Protein 3Q80 (pdb70)

Radius of gyration: 23.14 Å; Cα contacts (8 Å, |Δi|>4): 1016; chains: 2; bounding box: 57×68×44 Å

Structure (mmCIF, N/CA/C/O backbone):
data_3Q80
#
_entry.id   3Q80
#
_cell.length_a   41.581
_cell.length_b   92.668
_cell.length_c   146.421
_cell.angle_alpha   90.000
_cell.angle_beta   90.000
_cell.angle_gamma   90.000
#
_symmetry.space_group_name_H-M   'P 21 21 21'
#
loop_
_entity.id
_entity.type
_entity.pdbx_description
1 polymer '2-C-methyl-D-erythritol 4-phosphate cytidyltransferase'
2 non-polymer 4-DIPHOSPHOCYTIDYL-2-C-METHYL-D-ERYTHRITOL
3 non-polymer 'MAGNESIUM ION'
4 non-polymer 'CHLORIDE ION'
5 water water
#
loop_
_atom_site.group_PDB
_atom_site.id
_atom_site.type_symbol
_atom_site.label_atom_id
_atom_site.label_alt_id
_atom_site.label_comp_id
_atom_site.label_asym_id
_atom_site.label_entity_id
_atom_site.label_seq_id
_atom_site.pdbx_PDB_ins_code
_atom_site.Cartn_x
_atom_site.Cartn_y
_atom_site.Cartn_z
_atom_site.occupancy
_atom_site.B_iso_or_equiv
_atom_site.auth_seq_id
_atom_site.auth_comp_id
_atom_site.auth_asym_id
_atom_site.auth_atom_id
_atom_site.pdbx_PDB_model_num
ATOM 1 N N . GLY A 1 6 ? 1.955 -51.719 17.851 1.00 57.97 6 GLY A N 1
ATOM 2 C CA . GLY A 1 6 ? 2.974 -50.886 17.238 1.00 54.69 6 GLY A CA 1
ATOM 3 C C . GLY A 1 6 ? 3.594 -49.902 18.219 1.00 54.18 6 GLY A C 1
ATOM 4 O O . GLY A 1 6 ? 2.885 -49.274 19.005 1.00 53.78 6 GLY A O 1
ATOM 5 N N . GLU A 1 7 ? 4.919 -49.773 18.171 1.00 48.23 7 GLU A N 1
ATOM 6 C CA . GLU A 1 7 ? 5.656 -48.889 19.072 1.00 45.34 7 GLU A CA 1
ATOM 7 C C . GLU A 1 7 ? 5.461 -47.422 18.692 1.00 42.11 7 GLU A C 1
ATOM 8 O O . GLU A 1 7 ? 5.262 -47.097 17.518 1.00 37.22 7 GLU A O 1
ATOM 14 N N . VAL A 1 8 ? 5.512 -46.544 19.691 1.00 37.85 8 VAL A N 1
ATOM 15 C CA . VAL A 1 8 ? 5.461 -45.104 19.460 1.00 32.59 8 VAL A CA 1
ATOM 16 C C . VAL A 1 8 ? 6.707 -44.481 20.057 1.00 34.06 8 VAL A C 1
ATOM 17 O O . VAL A 1 8 ? 6.971 -44.637 21.248 1.00 29.66 8 VAL A O 1
ATOM 21 N N . VAL A 1 9 ? 7.483 -43.795 19.225 1.00 27.55 9 VAL A N 1
ATOM 22 C CA . VAL A 1 9 ? 8.655 -43.072 19.697 1.00 30.68 9 VAL A CA 1
ATOM 23 C C . VAL A 1 9 ? 8.348 -41.580 19.628 1.00 32.10 9 VAL A C 1
ATOM 24 O O . VAL A 1 9 ? 7.733 -41.122 18.671 1.00 31.96 9 VAL A O 1
ATOM 28 N N . ALA A 1 10 ? 8.740 -40.832 20.657 1.00 29.62 10 ALA A N 1
ATOM 29 C CA . ALA A 1 10 ? 8.548 -39.389 20.654 1.00 26.12 10 ALA A CA 1
ATOM 30 C C . ALA A 1 10 ? 9.878 -38.680 20.578 1.00 32.43 10 ALA A C 1
ATOM 31 O O . ALA A 1 10 ? 10.775 -38.920 21.377 1.00 28.30 10 ALA A O 1
ATOM 33 N N . ILE A 1 11 ? 9.994 -37.789 19.606 1.00 30.66 11 ILE A N 1
ATOM 34 C CA . ILE A 1 11 ? 11.184 -36.973 19.455 1.00 30.44 11 ILE A CA 1
ATOM 35 C C . ILE A 1 11 ? 10.932 -35.593 20.068 1.00 31.18 11 ILE A C 1
ATOM 36 O O . ILE A 1 11 ? 9.931 -34.944 19.765 1.00 29.24 11 ILE A O 1
ATOM 41 N N . VAL A 1 12 ? 11.829 -35.158 20.948 1.00 29.45 12 VAL A N 1
ATOM 42 C CA . VAL A 1 12 ? 11.662 -33.879 21.630 1.00 26.95 12 VAL A CA 1
ATOM 43 C C . VAL A 1 12 ? 12.759 -32.883 21.227 1.00 27.81 12 VAL A C 1
ATOM 44 O O . VAL A 1 12 ? 13.887 -32.959 21.718 1.00 28.41 12 VAL A O 1
ATOM 48 N N . PRO A 1 13 ? 12.433 -31.952 20.316 1.00 27.60 13 PRO A N 1
ATOM 49 C CA . PRO A 1 13 ? 13.382 -30.885 19.980 1.00 28.68 13 PRO A CA 1
ATOM 50 C C . PRO A 1 13 ? 13.578 -29.990 21.191 1.00 29.52 13 PRO A C 1
ATOM 51 O O . PRO A 1 13 ? 12.617 -29.358 21.669 1.00 26.01 13 PRO A O 1
ATOM 55 N N . ALA A 1 14 ? 14.810 -29.947 21.690 1.00 28.53 14 ALA A N 1
ATOM 56 C CA . ALA A 1 14 ? 15.124 -29.176 22.886 1.00 26.55 14 ALA A CA 1
ATOM 57 C C . ALA A 1 14 ? 16.454 -28.466 22.716 1.00 24.19 14 ALA A C 1
ATOM 58 O O . ALA A 1 14 ? 17.100 -28.114 23.701 1.00 25.84 14 ALA A O 1
ATOM 60 N N . ALA A 1 15 ? 16.850 -28.255 21.461 1.00 21.46 15 ALA A N 1
ATOM 61 C CA . ALA A 1 15 ? 18.188 -27.771 21.143 1.00 24.24 15 ALA A CA 1
ATOM 62 C C . ALA A 1 15 ? 18.256 -26.270 20.843 1.00 25.46 15 ALA A C 1
ATOM 63 O O . ALA A 1 15 ? 19.294 -25.780 20.404 1.00 27.66 15 ALA A O 1
ATOM 65 N N . GLY A 1 16 ? 17.168 -25.547 21.115 1.00 26.43 16 GLY A N 1
ATOM 66 C CA . GLY A 1 16 ? 17.105 -24.107 20.882 1.00 27.38 16 GLY A CA 1
ATOM 67 C C . GLY A 1 16 ? 18.054 -23.316 21.773 1.00 31.06 16 GLY A C 1
ATOM 68 O O . GLY A 1 16 ? 18.469 -23.798 22.831 1.00 28.70 16 GLY A O 1
ATOM 69 N N . SER A 1 17 ? 18.381 -22.095 21.352 1.00 29.40 17 SER A N 1
ATOM 70 C CA . SER A 1 17 ? 19.390 -21.269 22.023 1.00 33.11 17 SER A CA 1
ATOM 71 C C . SER A 1 17 ? 18.862 -20.538 23.261 1.00 32.24 17 SER A C 1
ATOM 72 O O . SER A 1 17 ? 19.640 -20.187 24.159 1.00 30.83 17 SER A O 1
ATOM 75 N N . GLY A 1 18 ? 17.558 -20.280 23.300 1.00 26.45 18 GLY A N 1
ATOM 76 C CA . GLY A 1 18 ? 16.975 -19.516 24.396 1.00 28.49 18 GLY A CA 1
ATOM 77 C C . GLY A 1 18 ? 17.075 -18.008 24.190 1.00 28.16 18 GLY A C 1
ATOM 78 O O . GLY A 1 18 ? 16.792 -17.209 25.087 1.00 26.27 18 GLY A O 1
ATOM 79 N N . GLU A 1 19 ? 17.494 -17.600 23.005 1.00 22.12 19 GLU A N 1
ATOM 80 C CA . GLU A 1 19 ? 17.665 -16.174 22.734 1.00 25.34 19 GLU A CA 1
ATOM 81 C C . GLU A 1 19 ? 16.342 -15.404 22.837 1.00 31.31 19 GLU A C 1
ATOM 82 O O . GLU A 1 19 ? 16.285 -14.317 23.423 1.00 27.29 19 GLU A O 1
ATOM 88 N N . ARG A 1 20 ? 15.273 -15.967 22.272 1.00 29.53 20 ARG A N 1
ATOM 89 C CA . ARG A 1 20 ? 13.975 -15.283 22.281 1.00 29.79 20 ARG A CA 1
ATOM 90 C C . ARG A 1 20 ? 13.388 -15.171 23.686 1.00 31.04 20 ARG A C 1
ATOM 91 O O . ARG A 1 20 ? 12.841 -14.136 24.051 1.00 30.79 20 ARG A O 1
ATOM 99 N N . LEU A 1 21 ? 13.498 -16.235 24.475 1.00 30.19 21 LEU A N 1
ATOM 100 C CA . LEU A 1 21 ? 12.928 -16.225 25.820 1.00 30.08 21 LEU A CA 1
ATOM 101 C C . LEU A 1 21 ? 13.622 -15.160 26.662 1.00 37.14 21 LEU A C 1
ATOM 102 O O . LEU A 1 21 ? 12.998 -14.525 27.514 1.00 36.23 21 LEU A O 1
ATOM 107 N N . ALA A 1 22 ? 14.919 -14.988 26.425 1.00 36.16 22 ALA A N 1
ATOM 108 C CA . ALA A 1 22 ? 15.677 -13.864 26.974 1.00 38.36 22 ALA A CA 1
ATOM 109 C C . ALA A 1 22 ? 15.856 -13.868 28.495 1.00 38.30 22 ALA A C 1
ATOM 110 O O . ALA A 1 22 ? 15.849 -12.807 29.106 1.00 36.06 22 ALA A O 1
ATOM 112 N N . VAL A 1 23 ? 16.000 -15.047 29.100 1.00 35.75 23 VAL A N 1
ATOM 113 C CA . VAL A 1 23 ? 16.276 -15.139 30.537 1.00 35.52 23 VAL A CA 1
ATOM 114 C C . VAL A 1 23 ? 17.647 -15.755 30.857 1.00 33.54 23 VAL A C 1
ATOM 115 O O . VAL A 1 23 ? 17.862 -16.272 31.952 1.00 38.31 23 VAL A O 1
ATOM 119 N N . GLY A 1 24 ? 18.580 -15.675 29.910 1.00 30.05 24 GLY A N 1
ATOM 120 C CA . GLY A 1 24 ? 19.955 -16.085 30.161 1.00 28.72 24 GLY A CA 1
ATOM 121 C C . GLY A 1 24 ? 20.187 -17.581 30.329 1.00 28.48 24 GLY A C 1
ATOM 122 O O . GLY A 1 24 ? 21.072 -17.996 31.075 1.00 31.92 24 GLY A O 1
ATOM 123 N N . VAL A 1 25 ? 19.398 -18.391 29.632 1.00 28.74 25 VAL A N 1
ATOM 124 C CA . VAL A 1 25 ? 19.594 -19.846 29.606 1.00 31.81 25 VAL A CA 1
ATOM 125 C C . VAL A 1 25 ? 18.893 -20.431 28.373 1.00 34.87 25 VAL A C 1
ATOM 126 O O . VAL A 1 25 ? 17.860 -19.919 27.952 1.00 34.09 25 VAL A O 1
ATOM 130 N N . PRO A 1 26 ? 19.465 -21.485 27.768 1.00 31.48 26 PRO A N 1
ATOM 131 C CA . PRO A 1 26 ? 18.736 -22.174 26.692 1.00 31.61 26 PRO A CA 1
ATOM 132 C C . PRO A 1 26 ? 17.418 -22.677 27.254 1.00 32.27 26 PRO A C 1
ATOM 133 O O . PRO A 1 26 ? 17.418 -23.326 28.306 1.00 29.67 26 PRO A O 1
ATOM 137 N N . LYS A 1 27 ? 16.321 -22.390 26.558 1.00 29.33 27 LYS A N 1
ATOM 138 C CA . LYS A 1 27 ? 14.986 -22.479 27.142 1.00 28.73 27 LYS A CA 1
ATOM 139 C C . LYS A 1 27 ? 14.650 -23.847 27.745 1.00 28.94 27 LYS A C 1
ATOM 140 O O . LYS A 1 27 ? 14.053 -23.936 28.823 1.00 27.28 27 LYS A O 1
ATOM 146 N N . ALA A 1 28 ? 15.032 -24.914 27.054 1.00 28.31 28 ALA A N 1
ATOM 147 C CA . ALA A 1 28 ? 14.702 -26.271 27.516 1.00 25.09 28 ALA A CA 1
ATOM 148 C C . ALA A 1 28 ? 15.301 -26.556 28.889 1.00 26.83 28 ALA A C 1
ATOM 149 O O . ALA A 1 28 ? 14.832 -27.434 29.610 1.00 26.31 28 ALA A O 1
ATOM 151 N N . PHE A 1 29 ? 16.337 -25.807 29.261 1.00 22.42 29 PHE A N 1
ATOM 152 C CA . PHE A 1 29 ? 16.987 -26.045 30.542 1.00 25.56 29 PHE A CA 1
ATOM 153 C C . PHE A 1 29 ? 16.580 -25.048 31.614 1.00 25.92 29 PHE A C 1
ATOM 154 O O . PHE A 1 29 ? 17.107 -25.068 32.721 1.00 27.65 29 PHE A O 1
ATOM 162 N N . TYR A 1 30 ? 15.637 -24.174 31.283 1.00 31.43 30 TYR A N 1
ATOM 163 C CA . TYR A 1 30 ? 15.067 -23.299 32.289 1.00 29.55 30 TYR A CA 1
ATOM 164 C C . TYR A 1 30 ? 14.370 -24.157 33.345 1.00 28.46 30 TYR A C 1
ATOM 165 O O . TYR A 1 30 ? 13.600 -25.057 33.017 1.00 29.32 30 TYR A O 1
ATOM 174 N N . GLN A 1 31 ? 14.639 -23.865 34.610 1.00 27.31 31 GLN A N 1
ATOM 175 C CA . GLN A 1 31 ? 14.051 -24.604 35.711 1.00 33.22 31 GLN A CA 1
ATOM 176 C C . GLN A 1 31 ? 12.741 -23.955 36.145 1.00 36.16 31 GLN A C 1
ATOM 177 O O . GLN A 1 31 ? 12.731 -22.877 36.743 1.00 35.35 31 GLN A O 1
ATOM 183 N N . LEU A 1 32 ? 11.636 -24.612 35.819 1.00 31.45 32 LEU A N 1
ATOM 184 C CA . LEU A 1 32 ? 10.315 -24.153 36.210 1.00 29.61 32 LEU A CA 1
ATOM 185 C C . LEU A 1 32 ? 9.936 -24.830 37.516 1.00 28.71 32 LEU A C 1
ATOM 186 O O . LEU A 1 32 ? 9.689 -26.036 37.540 1.00 31.18 32 LEU A O 1
ATOM 191 N N . ASP A 1 33 ? 9.921 -24.060 38.601 1.00 33.05 33 ASP A N 1
ATOM 192 C CA . ASP A 1 33 ? 9.557 -24.578 39.918 1.00 35.73 33 ASP A CA 1
ATOM 193 C C . ASP A 1 33 ? 10.256 -25.914 40.198 1.00 39.97 33 ASP A C 1
ATOM 194 O O . ASP A 1 33 ? 9.614 -26.916 40.522 1.00 37.20 33 ASP A O 1
ATOM 199 N N . GLY A 1 34 ? 11.575 -25.935 40.050 1.00 39.33 34 GLY A N 1
ATOM 200 C CA . GLY A 1 34 ? 12.346 -27.094 40.460 1.00 38.68 34 GLY A CA 1
ATOM 201 C C . GLY A 1 34 ? 12.594 -28.168 39.416 1.00 34.58 34 GLY A C 1
ATOM 202 O O . GLY A 1 34 ? 13.350 -29.108 39.667 1.00 39.14 34 GLY A O 1
ATOM 203 N N . GLN A 1 35 ? 11.973 -28.051 38.248 1.00 27.86 35 GLN A N 1
ATOM 204 C CA . GLN A 1 35 ? 12.216 -29.013 37.175 1.00 30.88 35 GLN A CA 1
ATOM 205 C C . GLN A 1 35 ? 12.387 -28.319 35.830 1.00 32.86 35 GLN A C 1
ATOM 206 O O . GLN A 1 35 ? 11.598 -27.448 35.484 1.00 30.75 35 GLN A O 1
ATOM 212 N N . THR A 1 36 ? 13.407 -28.714 35.070 1.00 29.29 36 THR A N 1
ATOM 213 C CA . THR A 1 36 ? 13.626 -28.133 33.751 1.00 27.06 36 THR A CA 1
ATOM 214 C C . THR A 1 36 ? 12.437 -28.411 32.848 1.00 31.12 36 THR A C 1
ATOM 215 O O . THR A 1 36 ? 11.726 -29.411 33.006 1.00 31.32 36 THR A O 1
ATOM 219 N N . LEU A 1 37 ? 12.224 -27.521 31.890 1.00 29.59 37 LEU A N 1
ATOM 220 C CA . LEU A 1 37 ? 11.185 -27.725 30.899 1.00 24.85 37 LEU A CA 1
ATOM 221 C C . LEU A 1 37 ? 11.374 -29.073 30.221 1.00 28.46 37 LEU A C 1
ATOM 222 O O . LEU A 1 37 ? 10.413 -29.787 29.935 1.00 25.85 37 LEU A O 1
ATOM 227 N N . ILE A 1 38 ? 12.620 -29.422 29.943 1.00 26.51 38 ILE A N 1
ATOM 228 C CA . ILE A 1 38 ? 12.864 -30.689 29.292 1.00 25.05 38 ILE A CA 1
ATOM 229 C C . ILE A 1 38 ? 12.430 -31.884 30.141 1.00 25.46 38 ILE A C 1
ATOM 230 O O . ILE A 1 38 ? 11.811 -32.817 29.621 1.00 26.68 38 ILE A O 1
ATOM 235 N N . GLU A 1 39 ? 12.728 -31.862 31.441 1.00 25.79 39 GLU A N 1
ATOM 236 C CA . GLU A 1 39 ? 12.274 -32.934 32.308 1.00 27.91 39 GLU A CA 1
ATOM 237 C C . GLU A 1 39 ? 10.747 -32.976 32.355 1.00 29.67 39 GLU A C 1
ATOM 238 O O . GLU A 1 39 ? 10.142 -34.047 32.276 1.00 23.79 39 GLU A O 1
ATOM 244 N N . ARG A 1 40 ? 10.125 -31.808 32.482 1.00 27.31 40 ARG A N 1
ATOM 245 C CA . ARG A 1 40 ? 8.671 -31.751 32.523 1.00 30.35 40 ARG A CA 1
ATOM 246 C C . ARG A 1 40 ? 8.071 -32.283 31.232 1.00 28.63 40 ARG A C 1
ATOM 247 O O . ARG A 1 40 ? 7.082 -33.004 31.266 1.00 27.71 40 ARG A O 1
ATOM 255 N N . ALA A 1 41 ? 8.658 -31.925 30.090 1.00 23.46 41 ALA A N 1
ATOM 256 C CA . ALA A 1 41 ? 8.083 -32.343 28.810 1.00 24.96 41 ALA A CA 1
ATOM 257 C C . ALA A 1 41 ? 8.176 -33.854 28.633 1.00 30.51 41 ALA A C 1
ATOM 258 O O . ALA A 1 41 ? 7.233 -34.502 28.161 1.00 29.05 41 ALA A O 1
ATOM 260 N N . VAL A 1 42 ? 9.320 -34.416 29.010 1.00 29.58 42 VAL A N 1
ATOM 261 C CA . VAL A 1 42 ? 9.532 -35.856 28.889 1.00 24.74 42 VAL A CA 1
ATOM 262 C C . VAL A 1 42 ? 8.602 -36.621 29.809 1.00 26.95 42 VAL A C 1
ATOM 263 O O . VAL A 1 42 ? 8.027 -37.635 29.404 1.00 27.73 42 VAL A O 1
ATOM 267 N N . ASP A 1 43 ? 8.446 -36.139 31.044 1.00 26.20 43 ASP A N 1
ATOM 268 C CA . ASP A 1 43 ? 7.557 -36.796 31.997 1.00 24.51 43 ASP A CA 1
ATOM 269 C C . ASP A 1 43 ? 6.119 -36.764 31.483 1.00 28.89 43 ASP A C 1
ATOM 270 O O . ASP A 1 43 ? 5.382 -37.728 31.640 1.00 27.85 43 ASP A O 1
ATOM 275 N N . GLY A 1 44 ? 5.717 -35.652 30.881 1.00 26.58 44 GLY A N 1
ATOM 276 C CA . GLY A 1 44 ? 4.381 -35.565 30.315 1.00 31.84 44 GLY A CA 1
ATOM 277 C C . GLY A 1 44 ? 4.136 -36.614 29.233 1.00 34.22 44 GLY A C 1
ATOM 278 O O . GLY A 1 44 ? 3.092 -37.262 29.199 1.00 36.44 44 GLY A O 1
ATOM 279 N N . LEU A 1 45 ? 5.106 -36.798 28.348 1.00 25.58 45 LEU A N 1
ATOM 280 C CA . LEU A 1 45 ? 4.980 -37.815 27.291 1.00 25.86 45 LEU A CA 1
ATOM 281 C C . LEU A 1 45 ? 4.857 -39.229 27.859 1.00 28.48 45 LEU A C 1
ATOM 282 O O . LEU A 1 45 ? 4.037 -40.024 27.404 1.00 29.65 45 LEU A O 1
ATOM 287 N N . LEU A 1 46 ? 5.685 -39.539 28.852 1.00 30.28 46 LEU A N 1
ATOM 288 C CA . LEU A 1 46 ? 5.698 -40.871 29.448 1.00 33.50 46 LEU A CA 1
ATOM 289 C C . LEU A 1 46 ? 4.437 -41.120 30.264 1.00 34.42 46 LEU A C 1
ATOM 290 O O . LEU A 1 46 ? 3.926 -42.237 30.309 1.00 33.38 46 LEU A O 1
ATOM 295 N N . ASP A 1 47 ? 3.942 -40.075 30.914 1.00 30.33 47 ASP A N 1
ATOM 296 C CA . ASP A 1 47 ? 2.711 -40.170 31.692 1.00 32.77 47 ASP A CA 1
ATOM 297 C C . ASP A 1 47 ? 1.515 -40.504 30.820 1.00 31.10 47 ASP A C 1
ATOM 298 O O . ASP A 1 47 ? 0.501 -40.955 31.328 1.00 36.51 47 ASP A O 1
ATOM 303 N N . SER A 1 48 ? 1.614 -40.255 29.515 1.00 27.26 48 SER A N 1
ATOM 304 C CA . SER A 1 48 ? 0.461 -40.474 28.629 1.00 31.65 48 SER A CA 1
ATOM 305 C C . SER A 1 48 ? 0.094 -41.941 28.554 1.00 35.95 48 SER A C 1
ATOM 306 O O . SER A 1 48 ? -1.056 -42.285 28.283 1.00 41.18 48 SER A O 1
ATOM 309 N N . GLY A 1 49 ? 1.078 -42.808 28.773 1.00 36.15 49 GLY A N 1
ATOM 310 C CA . GLY A 1 49 ? 0.860 -44.242 28.695 1.00 37.84 49 GLY A CA 1
ATOM 311 C C . GLY A 1 49 ? 0.889 -44.777 27.272 1.00 45.07 49 GLY A C 1
ATOM 312 O O . GLY A 1 49 ? 0.740 -45.988 27.072 1.00 40.89 49 GLY A O 1
ATOM 313 N N . VAL A 1 50 ? 1.082 -43.892 26.288 1.00 36.00 50 VAL A N 1
ATOM 314 C CA . VAL A 1 50 ? 1.096 -44.312 24.878 1.00 39.57 50 VAL A CA 1
ATOM 315 C C . VAL A 1 50 ? 2.428 -44.049 24.165 1.00 36.76 50 VAL A C 1
ATOM 316 O O . VAL A 1 50 ? 2.541 -44.250 22.955 1.00 34.87 50 VAL A O 1
ATOM 320 N N . VAL A 1 51 ? 3.434 -43.590 24.903 1.00 32.53 51 VAL A N 1
ATOM 321 C CA . VAL A 1 51 ? 4.754 -43.376 24.321 1.00 26.34 51 VAL A CA 1
ATOM 322 C C . VAL A 1 51 ? 5.711 -44.425 24.865 1.00 32.28 51 VAL A C 1
ATOM 323 O O . VAL A 1 51 ? 5.857 -44.558 26.077 1.00 34.45 51 VAL A O 1
ATOM 327 N N . ASP A 1 52 ? 6.356 -45.177 23.979 1.00 35.39 52 ASP A N 1
ATOM 328 C CA . ASP A 1 52 ? 7.225 -46.265 24.423 1.00 37.52 52 ASP A CA 1
ATOM 329 C C . ASP A 1 52 ? 8.669 -45.817 24.609 1.00 34.33 52 ASP A C 1
ATOM 330 O O . ASP A 1 52 ? 9.387 -46.328 25.473 1.00 34.18 52 ASP A O 1
ATOM 335 N N . THR A 1 53 ? 9.100 -44.881 23.778 1.00 29.49 53 THR A N 1
ATOM 336 C CA . THR A 1 53 ? 10.482 -44.432 23.790 1.00 36.51 53 THR A CA 1
ATOM 337 C C . THR A 1 53 ? 10.547 -42.929 23.549 1.00 30.42 53 THR A C 1
ATOM 338 O O . THR A 1 53 ? 9.816 -42.411 22.717 1.00 30.52 53 THR A O 1
ATOM 342 N N . VAL A 1 54 ? 11.416 -42.229 24.272 1.00 29.96 54 VAL A N 1
ATOM 343 C CA . VAL A 1 54 ? 11.611 -40.797 24.029 1.00 29.33 54 VAL A CA 1
ATOM 344 C C . VAL A 1 54 ? 13.041 -40.524 23.598 1.00 29.03 54 VAL A C 1
ATOM 345 O O . VAL A 1 54 ? 13.990 -41.035 24.195 1.00 31.40 54 VAL A O 1
ATOM 349 N N . VAL A 1 55 ? 13.190 -39.728 22.545 1.00 30.25 55 VAL A N 1
ATOM 350 C CA . VAL A 1 55 ? 14.504 -39.273 22.091 1.00 25.85 55 VAL A CA 1
ATOM 351 C C . VAL A 1 55 ? 14.517 -37.756 22.241 1.00 27.01 55 VAL A C 1
ATOM 352 O O . VAL A 1 55 ? 13.684 -37.070 21.663 1.00 28.31 55 VAL A O 1
ATOM 356 N N . VAL A 1 56 ? 15.427 -37.239 23.056 1.00 25.47 56 VAL A N 1
ATOM 357 C CA A VAL A 1 56 ? 15.552 -35.804 23.263 0.24 27.93 56 VAL A CA 1
ATOM 358 C CA B VAL A 1 56 ? 15.533 -35.790 23.234 0.76 25.30 56 VAL A CA 1
ATOM 359 C C . VAL A 1 56 ? 16.779 -35.274 22.522 1.00 33.27 56 VAL A C 1
ATOM 360 O O . VAL A 1 56 ? 17.841 -35.899 22.554 1.00 31.24 56 VAL A O 1
ATOM 367 N N . ALA A 1 57 ? 16.641 -34.125 21.870 1.00 27.43 57 ALA A N 1
ATOM 368 C CA . ALA A 1 57 ? 17.755 -33.530 21.158 1.00 28.93 57 ALA A CA 1
ATOM 369 C C . ALA A 1 57 ? 18.078 -32.200 21.806 1.00 33.07 57 ALA A C 1
ATOM 370 O O . ALA A 1 57 ? 17.197 -31.340 21.922 1.00 29.11 57 ALA A O 1
ATOM 372 N N . VAL A 1 58 ? 19.326 -32.032 22.246 1.00 24.66 58 VAL A N 1
ATOM 373 C CA . VAL A 1 58 ? 19.706 -30.857 23.028 1.00 28.63 58 VAL A CA 1
ATOM 374 C C . VAL A 1 58 ? 20.918 -30.163 22.408 1.00 33.03 58 VAL A C 1
ATOM 375 O O . VAL A 1 58 ? 21.531 -30.707 21.484 1.00 30.82 58 VAL A O 1
ATOM 379 N N . PRO A 1 59 ? 21.266 -28.958 22.900 1.00 31.06 59 PRO A N 1
ATOM 380 C CA . PRO A 1 59 ? 22.479 -28.351 22.343 1.00 30.44 59 PRO A CA 1
ATOM 381 C C . PRO A 1 59 ? 23.659 -29.298 22.553 1.00 32.44 59 PRO A C 1
ATOM 382 O O . PRO A 1 59 ? 23.692 -30.037 23.544 1.00 28.60 59 PRO A O 1
ATOM 386 N N . ALA A 1 60 ? 24.612 -29.284 21.625 1.00 31.09 60 ALA A N 1
ATOM 387 C CA . ALA A 1 60 ? 25.676 -30.277 21.623 1.00 35.29 60 ALA A CA 1
ATOM 388 C C . ALA A 1 60 ? 26.509 -30.260 22.908 1.00 37.42 60 ALA A C 1
ATOM 389 O O . ALA A 1 60 ? 26.978 -31.302 23.357 1.00 38.63 60 ALA A O 1
ATOM 391 N N . ASP A 1 61 ? 26.683 -29.086 23.511 1.00 29.52 61 ASP A N 1
ATOM 392 C CA . ASP A 1 61 ? 27.483 -29.004 24.731 1.00 32.11 61 ASP A CA 1
ATOM 393 C C . ASP A 1 61 ? 26.679 -29.328 25.990 1.00 32.29 61 ASP A C 1
ATOM 394 O O . ASP A 1 61 ? 27.174 -29.158 27.097 1.00 29.19 61 ASP A O 1
ATOM 399 N N . ARG A 1 62 ? 25.445 -29.800 25.830 1.00 35.11 62 ARG A N 1
ATOM 400 C CA . ARG A 1 62 ? 24.641 -30.163 27.002 1.00 28.64 62 ARG A CA 1
ATOM 401 C C . ARG A 1 62 ? 24.119 -31.594 26.951 1.00 29.96 62 ARG A C 1
ATOM 402 O O . ARG A 1 62 ? 23.185 -31.944 27.662 1.00 29.81 62 ARG A O 1
ATOM 410 N N . THR A 1 63 ? 24.722 -32.428 26.114 1.00 29.06 63 THR A N 1
ATOM 411 C CA . THR A 1 63 ? 24.307 -33.824 26.072 1.00 32.41 63 THR A CA 1
ATOM 412 C C . THR A 1 63 ? 24.551 -34.533 27.413 1.00 33.59 63 THR A C 1
ATOM 413 O O . THR A 1 63 ? 23.682 -35.254 27.888 1.00 34.38 63 THR A O 1
ATOM 417 N N . ASP A 1 64 ? 25.715 -34.329 28.029 1.00 29.31 64 ASP A N 1
ATOM 418 C CA . ASP A 1 64 ? 25.979 -34.963 29.329 1.00 37.62 64 ASP A CA 1
ATOM 419 C C . ASP A 1 64 ? 24.980 -34.471 30.354 1.00 33.97 64 ASP A C 1
ATOM 420 O O . ASP A 1 64 ? 24.465 -35.248 31.149 1.00 34.20 64 ASP A O 1
ATOM 425 N N . GLU A 1 65 ? 24.714 -33.167 30.344 1.00 32.77 65 GLU A N 1
ATOM 426 C CA . GLU A 1 65 ? 23.808 -32.583 31.325 1.00 31.89 65 GLU A CA 1
ATOM 427 C C . GLU A 1 65 ? 22.402 -33.150 31.176 1.00 29.80 65 GLU A C 1
ATOM 428 O O . GLU A 1 65 ? 21.732 -33.467 32.167 1.00 30.52 65 GLU A O 1
ATOM 434 N N . ALA A 1 66 ? 21.951 -33.269 29.933 1.00 27.04 66 ALA A N 1
ATOM 435 C CA . ALA A 1 66 ? 20.632 -33.813 29.661 1.00 30.15 66 ALA A CA 1
ATOM 436 C C . ALA A 1 66 ? 20.507 -35.247 30.180 1.00 30.21 66 ALA A C 1
ATOM 437 O O . ALA A 1 66 ? 19.462 -35.633 30.700 1.00 29.34 66 ALA A O 1
ATOM 439 N N . ARG A 1 67 ? 21.562 -36.046 30.035 1.00 28.87 67 ARG A N 1
ATOM 440 C CA . ARG A 1 67 ? 21.499 -37.429 30.508 1.00 28.24 67 ARG A CA 1
ATOM 441 C C . ARG A 1 67 ? 21.451 -37.463 32.027 1.00 30.31 67 ARG A C 1
ATOM 442 O O . ARG A 1 67 ? 20.731 -38.270 32.629 1.00 26.43 67 ARG A O 1
ATOM 450 N N . GLN A 1 68 ? 22.226 -36.583 32.646 1.00 32.16 68 GLN A N 1
ATOM 451 C CA . GLN A 1 68 ? 22.259 -36.491 34.094 1.00 32.58 68 GLN A CA 1
ATOM 452 C C . GLN A 1 68 ? 20.889 -36.125 34.623 1.00 31.36 68 GLN A C 1
ATOM 453 O O . GLN A 1 68 ? 20.471 -36.618 35.667 1.00 28.94 68 GLN A O 1
ATOM 459 N N . ILE A 1 69 ? 20.200 -35.243 33.908 1.00 27.94 69 ILE A N 1
ATOM 460 C CA . ILE A 1 69 ? 18.855 -34.833 34.306 1.00 24.87 69 ILE A CA 1
ATOM 461 C C . ILE A 1 69 ? 17.840 -35.951 34.061 1.00 30.18 69 ILE A C 1
ATOM 462 O O . ILE A 1 69 ? 17.078 -36.315 34.953 1.00 29.44 69 ILE A O 1
ATOM 467 N N . LEU A 1 70 ? 17.825 -36.485 32.844 1.00 28.06 70 LEU A N 1
ATOM 468 C CA . LEU A 1 70 ? 16.751 -37.391 32.423 1.00 26.45 70 LEU A CA 1
ATOM 469 C C . LEU A 1 70 ? 16.930 -38.863 32.819 1.00 31.15 70 LEU A C 1
ATOM 470 O O . LEU A 1 70 ? 15.950 -39.595 33.030 1.00 29.26 70 LEU A O 1
ATOM 475 N N . GLY A 1 71 ? 18.171 -39.308 32.913 1.00 32.14 71 GLY A N 1
ATOM 476 C CA . GLY A 1 71 ? 18.415 -40.708 33.214 1.00 31.45 71 GLY A CA 1
ATOM 477 C C . GLY A 1 71 ? 17.780 -41.552 32.123 1.00 33.45 71 GLY A C 1
ATOM 478 O O . GLY A 1 71 ? 17.726 -41.137 30.969 1.00 29.20 71 GLY A O 1
ATOM 479 N N . HIS A 1 72 ? 17.259 -42.720 32.476 1.00 37.13 72 HIS A N 1
ATOM 480 C CA . HIS A 1 72 ? 16.754 -43.625 31.453 1.00 32.90 72 HIS A CA 1
ATOM 481 C C . HIS A 1 72 ? 15.343 -43.310 30.965 1.00 29.74 72 HIS A C 1
ATOM 482 O O . HIS A 1 72 ? 14.703 -44.159 30.356 1.00 31.46 72 HIS A O 1
ATOM 489 N N . ARG A 1 73 ? 14.860 -42.098 31.226 1.00 24.40 73 ARG A N 1
ATOM 490 C CA . ARG A 1 73 ? 13.592 -41.662 30.654 1.00 23.53 73 ARG A CA 1
ATOM 491 C C . ARG A 1 73 ? 13.713 -41.352 29.168 1.00 28.03 73 ARG A C 1
ATOM 492 O O . ARG A 1 73 ? 12.712 -41.226 28.480 1.00 30.57 73 ARG A O 1
ATOM 500 N N . ALA A 1 74 ? 14.936 -41.249 28.661 1.00 28.85 74 ALA A N 1
ATOM 501 C CA . ALA A 1 74 ? 15.112 -40.847 27.269 1.00 32.05 74 ALA A CA 1
ATOM 502 C C . ALA A 1 74 ? 16.507 -41.163 26.750 1.00 32.39 74 ALA A C 1
ATOM 503 O O . ALA A 1 74 ? 17.451 -41.307 27.526 1.00 30.68 74 ALA A O 1
ATOM 505 N N . MET A 1 75 ? 16.617 -41.272 25.429 1.00 28.84 75 MET A N 1
ATOM 506 C CA . MET A 1 75 ? 17.901 -41.295 24.753 1.00 33.35 75 MET A CA 1
ATOM 507 C C . MET A 1 75 ? 18.241 -39.844 24.420 1.00 30.17 75 MET A C 1
ATOM 508 O O . MET A 1 75 ? 17.368 -39.070 24.047 1.00 31.35 75 MET A O 1
ATOM 513 N N . ILE A 1 76 ? 19.501 -39.464 24.577 1.00 31.65 76 ILE A N 1
ATOM 514 C CA . ILE A 1 76 ? 19.907 -38.081 24.331 1.00 31.21 76 ILE A CA 1
ATOM 515 C C . ILE A 1 76 ? 20.794 -37.989 23.100 1.00 34.43 76 ILE A C 1
ATOM 516 O O . ILE A 1 76 ? 21.731 -38.770 22.961 1.00 31.33 76 ILE A O 1
ATOM 521 N N . VAL A 1 77 ? 20.499 -37.043 22.209 1.00 31.22 77 VAL A N 1
ATOM 522 C CA . VAL A 1 77 ? 21.392 -36.749 21.081 1.00 31.65 77 VAL A CA 1
ATOM 523 C C . VAL A 1 77 ? 21.560 -35.246 20.937 1.00 31.64 77 VAL A C 1
ATOM 524 O O . VAL A 1 77 ? 20.798 -34.466 21.518 1.00 31.26 77 VAL A O 1
ATOM 528 N N . ALA A 1 78 ? 22.555 -34.829 20.166 1.00 31.63 78 ALA A N 1
ATOM 529 C CA . ALA A 1 78 ? 22.743 -33.403 19.916 1.00 32.05 78 ALA A CA 1
ATOM 530 C C . ALA A 1 78 ? 21.808 -32.948 18.806 1.00 35.10 78 ALA A C 1
ATOM 531 O O . ALA A 1 78 ? 21.629 -33.653 17.819 1.00 35.48 78 ALA A O 1
ATOM 533 N N . GLY A 1 79 ? 21.205 -31.778 18.979 1.00 33.15 79 GLY A N 1
ATOM 534 C CA . GLY A 1 79 ? 20.383 -31.179 17.944 1.00 28.18 79 GLY A CA 1
ATOM 535 C C . GLY A 1 79 ? 21.207 -30.316 17.002 1.00 33.67 79 GLY A C 1
ATOM 536 O O . GLY A 1 79 ? 22.442 -30.379 17.015 1.00 33.53 79 GLY A O 1
ATOM 537 N N . GLY A 1 80 ? 20.528 -29.501 16.194 1.00 30.52 80 GLY A N 1
ATOM 538 C CA . GLY A 1 80 ? 21.191 -28.694 15.179 1.00 30.86 80 GLY A CA 1
ATOM 539 C C . GLY A 1 80 ? 20.927 -27.190 15.203 1.00 35.31 80 GLY A C 1
ATOM 540 O O . GLY A 1 80 ? 20.490 -26.624 16.218 1.00 36.38 80 GLY A O 1
ATOM 541 N N . SER A 1 81 ? 21.165 -26.563 14.052 1.00 38.24 81 SER A N 1
ATOM 542 C CA A SER A 1 81 ? 21.143 -25.108 13.919 0.42 40.72 81 SER A CA 1
ATOM 543 C CA B SER A 1 81 ? 21.141 -25.108 13.916 0.58 40.85 81 SER A CA 1
ATOM 544 C C . SER A 1 81 ? 19.730 -24.532 13.799 1.00 40.68 81 SER A C 1
ATOM 545 O O . SER A 1 81 ? 19.515 -23.344 14.024 1.00 41.89 81 SER A O 1
ATOM 550 N N . ASN A 1 82 ? 18.776 -25.371 13.423 1.00 38.96 82 ASN A N 1
ATOM 551 C CA . ASN A 1 82 ? 17.373 -24.968 13.394 1.00 34.93 82 ASN A CA 1
ATOM 552 C C . ASN A 1 82 ? 16.510 -26.161 13.803 1.00 32.94 82 ASN A C 1
ATOM 553 O O . ASN A 1 82 ? 17.016 -27.279 13.928 1.00 33.12 82 ASN A O 1
ATOM 558 N N . ARG A 1 83 ? 15.221 -25.926 14.022 1.00 29.27 83 ARG A N 1
ATOM 559 C CA . ARG A 1 83 ? 14.335 -26.974 14.540 1.00 31.49 83 ARG A CA 1
ATOM 560 C C . ARG A 1 83 ? 14.227 -28.137 13.556 1.00 32.62 83 ARG A C 1
ATOM 561 O O . ARG A 1 83 ? 14.208 -29.289 13.951 1.00 29.17 83 ARG A O 1
ATOM 569 N N . THR A 1 84 ? 14.146 -27.823 12.269 1.00 29.93 84 THR A N 1
ATOM 570 C CA . THR A 1 84 ? 14.105 -28.859 11.230 1.00 33.37 84 THR A CA 1
ATOM 571 C C . THR A 1 84 ? 15.359 -29.725 11.257 1.00 33.72 84 THR A C 1
ATOM 572 O O . THR A 1 84 ? 15.282 -30.954 11.219 1.00 35.55 84 THR A O 1
ATOM 576 N N . ASP A 1 85 ? 16.515 -29.070 11.311 1.00 33.79 85 ASP A N 1
ATOM 577 C CA . ASP A 1 85 ? 17.800 -29.750 11.398 1.00 32.99 85 ASP A CA 1
ATOM 578 C C . ASP A 1 85 ? 17.815 -30.644 12.635 1.00 33.04 85 ASP A C 1
ATOM 579 O O . ASP A 1 85 ? 18.241 -31.797 12.587 1.00 31.60 85 ASP A O 1
ATOM 584 N N . THR A 1 86 ? 17.327 -30.113 13.749 1.00 28.37 86 THR A N 1
ATOM 585 C CA . THR A 1 86 ? 17.317 -30.888 14.983 1.00 27.67 86 THR A CA 1
ATOM 586 C C . THR A 1 86 ? 16.500 -32.168 14.825 1.00 30.23 86 THR A C 1
ATOM 587 O O . THR A 1 86 ? 16.971 -33.250 15.173 1.00 29.95 86 THR A O 1
ATOM 591 N N . VAL A 1 87 ? 15.276 -32.046 14.313 1.00 30.75 87 VAL A N 1
ATOM 592 C CA . VAL A 1 87 ? 14.413 -33.216 14.151 1.00 25.23 87 VAL A CA 1
ATOM 593 C C . VAL A 1 87 ? 15.069 -34.207 13.207 1.00 30.31 87 VAL A C 1
ATOM 594 O O . VAL A 1 87 ? 15.022 -35.420 13.413 1.00 33.69 87 VAL A O 1
ATOM 598 N N . ASN A 1 88 ? 15.718 -33.681 12.178 1.00 34.24 88 ASN A N 1
ATOM 599 C CA . ASN A 1 88 ? 16.370 -34.532 11.202 1.00 33.13 88 ASN A CA 1
ATOM 600 C C . ASN A 1 88 ? 17.456 -35.390 11.849 1.00 42.33 88 ASN A C 1
ATOM 601 O O . ASN A 1 88 ? 17.536 -36.601 11.615 1.00 39.91 88 ASN A O 1
ATOM 606 N N . LEU A 1 89 ? 18.292 -34.757 12.664 1.00 39.01 89 LEU A N 1
ATOM 607 C CA . LEU A 1 89 ? 19.336 -35.479 13.380 1.00 38.10 89 LEU A CA 1
ATOM 608 C C . LEU A 1 89 ? 18.752 -36.547 14.299 1.00 41.65 89 LEU A C 1
ATOM 609 O O . LEU A 1 89 ? 19.303 -37.643 14.414 1.00 40.16 89 LEU A O 1
ATOM 614 N N . ALA A 1 90 ? 17.638 -36.229 14.953 1.00 32.22 90 ALA A N 1
ATOM 615 C CA . ALA A 1 90 ? 17.015 -37.170 15.877 1.00 37.95 90 ALA A CA 1
ATOM 616 C C . ALA A 1 90 ? 16.430 -38.375 15.147 1.00 40.96 90 ALA A C 1
ATOM 617 O O . ALA A 1 90 ? 16.435 -39.490 15.667 1.00 42.90 90 ALA A O 1
ATOM 619 N N . LEU A 1 91 ? 15.936 -38.153 13.938 1.00 35.76 91 LEU A N 1
ATOM 620 C CA . LEU A 1 91 ? 15.350 -39.236 13.152 1.00 38.15 91 LEU A CA 1
ATOM 621 C C . LEU A 1 91 ? 16.351 -40.330 12.786 1.00 40.44 91 LEU A C 1
ATOM 622 O O . LEU A 1 91 ? 15.980 -41.491 12.618 1.00 41.41 91 LEU A O 1
ATOM 627 N N . THR A 1 92 ? 17.620 -39.969 12.663 1.00 47.35 92 THR A N 1
ATOM 628 C CA . THR A 1 92 ? 18.637 -40.948 12.304 1.00 52.36 92 THR A CA 1
ATOM 629 C C . THR A 1 92 ? 18.758 -42.024 13.376 1.00 56.14 92 THR A C 1
ATOM 630 O O . THR A 1 92 ? 19.216 -43.132 13.106 1.00 57.60 92 THR A O 1
ATOM 634 N N . VAL A 1 93 ? 18.352 -41.687 14.595 1.00 50.57 93 VAL A N 1
ATOM 635 C CA . VAL A 1 93 ? 18.378 -42.626 15.707 1.00 55.08 93 VAL A CA 1
ATOM 636 C C . VAL A 1 93 ? 17.419 -43.795 15.472 1.00 62.24 93 VAL A C 1
ATOM 637 O O . VAL A 1 93 ? 17.602 -44.882 16.023 1.00 66.30 93 VAL A O 1
ATOM 641 N N . LEU A 1 94 ? 16.402 -43.569 14.647 1.00 62.34 94 LEU A N 1
ATOM 642 C CA . LEU A 1 94 ? 15.436 -44.614 14.306 1.00 68.58 94 LEU A CA 1
ATOM 643 C C . LEU A 1 94 ? 15.991 -45.621 13.295 1.00 80.19 94 LEU A C 1
ATOM 644 O O . LEU A 1 94 ? 15.256 -46.479 12.804 1.00 84.22 94 LEU A O 1
ATOM 649 N N . SER A 1 95 ? 17.282 -45.506 12.992 1.00 86.01 95 SER A N 1
ATOM 650 C CA . SER A 1 95 ? 17.949 -46.375 12.020 1.00 91.60 95 SER A CA 1
ATOM 651 C C . SER A 1 95 ? 17.409 -47.805 12.029 1.00 97.79 95 SER A C 1
ATOM 652 O O . SER A 1 95 ? 17.744 -48.603 12.907 1.00 101.84 95 SER A O 1
ATOM 654 N N . GLU A 1 99 ? 11.760 -48.013 12.500 1.00 63.68 99 GLU A N 1
ATOM 655 C CA . GLU A 1 99 ? 11.325 -49.263 13.123 1.00 64.69 99 GLU A CA 1
ATOM 656 C C . GLU A 1 99 ? 10.010 -49.160 13.905 1.00 52.10 99 GLU A C 1
ATOM 657 O O . GLU A 1 99 ? 9.171 -50.059 13.810 1.00 61.42 99 GLU A O 1
ATOM 663 N N . PRO A 1 100 ? 9.816 -48.073 14.675 1.00 59.01 100 PRO A N 1
ATOM 664 C CA . PRO A 1 100 ? 8.519 -47.942 15.352 1.00 41.23 100 PRO A CA 1
ATOM 665 C C . PRO A 1 100 ? 7.409 -47.723 14.333 1.00 37.23 100 PRO A C 1
ATOM 666 O O . PRO A 1 100 ? 7.690 -47.279 13.222 1.00 44.92 100 PRO A O 1
ATOM 670 N N . GLU A 1 101 ? 6.172 -48.043 14.692 1.00 39.44 101 GLU A N 1
ATOM 671 C CA . GLU A 1 101 ? 5.036 -47.773 13.810 1.00 47.50 101 GLU A CA 1
ATOM 672 C C . GLU A 1 101 ? 4.763 -46.268 13.696 1.00 43.48 101 GLU A C 1
ATOM 673 O O . GLU A 1 101 ? 4.591 -45.739 12.595 1.00 40.81 101 GLU A O 1
ATOM 679 N N . PHE A 1 102 ? 4.731 -45.576 14.834 1.00 36.48 102 PHE A N 1
ATOM 680 C CA . PHE A 1 102 ? 4.428 -44.149 14.837 1.00 37.37 102 PHE A CA 1
ATOM 681 C C . PHE A 1 102 ? 5.542 -43.319 15.469 1.00 36.81 102 PHE A C 1
ATOM 682 O O . PHE A 1 102 ? 6.297 -43.813 16.299 1.00 36.11 102 PHE A O 1
ATOM 690 N N . VAL A 1 103 ? 5.627 -42.051 15.078 1.00 33.41 103 VAL A N 1
ATOM 691 C CA . VAL A 1 103 ? 6.561 -41.121 15.696 1.00 31.34 103 VAL A CA 1
ATOM 692 C C . VAL A 1 103 ? 5.834 -39.826 16.043 1.00 35.78 103 VAL A C 1
ATOM 693 O O . VAL A 1 103 ? 5.039 -39.310 15.249 1.00 30.03 103 VAL A O 1
ATOM 697 N N . LEU A 1 104 ? 6.075 -39.324 17.248 1.00 32.60 104 LEU A N 1
ATOM 698 C CA . LEU A 1 104 ? 5.559 -38.022 17.631 1.00 28.72 104 LEU A CA 1
ATOM 699 C C . LEU A 1 104 ? 6.738 -37.074 17.662 1.00 29.87 104 LEU A C 1
ATOM 700 O O . LEU A 1 104 ? 7.859 -37.484 17.955 1.00 28.68 104 LEU A O 1
ATOM 705 N N . VAL A 1 105 ? 6.492 -35.811 17.340 1.00 26.88 105 VAL A N 1
ATOM 706 C CA . VAL A 1 105 ? 7.500 -34.782 17.504 1.00 25.09 105 VAL A CA 1
ATOM 707 C C . VAL A 1 105 ? 6.900 -33.739 18.437 1.00 27.57 105 VAL A C 1
ATOM 708 O O . VAL A 1 105 ? 5.846 -33.166 18.137 1.00 26.79 105 VAL A O 1
ATOM 712 N N . HIS A 1 106 ? 7.556 -33.516 19.578 1.00 25.64 106 HIS A N 1
ATOM 713 C CA . HIS A 1 106 ? 6.996 -32.685 20.643 1.00 26.92 106 HIS A CA 1
ATOM 714 C C . HIS A 1 106 ? 7.989 -31.645 21.196 1.00 23.52 106 HIS A C 1
ATOM 715 O O . HIS A 1 106 ? 9.063 -32.009 21.699 1.00 22.99 106 HIS A O 1
ATOM 722 N N . ASP A 1 107 ? 7.622 -30.363 21.115 1.00 26.37 107 ASP A N 1
ATOM 723 C CA . ASP A 1 107 ? 8.453 -29.271 21.649 1.00 26.52 107 ASP A CA 1
ATOM 724 C C . ASP A 1 107 ? 8.688 -29.426 23.135 1.00 26.64 107 ASP A C 1
ATOM 725 O O . ASP A 1 107 ? 7.739 -29.568 23.904 1.00 27.65 107 ASP A O 1
ATOM 730 N N . ALA A 1 108 ? 9.940 -29.343 23.559 1.00 23.71 108 ALA A N 1
ATOM 731 C CA . ALA A 1 108 ? 10.221 -29.325 24.984 1.00 25.63 108 ALA A CA 1
ATOM 732 C C . ALA A 1 108 ? 9.552 -28.100 25.596 1.00 28.87 108 ALA A C 1
ATOM 733 O O . ALA A 1 108 ? 9.187 -28.104 26.770 1.00 25.73 108 ALA A O 1
ATOM 735 N N . ALA A 1 109 ? 9.370 -27.060 24.787 1.00 24.37 109 ALA A N 1
ATOM 736 C CA . ALA A 1 109 ? 8.828 -25.796 25.289 1.00 25.73 109 ALA A CA 1
ATOM 737 C C . ALA A 1 109 ? 7.328 -25.866 25.617 1.00 27.36 109 ALA A C 1
ATOM 738 O O . ALA A 1 109 ? 6.790 -24.971 26.273 1.00 26.61 109 ALA A O 1
ATOM 740 N N . ARG A 1 110 ? 6.649 -26.917 25.161 1.00 24.51 110 ARG A N 1
ATOM 741 C CA . ARG A 1 110 ? 5.246 -27.129 25.528 1.00 24.74 110 ARG A CA 1
ATOM 742 C C . ARG A 1 110 ? 5.222 -28.065 26.726 1.00 26.14 110 ARG A C 1
ATOM 743 O O . ARG A 1 110 ? 4.637 -29.154 26.687 1.00 24.94 110 ARG A O 1
ATOM 751 N N . ALA A 1 111 ? 5.878 -27.612 27.790 1.00 23.26 111 ALA A N 1
ATOM 752 C CA . ALA A 1 111 ? 6.203 -28.445 28.940 1.00 25.81 111 ALA A CA 1
ATOM 753 C C . ALA A 1 111 ? 5.006 -28.882 29.771 1.00 28.44 111 ALA A C 1
ATOM 754 O O . ALA A 1 111 ? 5.090 -29.884 30.470 1.00 26.50 111 ALA A O 1
ATOM 756 N N . LEU A 1 112 ? 3.909 -28.130 29.710 1.00 24.15 112 LEU A N 1
ATOM 757 C CA . LEU A 1 112 ? 2.726 -28.435 30.518 1.00 22.75 112 LEU A CA 1
ATOM 758 C C . LEU A 1 112 ? 1.639 -29.174 29.712 1.00 27.23 112 LEU A C 1
ATOM 759 O O . LEU A 1 112 ? 0.495 -29.299 30.151 1.00 27.71 112 LEU A O 1
ATOM 764 N N . THR A 1 113 ? 1.998 -29.658 28.531 1.00 24.83 113 THR A N 1
ATOM 765 C CA . THR A 1 113 ? 1.061 -30.430 27.714 1.00 30.16 113 THR A CA 1
ATOM 766 C C . THR A 1 113 ? 0.417 -31.565 28.523 1.00 27.29 113 THR A C 1
ATOM 767 O O . THR A 1 113 ? 1.107 -32.352 29.180 1.00 24.75 113 THR A O 1
ATOM 771 N N . PRO A 1 114 ? -0.916 -31.653 28.487 1.00 25.62 114 PRO A N 1
ATOM 772 C CA . PRO A 1 114 ? -1.548 -32.730 29.254 1.00 30.51 114 PRO A CA 1
ATOM 773 C C . PRO A 1 114 ? -1.315 -34.083 28.590 1.00 27.93 114 PRO A C 1
ATOM 774 O O . PRO A 1 114 ? -1.364 -34.200 27.359 1.00 27.07 114 PRO A O 1
ATOM 778 N N . PRO A 1 115 ? -1.040 -35.109 29.400 1.00 30.53 115 PRO A N 1
ATOM 779 C CA . PRO A 1 115 ? -0.792 -36.438 28.836 1.00 30.05 115 PRO A CA 1
ATOM 780 C C . PRO A 1 115 ? -1.971 -36.922 28.001 1.00 32.68 115 PRO A C 1
ATOM 781 O O . PRO A 1 115 ? -1.763 -37.680 27.051 1.00 34.06 115 PRO A O 1
ATOM 785 N N . ALA A 1 116 ? -3.187 -36.486 28.333 1.00 31.23 116 ALA A N 1
ATOM 786 C CA . ALA A 1 116 ? -4.371 -36.892 27.564 1.00 29.23 116 ALA A CA 1
ATOM 787 C C . ALA A 1 116 ? -4.347 -36.395 26.113 1.00 30.08 116 ALA A C 1
ATOM 788 O O . ALA A 1 116 ? -4.915 -37.030 25.218 1.00 32.31 116 ALA A O 1
ATOM 790 N N . LEU A 1 117 ? -3.707 -35.254 25.878 1.00 27.86 117 LEU A N 1
ATOM 791 C CA . LEU A 1 117 ? -3.553 -34.739 24.518 1.00 24.48 117 LEU A CA 1
ATOM 792 C C . LEU A 1 117 ? -2.619 -35.644 23.718 1.00 26.29 117 LEU A C 1
ATOM 793 O O . LEU A 1 117 ? -2.865 -35.943 22.543 1.00 27.17 117 LEU A O 1
ATOM 798 N N . VAL A 1 118 ? -1.533 -36.066 24.351 1.00 27.99 118 VAL A N 1
ATOM 799 C CA . VAL A 1 118 ? -0.619 -37.005 23.715 1.00 24.62 118 VAL A CA 1
ATOM 800 C C . VAL A 1 118 ? -1.389 -38.264 23.310 1.00 28.89 118 VAL A C 1
ATOM 801 O O . VAL A 1 118 ? -1.231 -38.772 22.208 1.00 30.15 118 VAL A O 1
ATOM 805 N N . ALA A 1 119 ? -2.235 -38.749 24.210 1.00 30.01 119 ALA A N 1
ATOM 806 C CA . ALA A 1 119 ? -3.033 -39.944 23.960 1.00 30.64 119 ALA A CA 1
ATOM 807 C C . ALA A 1 119 ? -4.038 -39.703 22.834 1.00 30.73 119 ALA A C 1
ATOM 808 O O . ALA A 1 119 ? -4.285 -40.581 22.018 1.00 29.31 119 ALA A O 1
ATOM 810 N N . ARG A 1 120 ? -4.603 -38.504 22.784 1.00 31.03 120 ARG A N 1
ATOM 811 C CA . ARG A 1 120 ? -5.526 -38.138 21.716 1.00 30.25 120 ARG A CA 1
ATOM 812 C C . ARG A 1 120 ? -4.875 -38.175 20.340 1.00 36.22 120 ARG A C 1
ATOM 813 O O . ARG A 1 120 ? -5.491 -38.641 19.378 1.00 34.90 120 ARG A O 1
ATOM 821 N N . VAL A 1 121 ? -3.652 -37.671 20.208 1.00 29.91 121 VAL A N 1
ATOM 822 C CA . VAL A 1 121 ? -3.052 -37.750 18.882 1.00 34.12 121 VAL A CA 1
ATOM 823 C C . VAL A 1 121 ? -2.622 -39.171 18.509 1.00 34.47 121 VAL A C 1
ATOM 824 O O . VAL A 1 121 ? -2.754 -39.569 17.354 1.00 31.25 121 VAL A O 1
ATOM 828 N N . VAL A 1 122 ? -2.164 -39.950 19.484 1.00 25.38 122 VAL A N 1
ATOM 829 C CA . VAL A 1 122 ? -1.896 -41.360 19.220 1.00 33.05 122 VAL A CA 1
ATOM 830 C C . VAL A 1 122 ? -3.170 -42.110 18.805 1.00 32.14 122 VAL A C 1
ATOM 831 O O . VAL A 1 122 ? -3.151 -42.877 17.848 1.00 35.93 122 VAL A O 1
ATOM 835 N N . GLU A 1 123 ? -4.280 -41.866 19.498 1.00 38.25 123 GLU A N 1
ATOM 836 C CA . GLU A 1 123 ? -5.567 -42.482 19.134 1.00 44.56 123 GLU A CA 1
ATOM 837 C C . GLU A 1 123 ? -5.941 -42.254 17.668 1.00 42.41 123 GLU A C 1
ATOM 838 O O . GLU A 1 123 ? -6.489 -43.142 17.004 1.00 39.70 123 GLU A O 1
ATOM 844 N N . ALA A 1 124 ? -5.665 -41.046 17.184 1.00 37.59 124 ALA A N 1
ATOM 845 C CA . ALA A 1 124 ? -5.976 -40.645 15.813 1.00 36.69 124 ALA A CA 1
ATOM 846 C C . ALA A 1 124 ? -5.088 -41.381 14.822 1.00 38.62 124 ALA A C 1
ATOM 847 O O . ALA A 1 124 ? -5.537 -41.794 13.757 1.00 38.46 124 ALA A O 1
ATOM 849 N N . LEU A 1 125 ? -3.817 -41.538 15.173 1.00 38.68 125 LEU A N 1
ATOM 850 C CA . LEU A 1 125 ? -2.899 -42.296 14.339 1.00 35.83 125 LEU A CA 1
ATOM 851 C C . LEU A 1 125 ? -3.381 -43.737 14.242 1.00 39.29 125 LEU A C 1
ATOM 852 O O . LEU A 1 125 ? -3.359 -44.352 13.166 1.00 37.44 125 LEU A O 1
ATOM 857 N N . ARG A 1 126 ? -3.825 -44.281 15.367 1.00 38.54 126 ARG A N 1
ATOM 858 C CA . ARG A 1 126 ? -4.311 -45.655 15.364 1.00 44.87 126 ARG A CA 1
ATOM 859 C C . ARG A 1 126 ? -5.661 -45.764 14.653 1.00 44.75 126 ARG A C 1
ATOM 860 O O . ARG A 1 126 ? -6.037 -46.839 14.208 1.00 44.36 126 ARG A O 1
ATOM 868 N N . ASP A 1 127 ? -6.374 -44.647 14.536 1.00 50.47 127 ASP A N 1
ATOM 869 C CA . ASP A 1 127 ? -7.648 -44.633 13.818 1.00 54.37 127 ASP A CA 1
ATOM 870 C C . ASP A 1 127 ? -7.429 -44.654 12.315 1.00 53.07 127 ASP A C 1
ATOM 871 O O . ASP A 1 127 ? -8.378 -44.810 11.544 1.00 55.02 127 ASP A O 1
ATOM 876 N N . GLY A 1 128 ? -6.180 -44.477 11.897 1.00 45.08 128 GLY A N 1
ATOM 877 C CA . GLY A 1 128 ? -5.851 -44.576 10.488 1.00 47.46 128 GLY A CA 1
ATOM 878 C C . GLY A 1 128 ? -5.354 -43.304 9.825 1.00 45.92 128 GLY A C 1
ATOM 879 O O . GLY A 1 128 ? -4.986 -43.335 8.653 1.00 46.16 128 GLY A O 1
ATOM 880 N N . TYR A 1 129 ? -5.339 -42.187 10.551 1.00 39.56 129 TYR A N 1
ATOM 881 C CA . TYR A 1 129 ? -4.790 -40.951 9.996 1.00 40.68 129 TYR A CA 1
ATOM 882 C C . TYR A 1 129 ? -3.272 -41.013 9.990 1.00 40.73 129 TYR A C 1
ATOM 883 O O . TYR A 1 129 ? -2.652 -41.297 11.008 1.00 44.64 129 TYR A O 1
ATOM 892 N N . ALA A 1 130 ? -2.666 -40.748 8.843 1.00 34.99 130 ALA A N 1
ATOM 893 C CA . ALA A 1 130 ? -1.226 -40.943 8.707 1.00 39.22 130 ALA A CA 1
ATOM 894 C C . ALA A 1 130 ? -0.428 -39.771 9.271 1.00 41.04 130 ALA A C 1
ATOM 895 O O . ALA A 1 130 ? 0.763 -39.900 9.535 1.00 36.56 130 ALA A O 1
ATOM 897 N N . ALA A 1 131 ? -1.092 -38.629 9.436 1.00 39.26 131 ALA A N 1
ATOM 898 C CA . ALA A 1 131 ? -0.451 -37.420 9.938 1.00 37.90 131 ALA A CA 1
ATOM 899 C C . ALA A 1 131 ? -1.489 -36.619 10.697 1.00 37.55 131 ALA A C 1
ATOM 900 O O . ALA A 1 131 ? -2.579 -36.353 10.187 1.00 36.24 131 ALA A O 1
ATOM 902 N N . VAL A 1 132 ? -1.145 -36.262 11.930 1.00 31.22 132 VAL A N 1
ATOM 903 C CA . VAL A 1 132 ? -2.075 -35.660 12.867 1.00 27.45 132 VAL A CA 1
ATOM 904 C C . VAL A 1 132 ? -1.409 -34.526 13.647 1.00 31.95 132 VAL A C 1
ATOM 905 O O . VAL A 1 132 ? -0.337 -34.725 14.228 1.00 33.87 132 VAL A O 1
ATOM 909 N N . VAL A 1 133 ? -2.053 -33.357 13.679 1.00 33.76 133 VAL A N 1
ATOM 910 C CA . VAL A 1 133 ? -1.626 -32.238 14.532 1.00 28.93 133 VAL A CA 1
ATOM 911 C C . VAL A 1 133 ? -2.779 -31.727 15.408 1.00 31.59 133 VAL A C 1
ATOM 912 O O . VAL A 1 133 ? -3.938 -31.677 14.968 1.00 30.15 133 VAL A O 1
ATOM 916 N N . PRO A 1 134 ? -2.475 -31.377 16.671 1.00 29.83 134 PRO A N 1
ATOM 917 C CA . PRO A 1 134 ? -3.487 -30.762 17.530 1.00 24.87 134 PRO A CA 1
ATOM 918 C C . PRO A 1 134 ? -3.592 -29.272 17.233 1.00 29.64 134 PRO A C 1
ATOM 919 O O . PRO A 1 134 ? -2.577 -28.641 16.935 1.00 25.84 134 PRO A O 1
ATOM 923 N N . VAL A 1 135 ? -4.800 -28.719 17.300 1.00 28.22 135 VAL A N 1
ATOM 924 C CA . VAL A 1 135 ? -4.998 -27.319 16.938 1.00 27.51 135 VAL A CA 1
ATOM 925 C C . VAL A 1 135 ? -5.978 -26.649 17.872 1.00 31.08 135 VAL A C 1
ATOM 926 O O . VAL A 1 135 ? -6.744 -27.321 18.574 1.00 26.67 135 VAL A O 1
ATOM 930 N N . LEU A 1 136 ? -5.915 -25.319 17.883 1.00 28.13 136 LEU A N 1
ATOM 931 C CA . LEU A 1 136 ? -6.835 -24.479 18.617 1.00 31.25 136 LEU A CA 1
ATOM 932 C C . LEU A 1 136 ? -7.281 -23.344 17.701 1.00 35.30 136 LEU A C 1
ATOM 933 O O . LEU A 1 136 ? -6.585 -22.996 16.736 1.00 29.77 136 LEU A O 1
ATOM 938 N N . PRO A 1 137 ? -8.453 -22.768 17.987 1.00 32.13 137 PRO A N 1
ATOM 939 C CA . PRO A 1 137 ? -8.868 -21.571 17.251 1.00 32.29 137 PRO A CA 1
ATOM 940 C C . PRO A 1 137 ? -7.936 -20.410 17.580 1.00 35.01 137 PRO A C 1
ATOM 941 O O . PRO A 1 137 ? -7.270 -20.435 18.609 1.00 31.46 137 PRO A O 1
ATOM 945 N N . LEU A 1 138 ? -7.879 -19.407 16.711 1.00 33.60 138 LEU A N 1
ATOM 946 C CA . LEU A 1 138 ? -7.072 -18.227 16.980 1.00 34.61 138 LEU A CA 1
ATOM 947 C C . LEU A 1 138 ? -7.830 -17.285 17.914 1.00 34.74 138 LEU A C 1
ATOM 948 O O . LEU A 1 138 ? -9.041 -17.159 17.814 1.00 41.39 138 LEU A O 1
ATOM 953 N N . SER A 1 139 ? -7.129 -16.640 18.837 1.00 27.44 139 SER A N 1
ATOM 954 C CA . SER A 1 139 ? -7.755 -15.602 19.654 1.00 29.89 139 SER A CA 1
ATOM 955 C C . SER A 1 139 ? -7.645 -14.239 18.947 1.00 28.09 139 SER A C 1
ATOM 956 O O . SER A 1 139 ? -8.640 -13.537 18.748 1.00 30.51 139 SER A O 1
ATOM 959 N N . ASP A 1 140 ? -6.430 -13.864 18.573 1.00 27.56 140 ASP A N 1
ATOM 960 C CA . ASP A 1 140 ? -6.219 -12.605 17.853 1.00 30.91 140 ASP A CA 1
ATOM 961 C C . ASP A 1 140 ? -6.580 -12.725 16.367 1.00 31.76 140 ASP A C 1
ATOM 962 O O . ASP A 1 140 ? -6.400 -13.773 15.761 1.00 30.28 140 ASP A O 1
ATOM 967 N N . THR A 1 141 ? -7.071 -11.639 15.781 1.00 27.26 141 THR A N 1
ATOM 968 C CA . THR A 1 141 ? -7.084 -11.521 14.329 1.00 27.35 141 THR A CA 1
ATOM 969 C C . THR A 1 141 ? -5.651 -11.625 13.817 1.00 28.68 141 THR A C 1
ATOM 970 O O . THR A 1 141 ? -4.703 -11.155 14.461 1.00 33.02 141 THR A O 1
ATOM 974 N N . ILE A 1 142 ? -5.495 -12.273 12.671 1.00 28.24 142 ILE A N 1
ATOM 975 C CA . ILE A 1 142 ? -4.197 -12.469 12.052 1.00 32.02 142 ILE A CA 1
ATOM 976 C C . ILE A 1 142 ? -4.160 -11.664 10.768 1.00 32.75 142 ILE A C 1
ATOM 977 O O . ILE A 1 142 ? -5.120 -11.668 10.002 1.00 33.80 142 ILE A O 1
ATOM 982 N N . LYS A 1 143 ? -3.054 -10.979 10.518 1.00 29.57 143 LYS A N 1
ATOM 983 C CA . LYS A 1 143 ? -2.907 -10.260 9.265 1.00 31.29 143 LYS A CA 1
ATOM 984 C C . LYS A 1 143 ? -1.621 -10.633 8.554 1.00 36.27 143 LYS A C 1
ATOM 985 O O . LYS A 1 143 ? -0.619 -10.942 9.194 1.00 33.90 143 LYS A O 1
ATOM 991 N N . ALA A 1 144 ? -1.667 -10.610 7.223 1.00 31.37 144 ALA A N 1
ATOM 992 C CA . ALA A 1 144 ? -0.465 -10.657 6.409 1.00 27.50 144 ALA A CA 1
ATOM 993 C C . ALA A 1 144 ? 0.141 -9.264 6.370 1.00 35.39 144 ALA A C 1
ATOM 994 O O . ALA A 1 144 ? -0.554 -8.286 6.124 1.00 41.82 144 ALA A O 1
ATOM 996 N N . VAL A 1 145 ? 1.441 -9.175 6.611 1.00 40.18 145 VAL A N 1
ATOM 997 C CA . VAL A 1 145 ? 2.115 -7.888 6.725 1.00 35.81 145 VAL A CA 1
ATOM 998 C C . VAL A 1 145 ? 3.433 -7.966 5.975 1.00 42.36 145 VAL A C 1
ATOM 999 O O . VAL A 1 145 ? 4.148 -8.969 6.092 1.00 39.85 145 VAL A O 1
ATOM 1003 N N . ASP A 1 146 ? 3.758 -6.932 5.201 1.00 44.94 146 ASP A N 1
ATOM 1004 C CA . ASP A 1 146 ? 5.003 -6.947 4.434 1.00 43.87 146 ASP A CA 1
ATOM 1005 C C . ASP A 1 146 ? 6.198 -6.482 5.267 1.00 47.84 146 ASP A C 1
ATOM 1006 O O . ASP A 1 146 ? 6.066 -6.184 6.459 1.00 43.16 146 ASP A O 1
ATOM 1011 N N . ALA A 1 147 ? 7.360 -6.428 4.623 1.00 53.58 147 ALA A N 1
ATOM 1012 C CA . ALA A 1 147 ? 8.624 -6.167 5.300 1.00 53.48 147 ALA A CA 1
ATOM 1013 C C . ALA A 1 147 ? 8.720 -4.746 5.833 1.00 52.30 147 ALA A C 1
ATOM 1014 O O . ALA A 1 147 ? 9.585 -4.446 6.651 1.00 57.01 147 ALA A O 1
ATOM 1016 N N . ASN A 1 148 ? 7.839 -3.871 5.354 1.00 49.48 148 ASN A N 1
ATOM 1017 C CA . ASN A 1 148 ? 7.815 -2.479 5.797 1.00 43.08 148 ASN A CA 1
ATOM 1018 C C . ASN A 1 148 ? 6.752 -2.199 6.858 1.00 48.52 148 ASN A C 1
ATOM 1019 O O . ASN A 1 148 ? 6.547 -1.049 7.252 1.00 47.03 148 ASN A O 1
ATOM 1024 N N . GLY A 1 149 ? 6.069 -3.244 7.315 1.00 49.74 149 GLY A N 1
ATOM 1025 C CA . GLY A 1 149 ? 5.040 -3.073 8.329 1.00 41.46 149 GLY A CA 1
ATOM 1026 C C . GLY A 1 149 ? 3.709 -2.614 7.759 1.00 39.13 149 GLY A C 1
ATOM 1027 O O . GLY A 1 149 ? 2.855 -2.113 8.481 1.00 41.75 149 GLY A O 1
ATOM 1028 N N . VAL A 1 150 ? 3.530 -2.777 6.455 1.00 39.58 150 VAL A N 1
ATOM 1029 C CA . VAL A 1 150 ? 2.263 -2.430 5.830 1.00 41.75 150 VAL A CA 1
ATOM 1030 C C . VAL A 1 150 ? 1.388 -3.669 5.712 1.00 39.21 150 VAL A C 1
ATOM 1031 O O . VAL A 1 150 ? 1.834 -4.717 5.249 1.00 36.88 150 VAL A O 1
ATOM 1035 N N . VAL A 1 151 ? 0.141 -3.551 6.148 1.00 39.56 151 VAL A N 1
ATOM 1036 C CA . VAL A 1 151 ? -0.771 -4.682 6.130 1.00 36.24 151 VAL A CA 1
ATOM 1037 C C . VAL A 1 151 ? -1.180 -5.025 4.705 1.00 42.47 151 VAL A C 1
ATOM 1038 O O . VAL A 1 151 ? -1.622 -4.156 3.961 1.00 35.98 151 VAL A O 1
ATOM 1042 N N . LEU A 1 152 ? -1.025 -6.291 4.323 1.00 38.72 152 LEU A N 1
ATOM 1043 C CA . LEU A 1 152 ? -1.447 -6.742 3.003 1.00 38.80 152 LEU A CA 1
ATOM 1044 C C . LEU A 1 152 ? -2.910 -7.144 3.015 1.00 42.48 152 LEU A C 1
ATOM 1045 O O . LEU A 1 152 ? -3.609 -7.028 2.007 1.00 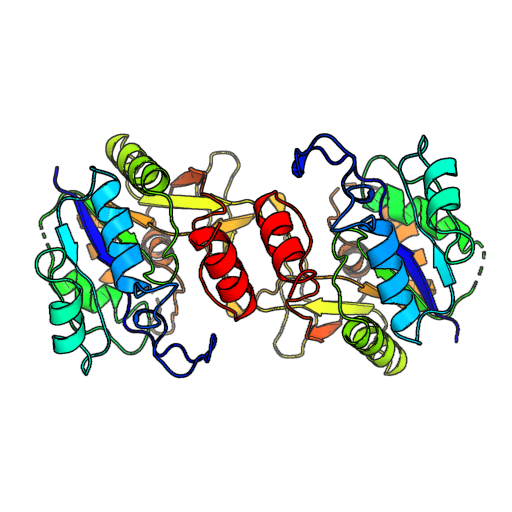39.82 152 LEU A O 1
ATOM 1050 N N . GLY A 1 153 ? -3.377 -7.636 4.153 1.00 40.06 153 GLY A N 1
ATOM 1051 C CA . GLY A 1 153 ? -4.759 -8.060 4.241 1.00 40.28 153 GLY A CA 1
ATOM 1052 C C . GLY A 1 153 ? -5.014 -8.983 5.411 1.00 40.29 153 GLY A C 1
ATOM 1053 O O . GLY A 1 153 ? -4.080 -9.393 6.113 1.00 35.03 153 GLY A O 1
ATOM 1054 N N . THR A 1 154 ? -6.289 -9.297 5.620 1.00 37.13 154 THR A N 1
ATOM 1055 C CA . THR A 1 154 ? -6.713 -10.120 6.746 1.00 34.80 154 THR A CA 1
ATOM 1056 C C . THR A 1 154 ? -7.464 -11.338 6.242 1.00 35.44 154 THR A C 1
ATOM 1057 O O . THR A 1 154 ? -8.629 -11.244 5.852 1.00 39.59 154 THR A O 1
ATOM 1061 N N . PRO A 1 155 ? -6.795 -12.489 6.247 1.00 33.13 155 PRO A N 1
ATOM 1062 C CA . PRO A 1 155 ? -7.456 -13.751 5.908 1.00 32.84 155 PRO A CA 1
ATOM 1063 C C . PRO A 1 155 ? -8.557 -14.044 6.913 1.00 36.16 155 PRO A C 1
ATOM 1064 O O . PRO A 1 155 ? -8.454 -13.618 8.062 1.00 35.58 155 PRO A O 1
ATOM 1068 N N . GLU A 1 156 ? -9.599 -14.750 6.490 1.00 35.49 156 GLU A N 1
ATOM 1069 C CA . GLU A 1 156 ? -10.692 -15.109 7.392 1.00 39.41 156 GLU A CA 1
ATOM 1070 C C . GLU A 1 156 ? -10.195 -15.898 8.611 1.00 37.84 156 GLU A C 1
ATOM 1071 O O . GLU A 1 156 ? -9.646 -16.993 8.469 1.00 34.45 156 GLU A O 1
ATOM 1077 N N . ARG A 1 157 ? -10.398 -15.358 9.814 1.00 34.60 157 ARG A N 1
ATOM 1078 C CA . ARG A 1 157 ? -9.848 -15.996 11.013 1.00 31.46 157 ARG A CA 1
ATOM 1079 C C . ARG A 1 157 ? -10.362 -17.434 11.185 1.00 33.39 157 ARG A C 1
ATOM 1080 O O . ARG A 1 157 ? -9.602 -18.334 11.521 1.00 33.12 157 ARG A O 1
ATOM 1088 N N . ALA A 1 158 ? -11.653 -17.636 10.946 1.00 34.82 158 ALA A N 1
ATOM 1089 C CA . ALA A 1 158 ? -12.291 -18.939 11.146 1.00 39.61 158 ALA A CA 1
ATOM 1090 C C . ALA A 1 158 ? -11.691 -20.051 10.280 1.00 36.89 158 ALA A C 1
ATOM 1091 O O . ALA A 1 158 ? -11.891 -21.230 10.559 1.00 35.06 158 ALA A O 1
ATOM 1093 N N . GLY A 1 159 ? -10.983 -19.676 9.219 1.00 36.55 159 GLY A N 1
ATOM 1094 C CA . GLY A 1 159 ? -10.407 -20.652 8.305 1.00 35.76 159 GLY A CA 1
ATOM 1095 C C . GLY A 1 159 ? -9.016 -21.097 8.709 1.00 37.35 159 GLY A C 1
ATOM 1096 O O . GLY A 1 159 ? -8.416 -21.949 8.055 1.00 34.02 159 GLY A O 1
ATOM 1097 N N . LEU A 1 160 ? -8.512 -20.525 9.804 1.00 34.47 160 LEU A N 1
ATOM 1098 C CA . LEU A 1 160 ? -7.150 -20.771 10.260 1.00 30.03 160 LEU A CA 1
ATOM 1099 C C . LEU A 1 160 ? -7.136 -21.379 11.650 1.00 32.84 160 LEU A C 1
ATOM 1100 O O . LEU A 1 160 ? -8.086 -21.199 12.413 1.00 26.32 160 LEU A O 1
ATOM 1105 N N . ARG A 1 161 ? -6.049 -22.082 11.976 1.00 30.51 161 ARG A N 1
ATOM 1106 C CA . ARG A 1 161 ? -5.878 -22.669 13.301 1.00 30.34 161 ARG A CA 1
ATOM 1107 C C . ARG A 1 161 ? -4.454 -22.497 13.782 1.00 27.61 161 ARG A C 1
ATOM 1108 O O . ARG A 1 161 ? -3.513 -22.532 12.990 1.00 29.02 161 ARG A O 1
ATOM 1116 N N . ALA A 1 162 ? -4.315 -22.321 15.090 1.00 26.72 162 ALA A N 1
ATOM 1117 C CA . ALA A 1 162 ? -3.032 -22.344 15.765 1.00 25.51 162 ALA A CA 1
ATOM 1118 C C . ALA A 1 162 ? -2.670 -23.802 16.005 1.00 31.04 162 ALA A C 1
ATOM 1119 O O . ALA A 1 162 ? -3.486 -24.569 16.512 1.00 29.11 162 ALA A O 1
ATOM 1121 N N . VAL A 1 163 ? -1.452 -24.190 15.641 1.00 31.27 163 VAL A N 1
ATOM 1122 C CA A VAL A 1 163 ? -1.068 -25.594 15.745 0.22 28.19 163 VAL A CA 1
ATOM 1123 C CA B VAL A 1 163 ? -1.032 -25.587 15.715 0.78 26.94 163 VAL A CA 1
ATOM 1124 C C . VAL A 1 163 ? -0.091 -25.829 16.888 1.00 29.90 163 VAL A C 1
ATOM 1125 O O . VAL A 1 163 ? 0.797 -25.019 17.148 1.00 26.31 163 VAL A O 1
ATOM 1132 N N . GLN A 1 164 ? -0.279 -26.947 17.585 1.00 24.05 164 GLN A N 1
ATOM 1133 C CA . GLN A 1 164 ? 0.529 -27.257 18.747 1.00 24.19 164 GLN A CA 1
ATOM 1134 C C . GLN A 1 164 ? 1.368 -28.476 18.448 1.00 28.21 164 GLN A C 1
ATOM 1135 O O . GLN A 1 164 ? 1.545 -28.841 17.291 1.00 24.37 164 GLN A O 1
ATOM 1141 N N . THR A 1 165 ? 1.904 -29.092 19.494 1.00 24.53 165 THR A N 1
ATOM 1142 C CA . THR A 1 165 ? 2.502 -30.411 19.363 1.00 24.09 165 THR A CA 1
ATOM 1143 C C . THR A 1 165 ? 1.969 -31.187 20.569 1.00 31.28 165 THR A C 1
ATOM 1144 O O . THR A 1 165 ? 1.392 -30.577 21.476 1.00 27.88 165 THR A O 1
ATOM 1148 N N . PRO A 1 166 ? 2.143 -32.520 20.596 1.00 28.93 166 PRO A N 1
ATOM 1149 C CA . PRO A 1 166 ? 2.913 -33.354 19.666 1.00 21.29 166 PRO A CA 1
ATOM 1150 C C . PRO A 1 166 ? 2.238 -33.487 18.320 1.00 29.84 166 PRO A C 1
ATOM 1151 O O . PRO A 1 166 ? 1.012 -33.581 18.251 1.00 25.27 166 PRO A O 1
ATOM 1155 N N . GLN A 1 167 ? 3.042 -33.486 17.261 1.00 26.91 167 GLN A N 1
ATOM 1156 C CA . GLN A 1 167 ? 2.553 -33.823 15.939 1.00 26.22 167 GLN A CA 1
ATOM 1157 C C . GLN A 1 167 ? 2.894 -35.291 15.742 1.00 29.18 167 GLN A C 1
ATOM 1158 O O . GLN A 1 167 ? 3.980 -35.725 16.109 1.00 30.35 167 GLN A O 1
ATOM 1164 N N . GLY A 1 168 ? 1.952 -36.061 15.209 1.00 28.28 168 GLY A N 1
ATOM 1165 C CA . GLY A 1 168 ? 2.116 -37.502 15.098 1.00 29.30 168 GLY A CA 1
ATOM 1166 C C . GLY A 1 168 ? 2.055 -37.978 13.658 1.00 31.43 168 GLY A C 1
ATOM 1167 O O . GLY A 1 168 ? 1.301 -37.428 12.851 1.00 30.10 168 GLY A O 1
ATOM 1168 N N . PHE A 1 169 ? 2.852 -38.994 13.332 1.00 27.65 169 PHE A N 1
ATOM 1169 C CA . PHE A 1 169 ? 2.913 -39.504 11.963 1.00 30.64 169 PHE A CA 1
ATOM 1170 C C . PHE A 1 169 ? 3.238 -40.990 11.939 1.00 34.62 169 PHE A C 1
ATOM 1171 O O . PHE A 1 169 ? 3.886 -41.499 12.843 1.00 31.08 169 PHE A O 1
ATOM 1179 N N . THR A 1 170 ? 2.812 -41.685 10.889 1.00 34.01 170 THR A N 1
ATOM 1180 C CA . THR A 1 170 ? 3.387 -42.986 10.601 1.00 42.51 170 THR A CA 1
ATOM 1181 C C . THR A 1 170 ? 4.865 -42.730 10.357 1.00 41.87 170 THR A C 1
ATOM 1182 O O . THR A 1 170 ? 5.231 -41.713 9.771 1.00 39.56 170 THR A O 1
ATOM 1186 N N . THR A 1 171 ? 5.714 -43.641 10.816 1.00 43.27 171 THR A N 1
ATOM 1187 C CA . THR A 1 171 ? 7.154 -43.422 10.768 1.00 39.95 171 THR A CA 1
ATOM 1188 C C . THR A 1 171 ? 7.650 -43.299 9.340 1.00 42.47 171 THR A C 1
ATOM 1189 O O . THR A 1 171 ? 8.486 -42.448 9.023 1.00 41.88 171 THR A O 1
ATOM 1193 N N . ASP A 1 172 ? 7.121 -44.146 8.472 1.00 38.04 172 ASP A N 1
ATOM 1194 C CA . ASP A 1 172 ? 7.507 -44.103 7.080 1.00 44.82 172 ASP A CA 1
ATOM 1195 C C . ASP A 1 172 ? 7.219 -42.744 6.447 1.00 46.89 172 ASP A C 1
ATOM 1196 O O . ASP A 1 172 ? 8.058 -42.194 5.729 1.00 46.00 172 ASP A O 1
ATOM 1201 N N . LEU A 1 173 ? 6.031 -42.205 6.701 1.00 44.91 173 LEU A N 1
ATOM 1202 C CA . LEU A 1 173 ? 5.646 -40.942 6.084 1.00 42.52 173 LEU A CA 1
ATOM 1203 C C . LEU A 1 173 ? 6.557 -39.802 6.538 1.00 38.83 173 LEU A C 1
ATOM 1204 O O . LEU A 1 173 ? 7.001 -38.996 5.725 1.00 43.75 173 LEU A O 1
ATOM 1209 N N . LEU A 1 174 ? 6.840 -39.741 7.834 1.00 39.05 174 LEU A N 1
ATOM 1210 C CA . LEU A 1 174 ? 7.697 -38.687 8.377 1.00 35.98 174 LEU A CA 1
ATOM 1211 C C . LEU A 1 174 ? 9.120 -38.804 7.833 1.00 37.74 174 LEU A C 1
ATOM 1212 O O . LEU A 1 174 ? 9.718 -37.808 7.410 1.00 34.68 174 LEU A O 1
ATOM 1217 N N . LEU A 1 175 ? 9.662 -40.019 7.839 1.00 35.60 175 LEU A N 1
ATOM 1218 C CA . LEU A 1 175 ? 11.021 -40.238 7.343 1.00 36.82 175 LEU A CA 1
ATOM 1219 C C . LEU A 1 175 ? 11.154 -39.812 5.885 1.00 37.74 175 LEU A C 1
ATOM 1220 O O . LEU A 1 175 ? 12.103 -39.124 5.517 1.00 39.52 175 LEU A O 1
ATOM 1225 N N . ARG A 1 176 ? 10.206 -40.241 5.055 1.00 43.42 176 ARG A N 1
ATOM 1226 C CA . ARG A 1 176 ? 10.196 -39.871 3.644 1.00 45.84 176 ARG A CA 1
ATOM 1227 C C . ARG A 1 176 ? 10.101 -38.352 3.449 1.00 43.69 176 ARG A C 1
ATOM 1228 O O . ARG A 1 176 ? 10.746 -37.786 2.567 1.00 44.76 176 ARG A O 1
ATOM 1236 N N . SER A 1 177 ?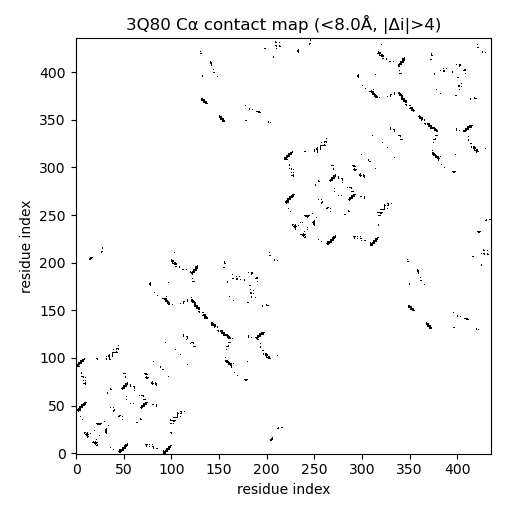 9.285 -37.700 4.269 1.00 36.06 177 SER A N 1
ATOM 1237 C CA . SER A 1 177 ? 9.091 -36.259 4.168 1.00 39.68 177 SER A CA 1
ATOM 1238 C C . SER A 1 177 ? 10.371 -35.516 4.516 1.00 40.39 177 SER A C 1
ATOM 1239 O O . SER A 1 177 ? 10.755 -34.582 3.822 1.00 43.91 177 SER A O 1
ATOM 1242 N N . TYR A 1 178 ? 11.031 -35.938 5.592 1.00 37.60 178 TYR A N 1
ATOM 1243 C CA . TYR A 1 178 ? 12.305 -35.342 5.980 1.00 38.72 178 TYR A CA 1
ATOM 1244 C C . TYR A 1 178 ? 13.410 -35.619 4.979 1.00 44.27 178 TYR A C 1
ATOM 1245 O O . TYR A 1 178 ? 14.248 -34.761 4.728 1.00 43.13 178 TYR A O 1
ATOM 1254 N N . GLN A 1 179 ? 13.404 -36.814 4.401 1.00 43.43 179 GLN A N 1
ATOM 1255 C CA . GLN A 1 179 ? 14.392 -37.181 3.402 1.00 46.82 179 GLN A CA 1
ATOM 1256 C C . GLN A 1 179 ? 14.274 -36.254 2.197 1.00 49.90 179 GLN A C 1
ATOM 1257 O O . GLN A 1 179 ? 15.275 -35.803 1.629 1.00 49.48 179 GLN A O 1
ATOM 1263 N N . ARG A 1 180 ? 13.039 -35.970 1.807 1.00 47.52 180 ARG A N 1
ATOM 1264 C CA . ARG A 1 180 ? 12.803 -35.135 0.643 1.00 47.26 180 ARG A CA 1
ATOM 1265 C C . ARG A 1 180 ? 12.999 -33.660 0.959 1.00 50.25 180 ARG A C 1
ATOM 1266 O O . ARG A 1 180 ? 13.444 -32.893 0.108 1.00 51.20 180 ARG A O 1
ATOM 1274 N N . GLY A 1 181 ? 12.692 -33.273 2.193 1.00 51.17 181 GLY A N 1
ATOM 1275 C CA . GLY A 1 181 ? 12.946 -31.920 2.654 1.00 52.61 181 GLY A CA 1
ATOM 1276 C C . GLY A 1 181 ? 14.433 -31.636 2.671 1.00 62.81 181 GLY A C 1
ATOM 1277 O O . GLY A 1 181 ? 14.862 -30.502 2.442 1.00 67.92 181 GLY A O 1
ATOM 1278 N N . SER A 1 182 ? 15.220 -32.682 2.920 1.00 66.24 182 SER A N 1
ATOM 1279 C CA . SER A 1 182 ? 16.677 -32.577 2.980 1.00 74.32 182 SER A CA 1
ATOM 1280 C C . SER A 1 182 ? 17.321 -32.419 1.605 1.00 83.52 182 SER A C 1
ATOM 1281 O O . SER A 1 182 ? 18.520 -32.641 1.449 1.00 88.50 182 SER A O 1
ATOM 1284 N N . LEU A 1 183 ? 16.525 -32.031 0.614 1.00 87.45 183 LEU A N 1
ATOM 1285 C CA . LEU A 1 183 ? 17.023 -31.858 -0.746 1.00 92.19 183 LEU A CA 1
ATOM 1286 C C . LEU A 1 183 ? 17.047 -30.385 -1.140 1.00 100.53 183 LEU A C 1
ATOM 1287 O O . LEU A 1 183 ? 17.836 -29.606 -0.602 1.00 104.32 183 LEU A O 1
ATOM 1292 N N . GLU A 1 189 ? 11.815 -22.353 4.676 1.00 65.26 189 GLU A N 1
ATOM 1293 C CA . GLU A 1 189 ? 11.871 -22.449 6.133 1.00 69.52 189 GLU A CA 1
ATOM 1294 C C . GLU A 1 189 ? 10.634 -23.149 6.690 1.00 66.60 189 GLU A C 1
ATOM 1295 O O . GLU A 1 189 ? 9.516 -22.646 6.575 1.00 69.05 189 GLU A O 1
ATOM 1297 N N . TYR A 1 190 ? 10.842 -24.310 7.297 1.00 57.95 190 TYR A N 1
ATOM 1298 C CA . TYR A 1 190 ? 9.749 -25.069 7.894 1.00 44.16 190 TYR A CA 1
ATOM 1299 C C . TYR A 1 190 ? 9.664 -24.818 9.382 1.00 38.70 190 TYR A C 1
ATOM 1300 O O . TYR A 1 190 ? 10.620 -25.066 10.117 1.00 48.39 190 TYR A O 1
ATOM 1309 N N . THR A 1 191 ? 8.511 -24.335 9.834 1.00 33.07 191 THR A N 1
ATOM 1310 C CA . THR A 1 191 ? 8.339 -24.037 11.248 1.00 32.08 191 THR A CA 1
ATOM 1311 C C . THR A 1 191 ? 7.753 -25.209 12.015 1.00 29.40 191 THR A C 1
ATOM 1312 O O . THR A 1 191 ? 7.702 -25.190 13.246 1.00 32.92 191 THR A O 1
ATOM 1316 N N . ASP A 1 192 ? 7.290 -26.228 11.298 1.00 29.73 192 ASP A N 1
ATOM 1317 C CA . ASP A 1 192 ? 6.905 -27.455 11.983 1.00 32.81 192 ASP A CA 1
ATOM 1318 C C . ASP A 1 192 ? 7.110 -28.683 11.108 1.00 37.02 192 ASP A C 1
ATOM 1319 O O . ASP A 1 192 ? 7.641 -28.592 10.000 1.00 35.28 192 ASP A O 1
ATOM 1324 N N . ASP A 1 193 ? 6.699 -29.834 11.621 1.00 29.86 193 ASP A N 1
ATOM 1325 C CA . ASP A 1 193 ? 6.965 -31.097 10.944 1.00 27.30 193 ASP A CA 1
ATOM 1326 C C . ASP A 1 193 ? 5.885 -31.405 9.932 1.00 32.32 193 ASP A C 1
ATOM 1327 O O . ASP A 1 193 ? 6.171 -31.910 8.849 1.00 36.87 193 ASP A O 1
ATOM 1332 N N . ALA A 1 194 ? 4.644 -31.074 10.262 1.00 27.40 194 ALA A N 1
ATOM 1333 C CA . ALA A 1 194 ? 3.549 -31.333 9.328 1.00 34.17 194 ALA A CA 1
ATOM 1334 C C . ALA A 1 194 ? 3.814 -30.656 7.978 1.00 34.85 194 ALA A C 1
ATOM 1335 O O . ALA A 1 194 ? 3.452 -31.186 6.927 1.00 36.93 194 ALA A O 1
ATOM 1337 N N . SER A 1 195 ? 4.452 -29.487 8.013 1.00 34.77 195 SER A N 1
ATOM 1338 C CA . SER A 1 195 ? 4.754 -28.737 6.792 1.00 33.21 195 SER A CA 1
ATOM 1339 C C . SER A 1 195 ? 5.586 -29.529 5.785 1.00 33.81 195 SER A C 1
ATOM 1340 O O . SER A 1 195 ? 5.432 -29.346 4.579 1.00 34.78 195 SER A O 1
ATOM 1343 N N . LEU A 1 196 ? 6.475 -30.396 6.265 1.00 37.58 196 LEU A N 1
ATOM 1344 C CA . LEU A 1 196 ? 7.253 -31.231 5.344 1.00 40.86 196 LEU A CA 1
ATOM 1345 C C . LEU A 1 196 ? 6.371 -32.298 4.709 1.00 41.68 196 LEU A C 1
ATOM 1346 O O . LEU A 1 196 ? 6.481 -32.588 3.518 1.00 44.00 196 LEU A O 1
ATOM 1351 N N . VAL A 1 197 ? 5.488 -32.879 5.511 1.00 38.60 197 VAL A N 1
ATOM 1352 C CA . VAL A 1 197 ? 4.519 -33.841 5.000 1.00 39.90 197 VAL A CA 1
ATOM 1353 C C . VAL A 1 197 ? 3.591 -33.201 3.956 1.00 43.16 197 VAL A C 1
ATOM 1354 O O . VAL A 1 197 ? 3.350 -33.770 2.895 1.00 40.69 197 VAL A O 1
ATOM 1358 N N . GLU A 1 198 ? 3.085 -32.009 4.258 1.00 41.01 198 GLU A N 1
ATOM 1359 C CA . GLU A 1 198 ? 2.254 -31.265 3.315 1.00 42.34 198 GLU A CA 1
ATOM 1360 C C . GLU A 1 198 ? 3.006 -30.997 2.022 1.00 41.11 198 GLU A C 1
ATOM 1361 O O . GLU A 1 198 ? 2.466 -31.164 0.927 1.00 42.03 198 GLU A O 1
ATOM 1367 N N . HIS A 1 199 ? 4.261 -30.587 2.151 1.00 44.30 199 HIS A N 1
ATOM 1368 C CA . HIS A 1 199 ? 5.067 -30.197 0.992 1.00 46.82 199 HIS A CA 1
ATOM 1369 C C . HIS A 1 199 ? 5.223 -31.294 -0.069 1.00 55.48 199 HIS A C 1
ATOM 1370 O O . HIS A 1 199 ? 5.239 -30.999 -1.267 1.00 61.02 199 HIS A O 1
ATOM 1377 N N . ILE A 1 200 ? 5.349 -32.551 0.356 1.00 53.17 200 ILE A N 1
ATOM 1378 C CA . ILE A 1 200 ? 5.451 -33.652 -0.611 1.00 54.50 200 ILE A CA 1
ATOM 1379 C C . ILE A 1 200 ? 4.100 -34.267 -0.976 1.00 54.03 200 ILE A C 1
ATOM 1380 O O . ILE A 1 200 ? 4.036 -35.231 -1.742 1.00 56.65 200 ILE A O 1
ATOM 1385 N N . GLY A 1 201 ? 3.021 -33.714 -0.433 1.00 52.59 201 GLY A N 1
ATOM 1386 C CA . GLY A 1 201 ? 1.688 -34.104 -0.859 1.00 55.14 201 GLY A CA 1
ATOM 1387 C C . GLY A 1 201 ? 0.885 -34.923 0.135 1.00 52.99 201 GLY A C 1
ATOM 1388 O O . GLY A 1 201 ? -0.208 -35.391 -0.186 1.00 51.99 201 GLY A O 1
ATOM 1389 N N . GLY A 1 202 ? 1.415 -35.102 1.338 1.00 49.60 202 GLY A N 1
ATOM 1390 C CA . GLY A 1 202 ? 0.722 -35.874 2.355 1.00 49.32 202 GLY A CA 1
ATOM 1391 C C . GLY A 1 202 ? -0.444 -35.108 2.949 1.00 57.06 202 GLY A C 1
ATOM 1392 O O . GLY A 1 202 ? -0.421 -33.880 2.999 1.00 64.99 202 GLY A O 1
ATOM 1393 N N . GLN A 1 203 ? -1.465 -35.828 3.401 1.00 55.98 203 GLN A N 1
ATOM 1394 C CA . GLN A 1 203 ? -2.627 -35.182 3.995 1.00 55.13 203 GLN A CA 1
ATOM 1395 C C . GLN A 1 203 ? -2.579 -35.214 5.520 1.00 47.62 203 GLN A C 1
ATOM 1396 O O . GLN A 1 203 ? -2.325 -36.255 6.124 1.00 43.26 203 GLN A O 1
ATOM 1402 N N . VAL A 1 204 ? -2.827 -34.063 6.134 1.00 41.79 204 VAL A N 1
ATOM 1403 C CA . VAL A 1 204 ? -2.716 -33.929 7.579 1.00 36.56 204 VAL A CA 1
ATOM 1404 C C . VAL A 1 204 ? -4.095 -33.660 8.166 1.00 38.54 204 VAL A C 1
ATOM 1405 O O . VAL A 1 204 ? -4.839 -32.805 7.675 1.00 37.75 204 VAL A O 1
ATOM 1409 N N . GLN A 1 205 ? -4.440 -34.428 9.191 1.00 36.45 205 GLN A N 1
ATOM 1410 C CA . GLN A 1 205 ? -5.703 -34.281 9.899 1.00 39.16 205 GLN A CA 1
ATOM 1411 C C . GLN A 1 205 ? -5.448 -33.569 11.226 1.00 34.98 205 GLN A C 1
ATOM 1412 O O . GLN A 1 205 ? -4.408 -33.764 11.851 1.00 36.44 205 GLN A O 1
ATOM 1418 N N . VAL A 1 206 ? -6.397 -32.747 11.659 1.00 34.06 206 VAL A N 1
ATOM 1419 C CA . VAL A 1 206 ? -6.266 -32.075 12.940 1.00 37.95 206 VAL A CA 1
ATOM 1420 C C . VAL A 1 206 ? -7.071 -32.796 14.009 1.00 33.94 206 VAL A C 1
ATOM 1421 O O . VAL A 1 206 ? -8.029 -33.497 13.701 1.00 33.19 206 VAL A O 1
ATOM 1425 N N . VAL A 1 207 ? -6.648 -32.640 15.260 1.00 33.75 207 VAL A N 1
ATOM 1426 C CA . VAL A 1 207 ? -7.464 -32.992 16.414 1.00 33.60 207 VAL A CA 1
ATOM 1427 C C . VAL A 1 207 ? -7.503 -31.764 17.313 1.00 33.10 207 VAL A C 1
ATOM 1428 O O . VAL A 1 207 ? -6.694 -30.848 17.151 1.00 31.87 207 VAL A O 1
ATOM 1432 N N . ASP A 1 208 ? -8.448 -31.719 18.242 1.00 30.34 208 ASP A N 1
ATOM 1433 C CA . ASP A 1 208 ? -8.498 -30.601 19.171 1.00 32.89 208 ASP A CA 1
ATOM 1434 C C . ASP A 1 208 ? -7.271 -30.617 20.075 1.00 36.61 208 ASP A C 1
ATOM 1435 O O . ASP A 1 208 ? -6.936 -31.645 20.664 1.00 36.37 208 ASP A O 1
ATOM 1440 N N . GLY A 1 209 ? -6.592 -29.480 20.169 1.00 34.17 209 GLY A N 1
ATOM 1441 C CA . GLY A 1 209 ? -5.451 -29.351 21.056 1.00 28.07 209 GLY A CA 1
ATOM 1442 C C . GLY A 1 209 ? -5.921 -29.039 22.463 1.00 30.37 209 GLY A C 1
ATOM 1443 O O . GLY A 1 209 ? -7.045 -29.369 22.824 1.00 30.67 209 GLY A O 1
ATOM 1444 N N . ASP A 1 210 ? -5.074 -28.379 23.247 1.00 26.66 210 ASP A N 1
ATOM 1445 C CA . ASP A 1 210 ? -5.404 -28.050 24.640 1.00 31.32 210 ASP A CA 1
ATOM 1446 C C . ASP A 1 210 ? -4.651 -26.793 25.045 1.00 29.24 210 ASP A C 1
ATOM 1447 O O . ASP A 1 210 ? -3.448 -26.680 24.797 1.00 30.78 210 ASP A O 1
ATOM 1452 N N . PRO A 1 211 ? -5.358 -25.827 25.647 1.00 27.89 211 PRO A N 1
ATOM 1453 C CA . PRO A 1 211 ? -4.690 -24.589 26.054 1.00 27.96 211 PRO A CA 1
ATOM 1454 C C . PRO A 1 211 ? -3.448 -24.843 26.912 1.00 32.27 211 PRO A C 1
ATOM 1455 O O . PRO A 1 211 ? -2.532 -24.019 26.910 1.00 27.44 211 PRO A O 1
ATOM 1459 N N . LEU A 1 212 ? -3.410 -25.964 27.631 1.00 27.91 212 LEU A N 1
ATOM 1460 C CA . LEU A 1 212 ? -2.286 -26.245 28.524 1.00 23.15 212 LEU A CA 1
ATOM 1461 C C . LEU A 1 212 ? -1.054 -26.670 27.742 1.00 24.63 212 LEU A C 1
ATOM 1462 O O . LEU A 1 212 ? 0.032 -26.731 28.287 1.00 28.80 212 LEU A O 1
ATOM 1467 N N . ALA A 1 213 ? -1.229 -26.966 26.459 1.00 24.14 213 ALA A N 1
ATOM 1468 C CA . ALA A 1 213 ? -0.100 -27.340 25.608 1.00 23.88 213 ALA A CA 1
ATOM 1469 C C . ALA A 1 213 ? 0.512 -26.115 24.920 1.00 25.54 213 ALA A C 1
ATOM 1470 O O . ALA A 1 213 ? 1.203 -26.238 23.902 1.00 28.62 213 ALA A O 1
ATOM 1472 N N . PHE A 1 214 ? 0.241 -24.930 25.461 1.00 25.14 214 PHE A N 1
ATOM 1473 C CA . PHE A 1 214 ? 0.853 -23.700 24.940 1.00 23.87 214 PHE A CA 1
ATOM 1474 C C . PHE A 1 214 ? 2.384 -23.768 24.974 1.00 28.89 214 PHE A C 1
ATOM 1475 O O . PHE A 1 214 ? 2.979 -24.387 25.866 1.00 23.83 214 PHE A O 1
ATOM 1483 N N . LYS A 1 215 ? 3.019 -23.142 23.989 1.00 26.11 215 LYS A N 1
ATOM 1484 C CA . LYS A 1 215 ? 4.474 -23.117 23.919 1.00 26.27 215 LYS A CA 1
ATOM 1485 C C . LYS A 1 215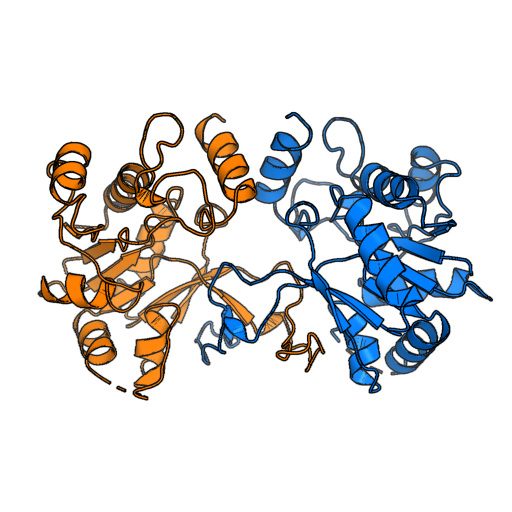 ? 5.006 -21.958 24.743 1.00 25.80 215 LYS A C 1
ATOM 1486 O O . LYS A 1 215 ? 4.657 -20.803 24.519 1.00 25.35 215 LYS A O 1
ATOM 1492 N N . ILE A 1 216 ? 5.832 -22.276 25.724 1.00 27.25 216 ILE A N 1
ATOM 1493 C CA . ILE A 1 216 ? 6.476 -21.259 26.517 1.00 30.67 216 ILE A CA 1
ATOM 1494 C C . ILE A 1 216 ? 7.452 -20.548 25.588 1.00 26.37 216 ILE A C 1
ATOM 1495 O O . ILE A 1 216 ? 8.423 -21.132 25.137 1.00 29.12 216 ILE A O 1
ATOM 1500 N N . THR A 1 217 ? 7.171 -19.285 25.287 1.00 25.89 217 THR A N 1
ATOM 1501 C CA . THR A 1 217 ? 7.904 -18.573 24.259 1.00 27.05 217 THR A CA 1
ATOM 1502 C C . THR A 1 217 ? 8.464 -17.254 24.774 1.00 28.74 217 THR A C 1
ATOM 1503 O O . THR A 1 217 ? 9.599 -16.884 24.450 1.00 28.16 217 THR A O 1
ATOM 1507 N N . THR A 1 218 ? 7.673 -16.545 25.575 1.00 24.69 218 THR A N 1
ATOM 1508 C CA . THR A 1 218 ? 8.069 -15.235 26.085 1.00 29.14 218 THR A CA 1
ATOM 1509 C C . THR A 1 218 ? 8.116 -15.252 27.614 1.00 34.58 218 THR A C 1
ATOM 1510 O O . THR A 1 218 ? 7.719 -16.228 28.248 1.00 29.56 218 THR A O 1
ATOM 1514 N N . LYS A 1 219 ? 8.582 -14.164 28.217 1.00 30.84 219 LYS A N 1
ATOM 1515 C CA . LYS A 1 219 ? 8.639 -14.099 29.672 1.00 29.33 219 LYS A CA 1
ATOM 1516 C C . LYS A 1 219 ? 7.243 -14.139 30.257 1.00 32.31 219 LYS A C 1
ATOM 1517 O O . LYS A 1 219 ? 7.022 -14.649 31.363 1.00 31.87 219 LYS A O 1
ATOM 1523 N N . LEU A 1 220 ? 6.285 -13.586 29.528 1.00 25.56 220 LEU A N 1
ATOM 1524 C CA . LEU A 1 220 ? 4.925 -13.580 30.049 1.00 31.28 220 LEU A CA 1
ATOM 1525 C C . LEU A 1 220 ? 4.432 -15.023 30.136 1.00 32.65 220 LEU A C 1
ATOM 1526 O O . LEU A 1 220 ? 3.715 -15.387 31.062 1.00 35.83 220 LEU A O 1
ATOM 1531 N N . ASP A 1 221 ? 4.852 -15.848 29.183 1.00 30.36 221 ASP A N 1
ATOM 1532 C CA .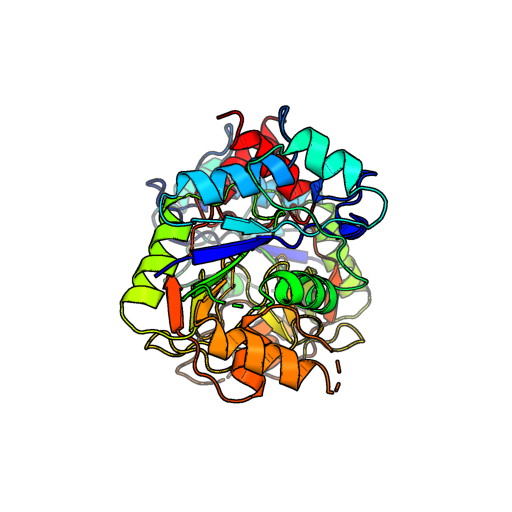 ASP A 1 221 ? 4.501 -17.271 29.179 1.00 26.89 221 ASP A CA 1
ATOM 1533 C C . ASP A 1 221 ? 5.027 -17.992 30.407 1.00 28.51 221 ASP A C 1
ATOM 1534 O O . ASP A 1 221 ? 4.396 -18.922 30.893 1.00 24.98 221 ASP A O 1
ATOM 1539 N N . LEU A 1 222 ? 6.208 -17.591 30.877 1.00 25.63 222 LEU A N 1
ATOM 1540 C CA . LEU A 1 222 ? 6.791 -18.194 32.067 1.00 31.25 222 LEU A CA 1
ATOM 1541 C C . LEU A 1 222 ? 5.937 -17.830 33.267 1.00 34.60 222 LEU A C 1
ATOM 1542 O O . LEU A 1 222 ? 5.775 -18.624 34.182 1.00 30.77 222 LEU A O 1
ATOM 1547 N N . LEU A 1 223 ? 5.404 -16.613 33.264 1.00 32.78 223 LEU A N 1
ATOM 1548 C CA . LEU A 1 223 ? 4.551 -16.171 34.349 1.00 38.84 223 LEU A CA 1
ATOM 1549 C C . LEU A 1 223 ? 3.333 -17.086 34.428 1.00 25.64 223 LEU A C 1
ATOM 1550 O O . LEU A 1 223 ? 2.933 -17.499 35.503 1.00 30.30 223 LEU A O 1
ATOM 1555 N N . LEU A 1 224 ? 2.741 -17.400 33.284 1.00 21.84 224 LEU A N 1
ATOM 1556 C CA . LEU A 1 224 ? 1.596 -18.285 33.243 1.00 26.92 224 LEU A CA 1
ATOM 1557 C C . LEU A 1 224 ? 1.962 -19.711 33.642 1.00 30.86 224 LEU A C 1
ATOM 1558 O O . LEU A 1 224 ? 1.226 -20.365 34.376 1.00 28.27 224 LEU A O 1
ATOM 1563 N N . ALA A 1 225 ? 3.089 -20.203 33.141 1.00 28.77 225 ALA A N 1
ATOM 1564 C CA . ALA A 1 225 ? 3.544 -21.542 33.509 1.00 28.42 225 ALA A CA 1
ATOM 1565 C C . ALA A 1 225 ? 3.684 -21.669 35.026 1.00 23.93 225 ALA A C 1
ATOM 1566 O O . ALA A 1 225 ? 3.269 -22.673 35.615 1.00 28.54 225 ALA A O 1
ATOM 1568 N N . GLN A 1 226 ? 4.283 -20.663 35.663 1.00 26.42 226 GLN A N 1
ATOM 1569 C CA . GLN A 1 226 ? 4.436 -20.676 37.123 1.00 27.68 226 GLN A CA 1
ATOM 1570 C C . GLN A 1 226 ? 3.075 -20.713 37.821 1.00 30.35 226 GLN A C 1
ATOM 1571 O O . GLN A 1 226 ? 2.876 -21.460 38.778 1.00 33.71 226 GLN A O 1
ATOM 1577 N N . ALA A 1 227 ? 2.129 -19.912 37.337 1.00 31.15 227 ALA A N 1
ATOM 1578 C CA . ALA A 1 227 ? 0.808 -19.865 37.975 1.00 36.24 227 ALA A CA 1
ATOM 1579 C C . ALA A 1 227 ? 0.123 -21.225 37.865 1.00 36.16 227 ALA A C 1
ATOM 1580 O O . ALA A 1 227 ? -0.573 -21.664 38.779 1.00 40.85 227 ALA A O 1
ATOM 1582 N N . ILE A 1 228 ? 0.337 -21.904 36.747 1.00 34.41 228 ILE A N 1
ATOM 1583 C CA . ILE A 1 228 ? -0.254 -23.219 36.561 1.00 34.19 228 ILE A CA 1
ATOM 1584 C C . ILE A 1 228 ? 0.356 -24.253 37.501 1.00 34.00 228 ILE A C 1
ATOM 1585 O O . ILE A 1 228 ? -0.358 -24.939 38.237 1.00 35.42 228 ILE A O 1
ATOM 1590 N N . VAL A 1 229 ? 1.681 -24.359 37.491 1.00 32.42 229 VAL A N 1
ATOM 1591 C CA A VAL A 1 229 ? 2.386 -25.358 38.288 0.18 38.25 229 VAL A CA 1
ATOM 1592 C CA B VAL A 1 229 ? 2.339 -25.388 38.294 0.82 39.93 229 VAL A CA 1
ATOM 1593 C C . VAL A 1 229 ? 2.229 -25.147 39.797 1.00 44.39 229 VAL A C 1
ATOM 1594 O O . VAL A 1 229 ? 2.304 -26.095 40.583 1.00 41.20 229 VAL A O 1
ATOM 1601 N N . ARG A 1 230 ? 2.027 -23.895 40.196 1.00 47.66 230 ARG A N 1
ATOM 1602 C CA . ARG A 1 230 ? 1.908 -23.565 41.612 1.00 58.33 230 ARG A CA 1
ATOM 1603 C C . ARG A 1 230 ? 0.464 -23.637 42.100 1.00 68.01 230 ARG A C 1
ATOM 1604 O O . ARG A 1 230 ? 0.206 -23.655 43.302 1.00 74.07 230 ARG A O 1
ATOM 1612 N N . GLY A 1 231 ? -0.473 -23.695 41.161 1.00 71.06 231 GLY A N 1
ATOM 1613 C CA . GLY A 1 231 ? -1.877 -23.825 41.500 1.00 84.94 231 GLY A CA 1
ATOM 1614 C C . GLY A 1 231 ? -2.239 -25.251 41.872 1.00 96.19 231 GLY A C 1
ATOM 1615 O O . GLY A 1 231 ? -3.271 -25.501 42.495 1.00 101.79 231 GLY A O 1
ATOM 1617 N N . GLY B 1 6 ? -5.427 18.090 18.104 1.00 68.55 6 GLY B N 1
ATOM 1618 C CA . GLY B 1 6 ? -6.397 17.083 17.707 1.00 68.28 6 GLY B CA 1
ATOM 1619 C C . GLY B 1 6 ? -6.840 16.187 18.857 1.00 57.11 6 GLY B C 1
ATOM 1620 O O . GLY B 1 6 ? -6.009 15.655 19.597 1.00 51.66 6 GLY B O 1
ATOM 1621 N N . GLU B 1 7 ? -8.153 16.029 19.015 1.00 47.71 7 GLU B N 1
ATOM 1622 C CA . GLU B 1 7 ? -8.699 15.197 20.084 1.00 49.22 7 GLU B CA 1
ATOM 1623 C C . GLU B 1 7 ? -8.730 13.719 19.692 1.00 48.11 7 GLU B C 1
ATOM 1624 O O . GLU B 1 7 ? -8.852 13.375 18.509 1.00 38.93 7 GLU B O 1
ATOM 1626 N N . VAL B 1 8 ? -8.610 12.854 20.698 1.00 42.47 8 VAL B N 1
ATOM 1627 C CA . VAL B 1 8 ? -8.652 11.411 20.495 1.00 36.23 8 VAL B CA 1
ATOM 1628 C C . VAL B 1 8 ? -9.768 10.815 21.337 1.00 32.80 8 VAL B C 1
ATOM 1629 O O . VAL B 1 8 ? -9.804 10.985 22.557 1.00 31.39 8 VAL B O 1
ATOM 1633 N N . VAL B 1 9 ? -10.689 10.139 20.672 1.00 31.35 9 VAL B N 1
ATOM 1634 C CA . VAL B 1 9 ? -11.739 9.414 21.361 1.00 34.59 9 VAL B CA 1
ATOM 1635 C C . VAL B 1 9 ? -11.443 7.921 21.280 1.00 33.17 9 VAL B C 1
ATOM 1636 O O . VAL B 1 9 ? -11.141 7.402 20.206 1.00 34.98 9 VAL B O 1
ATOM 1640 N N . ALA B 1 10 ? -11.517 7.228 22.411 1.00 33.56 10 ALA B N 1
ATOM 1641 C CA . ALA B 1 10 ? -11.397 5.769 22.393 1.00 31.99 10 ALA B CA 1
ATOM 1642 C C . ALA B 1 10 ? -12.771 5.130 22.537 1.00 31.52 10 ALA B C 1
ATOM 1643 O O . ALA B 1 10 ? -13.504 5.436 23.466 1.00 29.94 10 ALA B O 1
ATOM 1645 N N . ILE B 1 11 ? -13.123 4.266 21.593 1.00 25.28 11 ILE B N 1
ATOM 1646 C CA . ILE B 1 11 ? -14.326 3.463 21.697 1.00 29.96 11 ILE B CA 1
ATOM 1647 C C . ILE B 1 11 ? -13.933 2.107 22.287 1.00 33.44 11 ILE B C 1
ATOM 1648 O O . ILE B 1 11 ? -12.952 1.509 21.853 1.00 29.98 11 ILE B O 1
ATOM 1653 N N . VAL B 1 12 ? -14.687 1.629 23.278 1.00 29.82 12 VAL B N 1
ATOM 1654 C CA . VAL B 1 12 ? -14.397 0.344 23.902 1.00 26.11 12 VAL B CA 1
ATOM 1655 C C . VAL B 1 12 ? -15.567 -0.631 23.724 1.00 26.08 12 VAL B C 1
ATOM 1656 O O . VAL B 1 12 ? -16.610 -0.493 24.373 1.00 25.08 12 VAL B O 1
ATOM 1660 N N . PRO B 1 13 ? -15.411 -1.604 22.817 1.00 25.98 13 PRO B N 1
ATOM 1661 C CA . PRO B 1 13 ? -16.464 -2.612 22.667 1.00 26.37 13 PRO B CA 1
ATOM 1662 C C . PRO B 1 13 ? -16.470 -3.499 23.901 1.00 27.64 13 PRO B C 1
ATOM 1663 O O . PRO B 1 13 ? -15.495 -4.207 24.162 1.00 29.14 13 PRO B O 1
ATOM 1667 N N . ALA B 1 14 ? -17.545 -3.435 24.672 1.00 26.24 14 ALA B N 1
ATOM 1668 C CA . ALA B 1 14 ? -17.644 -4.234 25.882 1.00 26.65 14 ALA B CA 1
ATOM 1669 C C . ALA B 1 14 ? -19.030 -4.841 25.977 1.00 28.21 14 ALA B C 1
ATOM 1670 O O . ALA B 1 14 ? -19.543 -5.068 27.078 1.00 28.88 14 ALA B O 1
ATOM 1672 N N . ALA B 1 15 ? -19.638 -5.107 24.823 1.00 24.10 15 ALA B N 1
ATOM 1673 C CA . ALA B 1 15 ? -21.027 -5.535 24.798 1.00 26.04 15 ALA B CA 1
ATOM 1674 C C . ALA B 1 15 ? -21.219 -7.021 24.508 1.00 30.39 15 ALA B C 1
ATOM 1675 O O . ALA B 1 15 ? -22.346 -7.468 24.284 1.00 28.86 15 ALA B O 1
ATOM 1677 N N . GLY B 1 16 ? -20.138 -7.793 24.517 1.00 28.20 16 GLY B N 1
ATOM 1678 C CA . GLY B 1 16 ? -20.264 -9.227 24.282 1.00 29.41 16 GLY B CA 1
ATOM 1679 C C . GLY B 1 16 ? -20.937 -9.974 25.423 1.00 33.26 16 GLY B C 1
ATOM 1680 O O . GLY B 1 16 ? -21.231 -9.377 26.464 1.00 34.22 16 GLY B O 1
ATOM 1681 N N . SER B 1 17 ? -21.147 -11.284 25.237 1.00 31.29 17 SER B N 1
ATOM 1682 C CA . SER B 1 17 ? -21.868 -12.128 26.195 1.00 33.76 17 SER B CA 1
ATOM 1683 C C . SER B 1 17 ? -20.947 -12.946 27.102 1.00 34.85 17 SER B C 1
ATOM 1684 O O . SER B 1 17 ? -21.418 -13.583 28.042 1.00 32.99 17 SER B O 1
ATOM 1687 N N . GLY B 1 18 ? -19.653 -12.968 26.793 1.00 28.29 18 GLY B N 1
ATOM 1688 C CA . GLY B 1 18 ? -18.701 -13.778 27.538 1.00 31.26 18 GLY B CA 1
ATOM 1689 C C . GLY B 1 18 ? -18.926 -15.283 27.405 1.00 34.80 18 GLY B C 1
ATOM 1690 O O . GLY B 1 18 ? -18.607 -16.055 28.320 1.00 29.11 18 GLY B O 1
ATOM 1691 N N . GLU B 1 19 ? -19.467 -15.711 26.267 1.00 31.49 19 GLU B N 1
ATOM 1692 C CA . GLU B 1 19 ? -19.937 -17.093 26.133 1.00 28.43 19 GLU B CA 1
ATOM 1693 C C . GLU B 1 19 ? -18.789 -18.110 26.053 1.00 28.97 19 GLU B C 1
ATOM 1694 O O . GLU B 1 19 ? -18.963 -19.270 26.412 1.00 36.23 19 GLU B O 1
ATOM 1700 N N . ARG B 1 20 ? -17.618 -17.671 25.598 1.00 28.50 20 ARG B N 1
ATOM 1701 C CA . ARG B 1 20 ? -16.482 -18.573 25.427 1.00 31.81 20 ARG B CA 1
ATOM 1702 C C . ARG B 1 20 ? -15.642 -18.686 26.686 1.00 30.57 20 ARG B C 1
ATOM 1703 O O . ARG B 1 20 ? -15.288 -19.783 27.106 1.00 28.59 20 ARG B O 1
ATOM 1711 N N . LEU B 1 21 ? -15.301 -17.548 27.280 1.00 29.26 21 LEU B N 1
ATOM 1712 C CA . LEU B 1 21 ? -14.610 -17.561 28.563 1.00 32.21 21 LEU B CA 1
ATOM 1713 C C . LEU B 1 21 ? -15.464 -18.335 29.557 1.00 33.70 21 LEU B C 1
ATOM 1714 O O . LEU B 1 21 ? -14.953 -19.120 30.369 1.00 29.17 21 LEU B O 1
ATOM 1719 N N . ALA B 1 22 ? -16.772 -18.090 29.487 1.00 31.40 22 ALA B N 1
ATOM 1720 C CA . ALA B 1 22 ? -17.772 -18.869 30.217 1.00 30.63 22 ALA B CA 1
ATOM 1721 C C . ALA B 1 22 ? -17.541 -18.871 31.722 1.00 37.32 22 ALA B C 1
ATOM 1722 O O . ALA B 1 22 ? -17.511 -19.936 32.350 1.00 35.73 22 ALA B O 1
ATOM 1724 N N . VAL B 1 23 ? -17.386 -17.685 32.298 1.00 30.57 23 VAL B N 1
ATOM 1725 C CA A VAL B 1 23 ? -17.228 -17.562 33.742 0.58 33.54 23 VAL B CA 1
ATOM 1726 C CA B VAL B 1 23 ? -17.230 -17.572 33.743 0.42 33.50 23 VAL B CA 1
ATOM 1727 C C . VAL B 1 23 ? -18.530 -17.082 34.406 1.00 35.93 23 VAL B C 1
ATOM 1728 O O . VAL B 1 23 ? -18.542 -16.640 35.550 1.00 37.02 23 VAL B O 1
ATOM 1735 N N . GLY B 1 24 ? -19.641 -17.186 33.679 1.00 30.87 24 GLY B N 1
ATOM 1736 C CA . GLY B 1 24 ? -20.947 -16.906 34.263 1.00 32.43 24 GLY B CA 1
ATOM 1737 C C . GLY B 1 24 ? -21.401 -15.457 34.257 1.00 34.42 24 GLY B C 1
ATOM 1738 O O . GLY B 1 24 ? -22.406 -15.117 34.881 1.00 33.15 24 GLY B O 1
ATOM 1739 N N A VAL B 1 25 ? -20.653 -14.605 33.562 0.62 33.97 25 VAL B N 1
ATOM 1740 N N B VAL B 1 25 ? -20.659 -14.610 33.547 0.38 33.56 25 VAL B N 1
ATOM 1741 C CA A VAL B 1 25 ? -21.008 -13.203 33.395 0.62 32.06 25 VAL B CA 1
ATOM 1742 C CA B VAL B 1 25 ? -20.957 -13.186 33.439 0.38 33.29 25 VAL B CA 1
ATOM 1743 C C A VAL B 1 25 ? -20.351 -12.699 32.128 0.62 31.50 25 VAL B C 1
ATOM 1744 C C B VAL B 1 25 ? -20.316 -12.661 32.160 0.38 31.73 25 VAL B C 1
ATOM 1745 O O A VAL B 1 25 ? -19.275 -13.165 31.759 0.62 32.30 25 VAL B O 1
ATOM 1746 O O B VAL B 1 25 ? -19.217 -13.087 31.806 0.38 31.53 25 VAL B O 1
ATOM 1753 N N . PRO B 1 26 ? -20.994 -11.734 31.459 1.00 32.95 26 PRO B N 1
ATOM 1754 C CA . PRO B 1 26 ? -20.372 -11.093 30.302 1.00 35.22 26 PRO B CA 1
ATOM 1755 C C . PRO B 1 26 ? -19.006 -10.609 30.746 1.00 35.09 26 PRO B C 1
ATOM 1756 O O . PRO B 1 26 ? -18.901 -9.959 31.785 1.00 32.00 26 PRO B O 1
ATOM 1760 N N . LYS B 1 27 ? -17.992 -10.950 29.959 1.00 28.00 27 LYS B N 1
ATOM 1761 C CA . LYS B 1 27 ? -16.582 -10.749 30.272 1.00 35.16 27 LYS B CA 1
ATOM 1762 C C . LYS B 1 27 ? -16.239 -9.361 30.834 1.00 33.45 27 LYS B C 1
ATOM 1763 O O . LYS B 1 27 ? -15.532 -9.233 31.842 1.00 28.90 27 LYS B O 1
ATOM 1769 N N . ALA B 1 28 ? -16.714 -8.318 30.165 1.00 29.05 28 ALA B N 1
ATOM 1770 C CA . ALA B 1 28 ? -16.332 -6.951 30.529 1.00 30.03 28 ALA B CA 1
ATOM 1771 C C . ALA B 1 28 ? -16.682 -6.666 31.984 1.00 33.20 28 ALA B C 1
ATOM 1772 O O . ALA B 1 28 ? -16.082 -5.805 32.622 1.00 29.12 28 ALA B O 1
ATOM 1774 N N . PHE B 1 29 ? -17.660 -7.402 32.505 1.00 28.33 29 PHE B N 1
ATOM 1775 C CA . PHE B 1 29 ? -18.157 -7.151 33.844 1.00 27.78 29 PHE B CA 1
ATOM 1776 C C . PHE B 1 29 ? -17.608 -8.105 34.885 1.00 29.24 29 PHE B C 1
ATOM 1777 O O . PHE B 1 29 ? -17.984 -8.034 36.052 1.00 32.09 29 PHE B O 1
ATOM 1785 N N . TYR B 1 30 ? -16.687 -8.966 34.471 1.00 31.56 30 TYR B N 1
ATOM 1786 C CA . TYR B 1 30 ? -16.031 -9.863 35.413 1.00 32.02 30 TYR B CA 1
ATOM 1787 C C . TYR B 1 30 ? -15.022 -9.096 36.272 1.00 31.35 30 TYR B C 1
ATOM 1788 O O . TYR B 1 30 ? -14.224 -8.324 35.744 1.00 27.81 30 TYR B O 1
ATOM 1797 N N . GLN B 1 31 ? -15.070 -9.303 37.591 1.00 27.90 31 GLN B N 1
ATOM 1798 C CA . GLN B 1 31 ? -14.201 -8.579 38.525 1.00 32.80 31 GLN B CA 1
ATOM 1799 C C . GLN B 1 31 ? -12.866 -9.273 38.686 1.00 34.65 31 GLN B C 1
ATOM 1800 O O . GLN B 1 31 ? -12.789 -10.357 39.257 1.00 36.85 31 GLN B O 1
ATOM 1806 N N . LEU B 1 32 ? -11.822 -8.643 38.170 1.00 35.03 32 LEU B N 1
ATOM 1807 C CA . LEU B 1 32 ? -10.474 -9.164 38.278 1.00 30.90 32 LEU B CA 1
ATOM 1808 C C . LEU B 1 32 ? -9.793 -8.481 39.447 1.00 32.18 32 LEU B C 1
ATOM 1809 O O . LEU B 1 32 ? -9.446 -7.300 39.371 1.00 31.64 32 LEU B O 1
ATOM 1814 N N . ASP B 1 33 ? -9.624 -9.223 40.535 1.00 32.51 33 ASP B N 1
ATOM 1815 C CA . ASP B 1 33 ? -8.978 -8.705 41.731 1.00 35.19 33 ASP B CA 1
ATOM 1816 C C . ASP B 1 33 ? -9.605 -7.376 42.163 1.00 39.53 33 ASP B C 1
ATOM 1817 O O . ASP B 1 33 ? -8.898 -6.409 42.466 1.00 41.19 33 ASP B O 1
ATOM 1822 N N . GLY B 1 34 ? -10.934 -7.324 42.177 1.00 41.32 34 GLY B N 1
ATOM 1823 C CA . GLY B 1 34 ? -11.636 -6.167 42.707 1.00 38.86 34 GLY B CA 1
ATOM 1824 C C . GLY B 1 34 ? -12.005 -5.091 41.704 1.00 38.14 34 GLY B C 1
ATOM 1825 O O . GLY B 1 34 ? -12.707 -4.147 42.064 1.00 34.84 34 GLY B O 1
ATOM 1826 N N . GLN B 1 35 ? -11.528 -5.208 40.463 1.00 29.73 35 GLN B N 1
ATOM 1827 C CA . GLN B 1 35 ? -11.945 -4.291 39.392 1.00 32.31 35 GLN B CA 1
ATOM 1828 C C . GLN B 1 35 ? -12.388 -5.012 38.130 1.00 31.33 35 GLN B C 1
ATOM 1829 O O . GLN B 1 35 ? -11.672 -5.874 37.622 1.00 33.45 35 GLN B O 1
ATOM 1835 N N . THR B 1 36 ? -13.558 -4.646 37.613 1.00 34.59 36 THR B N 1
ATOM 1836 C CA . THR B 1 36 ? -14.050 -5.225 36.368 1.00 28.53 36 THR B CA 1
ATOM 1837 C C . THR B 1 36 ? -13.064 -4.980 35.233 1.00 32.14 36 THR B C 1
ATOM 1838 O O . THR B 1 36 ? -12.277 -4.024 35.261 1.00 27.49 36 THR B O 1
ATOM 1842 N N . LEU B 1 37 ? -13.121 -5.835 34.221 1.00 25.17 37 LEU B N 1
ATOM 1843 C CA . LEU B 1 37 ? -12.254 -5.668 33.066 1.00 29.23 37 LEU B CA 1
ATOM 1844 C C . LEU B 1 37 ? -12.534 -4.326 32.400 1.00 30.45 37 LEU B C 1
ATOM 1845 O O . LEU B 1 37 ? -11.621 -3.660 31.907 1.00 31.15 37 LEU B O 1
ATOM 1850 N N . ILE B 1 38 ? -13.805 -3.935 32.376 1.00 23.34 38 ILE B N 1
ATOM 1851 C CA . ILE B 1 38 ? -14.180 -2.690 31.726 1.00 28.14 38 ILE B CA 1
ATOM 1852 C C . ILE B 1 38 ? -13.563 -1.488 32.452 1.00 27.59 38 ILE B C 1
ATOM 1853 O O . ILE B 1 38 ? -12.995 -0.606 31.811 1.00 24.53 38 ILE B O 1
ATOM 1858 N N . GLU B 1 39 ? -13.631 -1.469 33.780 1.00 25.36 39 GLU B N 1
ATOM 1859 C CA . GLU B 1 39 ? -12.974 -0.406 34.539 1.00 25.42 39 GLU B CA 1
ATOM 1860 C C . GLU B 1 39 ? -11.452 -0.375 34.318 1.00 30.78 39 GLU B C 1
ATOM 1861 O O . GLU B 1 39 ? -10.855 0.696 34.176 1.00 26.86 39 GLU B O 1
ATOM 1867 N N . ARG B 1 40 ? -10.827 -1.543 34.304 1.00 32.52 40 ARG B N 1
ATOM 1868 C CA . ARG B 1 40 ? -9.390 -1.624 34.067 1.00 29.20 40 ARG B CA 1
ATOM 1869 C C . ARG B 1 40 ? -9.019 -1.127 32.675 1.00 28.41 40 ARG B C 1
ATOM 1870 O O . ARG B 1 40 ? -8.033 -0.405 32.511 1.00 30.15 40 ARG B O 1
ATOM 1878 N N . ALA B 1 41 ? -9.803 -1.513 31.669 1.00 24.61 41 ALA B N 1
ATOM 1879 C CA . ALA B 1 41 ? -9.493 -1.124 30.299 1.00 25.14 41 ALA B CA 1
ATOM 1880 C C . ALA B 1 41 ? -9.638 0.385 30.125 1.00 25.31 41 ALA B C 1
ATOM 1881 O O . ALA B 1 41 ? -8.811 1.031 29.486 1.00 25.51 41 ALA B O 1
ATOM 1883 N N . VAL B 1 42 ? -10.698 0.939 30.693 1.00 25.86 42 VAL B N 1
ATOM 1884 C CA . VAL B 1 42 ? -10.917 2.375 30.639 1.00 28.12 42 VAL B CA 1
ATOM 1885 C C . VAL B 1 42 ? -9.817 3.149 31.362 1.00 29.42 42 VAL B C 1
ATOM 1886 O O . VAL B 1 42 ? -9.308 4.136 30.826 1.00 28.05 42 VAL B O 1
ATOM 1890 N N . ASP B 1 43 ? -9.434 2.688 32.555 1.00 28.11 43 ASP B N 1
ATOM 1891 C CA . ASP B 1 43 ? -8.351 3.320 33.314 1.00 25.31 43 ASP B CA 1
ATOM 1892 C C . ASP B 1 43 ? -7.018 3.326 32.541 1.00 27.47 43 ASP B C 1
ATOM 1893 O O . ASP B 1 43 ? -6.230 4.285 32.621 1.00 29.48 43 ASP B O 1
ATOM 1898 N N . GLY B 1 44 ? -6.751 2.253 31.810 1.00 30.33 44 GLY B N 1
ATOM 1899 C CA . GLY B 1 44 ? -5.512 2.155 31.052 1.00 31.10 44 GLY B CA 1
ATOM 1900 C C . GLY B 1 44 ? -5.480 3.171 29.924 1.00 32.73 44 GLY B C 1
ATOM 1901 O O . GLY B 1 44 ? -4.469 3.825 29.683 1.00 35.53 44 GLY B O 1
ATOM 1902 N N . LEU B 1 45 ? -6.604 3.307 29.232 1.00 27.14 45 LEU B N 1
ATOM 1903 C CA . LEU B 1 45 ? -6.738 4.302 28.177 1.00 28.28 45 LEU B CA 1
ATOM 1904 C C . LEU B 1 45 ? -6.489 5.706 28.712 1.00 31.61 45 LEU B C 1
ATOM 1905 O O . LEU B 1 45 ? -5.748 6.487 28.114 1.00 33.49 45 LEU B O 1
ATOM 1910 N N . LEU B 1 46 ? -7.100 6.021 29.848 1.00 28.29 46 LEU B N 1
ATOM 1911 C CA . LEU B 1 46 ? -6.961 7.348 30.456 1.00 27.25 46 LEU B CA 1
ATOM 1912 C C . LEU B 1 46 ? -5.560 7.605 30.988 1.00 35.79 46 LEU B C 1
ATOM 1913 O O . LEU B 1 46 ? -5.037 8.715 30.882 1.00 37.04 46 LEU B O 1
ATOM 1918 N N . ASP B 1 47 ? -4.952 6.574 31.558 1.00 34.61 47 ASP B N 1
ATOM 1919 C CA . ASP B 1 47 ? -3.589 6.673 32.074 1.00 35.86 47 ASP B CA 1
ATOM 1920 C C . ASP B 1 47 ? -2.543 6.928 30.989 1.00 39.02 47 ASP B C 1
ATOM 1921 O O . ASP B 1 47 ? -1.433 7.354 31.288 1.00 36.53 47 ASP B O 1
ATOM 1926 N N . SER B 1 48 ? -2.889 6.651 29.738 1.00 32.93 48 SER B N 1
ATOM 1927 C CA . SER B 1 48 ? -1.955 6.834 28.636 1.00 35.37 48 SER B CA 1
ATOM 1928 C C . SER B 1 48 ? -1.622 8.306 28.453 1.00 40.92 48 SER B C 1
ATOM 1929 O O . SER B 1 48 ? -0.594 8.646 27.872 1.00 35.54 48 SER B O 1
ATOM 1932 N N . GLY B 1 49 ? -2.516 9.170 28.922 1.00 39.38 49 GLY B N 1
ATOM 1933 C CA . GLY B 1 49 ? -2.336 10.608 28.810 1.00 47.96 49 GLY B CA 1
ATOM 1934 C C . GLY B 1 49 ? -2.543 11.145 27.402 1.00 47.52 49 GLY B C 1
ATOM 1935 O O . GLY B 1 49 ? -2.330 12.335 27.147 1.00 42.74 49 GLY B O 1
ATOM 1936 N N . VAL B 1 50 ? -2.957 10.273 26.485 1.00 37.16 50 VAL B N 1
ATOM 1937 C CA . VAL B 1 50 ? -3.197 10.683 25.099 1.00 41.75 50 VAL B 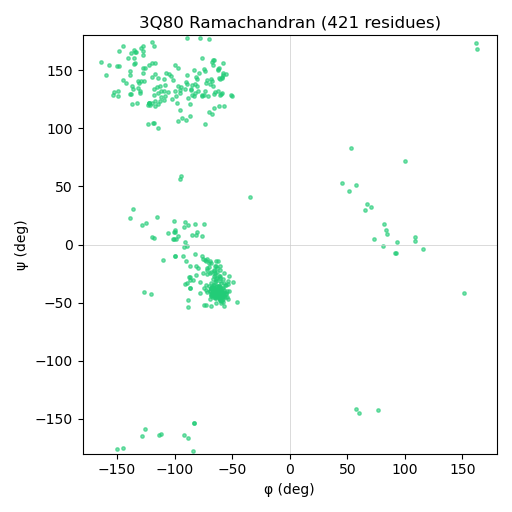CA 1
ATOM 1938 C C . VAL B 1 50 ? -4.640 10.464 24.642 1.00 37.48 50 VAL B C 1
ATOM 1939 O O . VAL B 1 50 ? -4.937 10.642 23.465 1.00 38.53 50 VAL B O 1
ATOM 1943 N N . VAL B 1 51 ? -5.527 10.067 25.555 1.00 38.10 51 VAL B N 1
ATOM 1944 C CA . VAL B 1 51 ? -6.940 9.851 25.209 1.00 32.59 51 VAL B CA 1
ATOM 1945 C C . VAL B 1 51 ? -7.819 10.892 25.900 1.00 36.36 51 VAL B C 1
ATOM 1946 O O . VAL B 1 51 ? -7.784 11.004 27.120 1.00 35.66 51 VAL B O 1
ATOM 1950 N N . ASP B 1 52 ? -8.600 11.649 25.126 1.00 34.63 52 ASP B N 1
ATOM 1951 C CA . ASP B 1 52 ? -9.395 12.750 25.673 1.00 36.99 52 ASP B CA 1
ATOM 1952 C C . ASP B 1 52 ? -10.782 12.326 26.138 1.00 38.41 52 ASP B C 1
ATOM 1953 O O . ASP B 1 52 ? -11.341 12.907 27.068 1.00 39.12 52 ASP B O 1
ATOM 1958 N N . THR B 1 53 ? -11.356 11.346 25.455 1.00 34.69 53 THR B N 1
ATOM 1959 C CA . THR B 1 53 ? -12.701 10.891 25.762 1.00 35.33 53 THR B CA 1
ATOM 1960 C C . THR B 1 53 ? -12.786 9.389 25.547 1.00 32.83 53 THR B C 1
ATOM 1961 O O . THR B 1 53 ? -12.179 8.854 24.619 1.00 32.33 53 THR B O 1
ATOM 1965 N N . VAL B 1 54 ? -13.520 8.709 26.417 1.00 28.02 54 VAL B N 1
ATOM 1966 C CA . VAL B 1 54 ? -13.777 7.283 26.244 1.00 27.64 54 VAL B CA 1
ATOM 1967 C C . VAL B 1 54 ? -15.279 7.025 26.077 1.00 30.74 54 VAL B C 1
ATOM 1968 O O . VAL B 1 54 ? -16.106 7.511 26.854 1.00 28.11 54 VAL B O 1
ATOM 1972 N N . VAL B 1 55 ? -15.625 6.290 25.030 1.00 29.98 55 VAL B N 1
ATOM 1973 C CA . VAL B 1 55 ? -16.994 5.830 24.848 1.00 24.89 55 VAL B CA 1
ATOM 1974 C C . VAL B 1 55 ? -16.979 4.310 24.967 1.00 29.49 55 VAL B C 1
ATOM 1975 O O . VAL B 1 55 ? -16.272 3.616 24.234 1.00 28.71 55 VAL B O 1
ATOM 1979 N N . VAL B 1 56 ? -17.729 3.798 25.927 1.00 26.67 56 VAL B N 1
ATOM 1980 C CA A VAL B 1 56 ? -17.805 2.362 26.118 0.49 27.94 56 VAL B CA 1
ATOM 1981 C CA B VAL B 1 56 ? -17.811 2.367 26.155 0.51 28.32 56 VAL B CA 1
ATOM 1982 C C . VAL B 1 56 ? -19.164 1.883 25.635 1.00 32.74 56 VAL B C 1
ATOM 1983 O O . VAL B 1 56 ? -20.169 2.581 25.787 1.00 32.49 56 VAL B O 1
ATOM 1990 N N . ALA B 1 57 ? -19.187 0.708 25.010 1.00 30.78 57 ALA B N 1
ATOM 1991 C CA . ALA B 1 57 ? -20.428 0.138 24.489 1.00 28.61 57 ALA B CA 1
ATOM 1992 C C . ALA B 1 57 ? -20.649 -1.179 25.183 1.00 30.45 57 ALA B C 1
ATOM 1993 O O . ALA B 1 57 ? -19.800 -2.073 25.108 1.00 25.96 57 ALA B O 1
ATOM 1995 N N . VAL B 1 58 ? -21.793 -1.301 25.848 1.00 27.57 58 VAL B N 1
ATOM 1996 C CA . VAL B 1 58 ? -22.058 -2.428 26.731 1.00 30.53 58 VAL B CA 1
ATOM 1997 C C . VAL B 1 58 ? -23.404 -3.057 26.389 1.00 30.78 58 VAL B C 1
ATOM 1998 O O . VAL B 1 58 ? -24.171 -2.479 25.625 1.00 33.12 58 VAL B O 1
ATOM 2002 N N . PRO B 1 59 ? -23.697 -4.242 26.954 1.00 29.82 59 PRO B N 1
ATOM 2003 C CA . PRO B 1 59 ? -25.005 -4.853 26.693 1.00 29.48 59 PRO B CA 1
ATOM 2004 C C . PRO B 1 59 ? -26.108 -3.906 27.138 1.00 36.35 59 PRO B C 1
ATOM 2005 O O . PRO B 1 59 ? -25.946 -3.214 28.142 1.00 34.52 59 PRO B O 1
ATOM 2009 N N . ALA B 1 60 ? -27.216 -3.876 26.402 1.00 36.23 60 ALA B N 1
ATOM 2010 C CA . ALA B 1 60 ? -28.270 -2.907 26.678 1.00 38.22 60 ALA B CA 1
ATOM 2011 C C . ALA B 1 60 ? -28.777 -2.970 28.116 1.00 38.36 60 ALA B C 1
ATOM 2012 O O . ALA B 1 60 ? -29.114 -1.939 28.697 1.00 41.07 60 ALA B O 1
ATOM 2014 N N . ASP B 1 61 ? -28.824 -4.166 28.698 1.00 35.47 61 ASP B N 1
ATOM 2015 C CA . ASP B 1 61 ? -29.343 -4.297 30.065 1.00 39.76 61 ASP B CA 1
ATOM 2016 C C . ASP B 1 61 ? -28.316 -3.961 31.148 1.00 36.95 61 ASP B C 1
ATOM 2017 O O . ASP B 1 61 ? -28.568 -4.173 32.331 1.00 37.75 61 ASP B O 1
ATOM 2022 N N . ARG B 1 62 ? -27.163 -3.435 30.745 1.00 37.26 62 ARG B N 1
ATOM 2023 C CA . ARG B 1 62 ? -26.124 -3.080 31.706 1.00 33.60 62 ARG B CA 1
ATOM 2024 C C . ARG B 1 62 ? -25.625 -1.657 31.543 1.00 32.20 62 ARG B C 1
ATOM 2025 O O . ARG B 1 62 ? -24.559 -1.326 32.045 1.00 32.74 62 ARG B O 1
ATOM 2033 N N . THR B 1 63 ? -26.377 -0.819 30.836 1.00 31.68 63 THR B N 1
ATOM 2034 C CA . THR B 1 63 ? -25.959 0.565 30.642 1.00 33.40 63 THR B CA 1
ATOM 2035 C C . THR B 1 63 ? -25.930 1.300 31.986 1.00 36.65 63 THR B C 1
ATOM 2036 O O . THR B 1 63 ? -24.964 1.997 32.301 1.00 35.25 63 THR B O 1
ATOM 2040 N N . ASP B 1 64 ? -26.979 1.128 32.786 1.00 35.41 64 ASP B N 1
ATOM 2041 C CA . ASP B 1 64 ? -26.994 1.713 34.131 1.00 39.35 64 ASP B CA 1
ATOM 2042 C C . ASP B 1 64 ? -25.834 1.183 34.957 1.00 33.75 64 ASP B C 1
ATOM 2043 O O . ASP B 1 64 ? -25.110 1.951 35.578 1.00 37.51 64 ASP B O 1
ATOM 2048 N N . GLU B 1 65 ? -25.647 -0.134 34.964 1.00 29.38 65 GLU B N 1
ATOM 2049 C CA . GLU B 1 65 ? -24.520 -0.687 35.700 1.00 33.39 65 GLU B CA 1
ATOM 2050 C C . GLU B 1 65 ? -23.177 -0.096 35.230 1.00 30.46 65 GLU B C 1
ATOM 2051 O O . GLU B 1 65 ? -22.293 0.200 36.048 1.00 29.22 65 GLU B O 1
ATOM 2057 N N . ALA B 1 66 ? -23.017 0.077 33.921 1.00 30.58 66 ALA B N 1
ATOM 2058 C CA . ALA B 1 66 ? -21.761 0.604 33.380 1.00 27.77 66 ALA B CA 1
ATOM 2059 C C . ALA B 1 66 ? -21.484 2.036 33.850 1.00 30.53 66 ALA B C 1
ATOM 2060 O O . ALA B 1 66 ? -20.348 2.374 34.163 1.00 32.37 66 ALA B O 1
ATOM 2062 N N . ARG B 1 67 ? -22.518 2.872 33.905 1.00 28.36 67 ARG B N 1
ATOM 2063 C CA . ARG B 1 67 ? -22.364 4.223 34.451 1.00 34.68 67 ARG B CA 1
ATOM 2064 C C . ARG B 1 67 ? -22.040 4.228 35.946 1.00 34.18 67 ARG B C 1
ATOM 2065 O O . ARG B 1 67 ? -21.227 5.031 36.410 1.00 29.23 67 ARG B O 1
ATOM 2073 N N . GLN B 1 68 ? -22.670 3.329 36.698 1.00 32.38 68 GLN B N 1
ATOM 2074 C CA . GLN B 1 68 ? -22.409 3.216 38.131 1.00 31.18 68 GLN B CA 1
ATOM 2075 C C . GLN B 1 68 ? -20.957 2.864 38.375 1.00 34.19 68 GLN B C 1
ATOM 2076 O O . GLN B 1 68 ? -20.349 3.326 39.340 1.00 31.73 68 GLN B O 1
ATOM 2082 N N . ILE B 1 69 ? -20.410 2.020 37.507 1.00 30.52 69 ILE B N 1
ATOM 2083 C CA . ILE B 1 69 ? -19.037 1.578 37.655 1.00 31.40 69 ILE B CA 1
ATOM 2084 C C . ILE B 1 69 ? -18.080 2.694 37.264 1.00 31.53 69 ILE B C 1
ATOM 2085 O O . ILE B 1 69 ? -17.169 3.055 38.027 1.00 28.97 69 ILE B O 1
ATOM 2090 N N . LEU B 1 70 ? -18.299 3.244 36.075 1.00 25.90 70 LEU B N 1
ATOM 2091 C CA . LEU B 1 70 ? -17.301 4.091 35.435 1.00 27.03 70 LEU B CA 1
ATOM 2092 C C . LEU B 1 70 ? -17.383 5.553 35.838 1.00 29.50 70 LEU B C 1
ATOM 2093 O O . LEU B 1 70 ? -16.386 6.267 35.777 1.00 29.55 70 LEU B O 1
ATOM 2098 N N . GLY B 1 71 ? -18.573 6.008 36.212 1.00 29.90 71 GLY B N 1
ATOM 2099 C CA . GLY B 1 71 ? -18.759 7.418 36.503 1.00 30.53 71 GLY B CA 1
ATOM 2100 C C . GLY B 1 71 ? -18.382 8.257 35.300 1.00 31.95 71 GLY B C 1
ATOM 2101 O O . GLY B 1 71 ? -18.628 7.871 34.154 1.00 29.96 71 GLY B O 1
ATOM 2102 N N . HIS B 1 72 ? -17.758 9.400 35.552 1.00 30.68 72 HIS B N 1
ATOM 2103 C CA . HIS B 1 72 ? -17.426 10.334 34.478 1.00 31.10 72 HIS B CA 1
ATOM 2104 C C . HIS B 1 72 ? -16.153 9.965 33.691 1.00 32.61 72 HIS B C 1
ATOM 2105 O O . HIS B 1 72 ? -15.650 10.752 32.876 1.00 33.28 72 HIS B O 1
ATOM 2112 N N . ARG B 1 73 ? -15.637 8.766 33.915 1.00 29.54 73 ARG B N 1
ATOM 2113 C CA . ARG B 1 73 ? -14.519 8.285 33.106 1.00 26.98 73 ARG B CA 1
ATOM 2114 C C . ARG B 1 73 ? -14.921 7.978 31.657 1.00 29.48 73 ARG B C 1
ATOM 2115 O O . ARG B 1 73 ? -14.072 7.939 30.760 1.00 27.66 73 ARG B O 1
ATOM 2123 N N . ALA B 1 74 ? -16.210 7.787 31.411 1.00 29.98 74 ALA B N 1
ATOM 2124 C CA . ALA B 1 74 ? -16.638 7.369 30.079 1.00 32.30 74 ALA B CA 1
ATOM 2125 C C . ALA B 1 74 ? -18.079 7.721 29.808 1.00 31.62 74 ALA B C 1
ATOM 2126 O O . ALA B 1 74 ? -18.869 7.861 30.744 1.00 32.56 74 ALA B O 1
ATOM 2128 N N . MET B 1 75 ? -18.405 7.870 28.522 1.00 30.04 75 MET B N 1
ATOM 2129 C CA . MET B 1 75 ? -19.794 7.917 28.072 1.00 34.78 75 MET B CA 1
ATOM 2130 C C . MET B 1 75 ? -20.238 6.487 27.786 1.00 33.10 75 MET B C 1
ATOM 2131 O O . MET B 1 75 ? -19.477 5.701 27.225 1.00 35.19 75 MET B O 1
ATOM 2136 N N . ILE B 1 76 ? -21.456 6.140 28.184 1.00 30.33 76 ILE B N 1
ATOM 2137 C CA . ILE B 1 76 ? -21.927 4.758 28.053 1.00 29.86 76 ILE B CA 1
ATOM 2138 C C . ILE B 1 76 ? -22.997 4.670 26.964 1.00 34.60 76 ILE B C 1
ATOM 2139 O O . ILE B 1 76 ? -23.915 5.480 26.941 1.00 36.46 76 ILE B O 1
ATOM 2144 N N . VAL B 1 77 ? -22.874 3.702 26.055 1.00 36.25 77 VAL B N 1
ATOM 2145 C CA . VAL B 1 77 ? -23.949 3.414 25.102 1.00 33.60 77 VAL B CA 1
ATOM 2146 C C . VAL B 1 77 ? -24.205 1.911 25.020 1.00 35.62 77 VAL B C 1
ATOM 2147 O O . VAL B 1 77 ? -23.396 1.107 25.483 1.00 28.49 77 VAL B O 1
ATOM 2151 N N . ALA B 1 78 ? -25.337 1.535 24.433 1.00 30.65 78 ALA B N 1
ATOM 2152 C CA . ALA B 1 78 ? -25.645 0.124 24.187 1.00 33.46 78 ALA B CA 1
ATOM 2153 C C . ALA B 1 78 ? -24.929 -0.402 22.939 1.00 35.56 78 ALA B C 1
ATOM 2154 O O . ALA B 1 78 ? -24.887 0.269 21.904 1.00 39.52 78 ALA B O 1
ATOM 2156 N N . GLY B 1 79 ? -24.373 -1.604 23.039 1.00 32.85 79 GLY B N 1
ATOM 2157 C CA . GLY B 1 79 ? -23.732 -2.249 21.912 1.00 31.42 79 GLY B CA 1
ATOM 2158 C C . GLY B 1 79 ? -24.709 -3.117 21.152 1.00 32.84 79 GLY B C 1
ATOM 2159 O O . GLY B 1 79 ? -25.914 -2.984 21.339 1.00 35.90 79 GLY B O 1
ATOM 2160 N N . GLY B 1 80 ? -24.192 -4.009 20.304 1.00 27.46 80 GLY B N 1
ATOM 2161 C CA . GLY B 1 80 ? -25.026 -4.783 19.396 1.00 35.77 80 GLY B CA 1
ATOM 2162 C C . GLY B 1 80 ? -24.773 -6.282 19.469 1.00 35.34 80 GLY B C 1
ATOM 2163 O O . GLY B 1 80 ? -24.117 -6.758 20.389 1.00 36.22 80 GLY B O 1
ATOM 2164 N N . SER B 1 81 ? -25.260 -7.010 18.4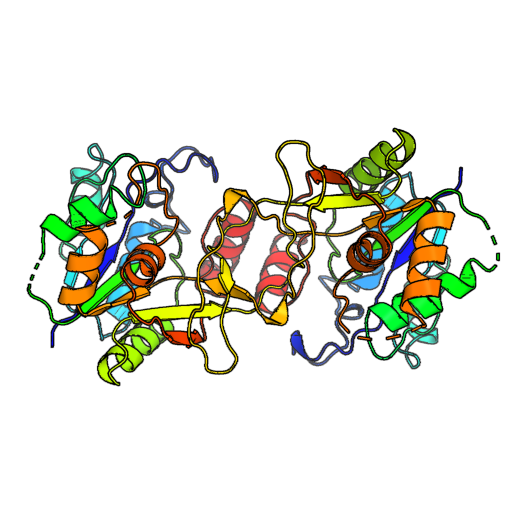70 1.00 38.34 81 SER B N 1
ATOM 2165 C CA A SER B 1 81 ? -25.228 -8.471 18.482 0.40 39.98 81 SER B CA 1
ATOM 2166 C CA B SER B 1 81 ? -25.228 -8.471 18.483 0.60 40.19 81 SER B CA 1
ATOM 2167 C C . SER B 1 81 ? -23.868 -9.065 18.121 1.00 35.70 81 SER B C 1
ATOM 2168 O O . SER B 1 81 ? -23.629 -10.247 18.330 1.00 31.47 81 SER B O 1
ATOM 2173 N N . ASN B 1 82 ? -22.983 -8.249 17.564 1.00 32.86 82 ASN B N 1
ATOM 2174 C CA . ASN B 1 82 ? -21.625 -8.700 17.280 1.00 33.06 82 ASN B CA 1
ATOM 2175 C C . ASN B 1 82 ? -20.659 -7.534 17.400 1.00 29.74 82 ASN B C 1
ATOM 2176 O O . ASN B 1 82 ? -21.078 -6.385 17.475 1.00 35.54 82 ASN B O 1
ATOM 2181 N N . ARG B 1 83 ? -19.365 -7.817 17.449 1.00 32.01 83 ARG B N 1
ATOM 2182 C CA . ARG B 1 83 ? -18.420 -6.748 17.725 1.00 25.34 83 ARG B CA 1
ATOM 2183 C C . ARG B 1 83 ? -18.518 -5.650 16.668 1.00 26.67 83 ARG B C 1
ATOM 2184 O O . ARG B 1 83 ? -18.467 -4.469 16.983 1.00 28.53 83 ARG B O 1
ATOM 2192 N N . THR B 1 84 ? -18.670 -6.037 15.407 1.00 29.15 84 THR B N 1
ATOM 2193 C CA . THR B 1 84 ? -18.782 -5.038 14.342 1.00 30.93 84 THR B CA 1
ATOM 2194 C C . THR B 1 84 ? -19.995 -4.123 14.553 1.00 32.89 84 THR B C 1
ATOM 2195 O O . THR B 1 84 ? -19.892 -2.894 14.457 1.00 31.28 84 THR B O 1
ATOM 2199 N N . ASP B 1 85 ? -21.148 -4.726 14.832 1.00 33.45 85 ASP B N 1
ATOM 2200 C CA A ASP B 1 85 ? -22.380 -3.989 15.105 0.55 30.88 85 ASP B CA 1
ATOM 2201 C CA B ASP B 1 85 ? -22.360 -3.951 15.079 0.45 30.07 85 ASP B CA 1
ATOM 2202 C C . ASP B 1 85 ? -22.161 -3.012 16.263 1.00 29.48 85 ASP B C 1
ATOM 2203 O O . ASP B 1 85 ? -22.561 -1.847 16.214 1.00 36.22 85 ASP B O 1
ATOM 2212 N N . THR B 1 86 ? -21.531 -3.509 17.320 1.00 26.56 86 THR B N 1
ATOM 2213 C CA . THR B 1 86 ? -21.239 -2.685 18.500 1.00 28.02 86 THR B CA 1
ATOM 2214 C C . THR B 1 86 ? -20.419 -1.437 18.164 1.00 29.72 86 THR B C 1
ATOM 2215 O O . THR B 1 86 ? -20.787 -0.312 18.527 1.00 34.57 86 THR B O 1
ATOM 2219 N N . VAL B 1 87 ? -19.297 -1.635 17.486 1.00 31.37 87 VAL B N 1
ATOM 2220 C CA . VAL B 1 87 ? -18.478 -0.505 17.070 1.00 33.54 87 VAL B CA 1
ATOM 2221 C C . VAL B 1 87 ? -19.296 0.464 16.220 1.00 36.70 87 VAL B C 1
ATOM 2222 O O . VAL B 1 87 ? -19.182 1.685 16.344 1.00 36.19 87 VAL B O 1
ATOM 2226 N N . ASN B 1 88 ? -20.148 -0.076 15.363 1.00 41.04 88 ASN B N 1
ATOM 2227 C CA . ASN B 1 88 ? -20.942 0.790 14.506 1.00 39.21 88 ASN B CA 1
ATOM 2228 C C . ASN B 1 88 ? -21.891 1.674 15.314 1.00 44.90 88 ASN B C 1
ATOM 2229 O O . ASN B 1 88 ? -22.037 2.867 15.029 1.00 42.94 88 ASN B O 1
ATOM 2234 N N . LEU B 1 89 ? -22.524 1.094 16.332 1.00 40.82 89 LEU B N 1
ATOM 2235 C CA . LEU B 1 89 ? -23.403 1.866 17.207 1.00 39.94 89 LEU B CA 1
ATOM 2236 C C . LEU B 1 89 ? -22.622 2.934 17.952 1.00 40.17 89 LEU B C 1
ATOM 2237 O O . LEU B 1 89 ? -23.091 4.059 18.106 1.00 38.33 89 LEU B O 1
ATOM 2242 N N . ALA B 1 90 ? -21.429 2.583 18.419 1.00 36.41 90 ALA B N 1
ATOM 2243 C CA . ALA B 1 90 ? -20.626 3.534 19.173 1.00 36.29 90 ALA B CA 1
ATOM 2244 C C . ALA B 1 90 ? -20.234 4.699 18.279 1.00 38.01 90 ALA B C 1
ATOM 2245 O O . ALA B 1 90 ? -20.214 5.845 18.718 1.00 41.34 90 ALA B O 1
ATOM 2247 N N . LEU B 1 91 ? -19.927 4.389 17.022 1.00 39.06 91 LEU B N 1
ATOM 2248 C CA . LEU B 1 91 ? -19.477 5.373 16.045 1.00 43.33 91 LEU B CA 1
ATOM 2249 C C . LEU B 1 91 ? -20.533 6.445 15.837 1.00 47.60 91 LEU B C 1
ATOM 2250 O O . LEU B 1 91 ? -20.226 7.600 15.539 1.00 42.18 91 LEU B O 1
ATOM 2255 N N . THR B 1 92 ? -21.786 6.037 15.989 1.00 50.07 92 THR B N 1
ATOM 2256 C CA . THR B 1 92 ? -22.925 6.930 15.884 1.00 52.01 92 THR B CA 1
ATOM 2257 C C . THR B 1 92 ? -22.793 8.128 16.806 1.00 56.72 92 THR B C 1
ATOM 2258 O O . THR B 1 92 ? -23.229 9.232 16.474 1.00 55.70 92 THR B O 1
ATOM 2262 N N . VAL B 1 93 ? -22.184 7.909 17.964 1.00 49.44 93 VAL B N 1
ATOM 2263 C CA . VAL B 1 93 ? -21.927 8.988 18.907 1.00 55.55 93 VAL B CA 1
ATOM 2264 C C . VAL B 1 93 ? -20.961 10.022 18.316 1.00 61.40 93 VAL B C 1
ATOM 2265 O O . VAL B 1 93 ? -20.833 11.133 18.831 1.00 61.10 93 VAL B O 1
ATOM 2269 N N . LEU B 1 94 ? -20.310 9.647 17.216 1.00 68.91 94 LEU B N 1
ATOM 2270 C CA . LEU B 1 94 ? -19.300 10.466 16.534 1.00 69.61 94 LEU B CA 1
ATOM 2271 C C . LEU B 1 94 ? -17.972 10.448 17.289 1.00 70.60 94 LEU B C 1
ATOM 2272 O O . LEU B 1 94 ? -17.386 9.382 17.513 1.00 67.82 94 LEU B O 1
ATOM 2277 N N . GLU B 1 99 ? -16.667 16.183 16.181 1.00 70.42 99 GLU B N 1
ATOM 2278 C CA . GLU B 1 99 ? -15.886 15.102 15.585 1.00 71.55 99 GLU B CA 1
ATOM 2279 C C . GLU B 1 99 ? -14.398 15.211 15.937 1.00 64.07 99 GLU B C 1
ATOM 2280 O O . GLU B 1 99 ? -13.748 16.208 15.618 1.00 61.41 99 GLU B O 1
ATOM 2286 N N . PRO B 1 100 ? -13.852 14.178 16.601 1.00 57.35 100 PRO B N 1
ATOM 2287 C CA . PRO B 1 100 ? -12.437 14.175 16.987 1.00 53.12 100 PRO B CA 1
ATOM 2288 C C . PRO B 1 100 ? -11.550 13.876 15.785 1.00 48.11 100 PRO B C 1
ATOM 2289 O O . PRO B 1 100 ? -12.033 13.344 14.782 1.00 50.77 100 PRO B O 1
ATOM 2293 N N . GLU B 1 101 ? -10.269 14.216 15.874 1.00 40.78 101 GLU B N 1
ATOM 2294 C CA . GLU B 1 101 ? -9.361 13.965 14.763 1.00 43.85 101 GLU B CA 1
ATOM 2295 C C . GLU B 1 101 ? -9.074 12.472 14.656 1.00 41.66 101 GLU B C 1
ATOM 2296 O O . GLU B 1 101 ? -8.991 11.915 13.558 1.00 38.65 101 GLU B O 1
ATOM 2302 N N . PHE B 1 102 ? -8.919 11.823 15.805 1.00 38.19 102 PHE B N 1
ATOM 2303 C CA . PHE B 1 102 ? -8.553 10.415 15.823 1.00 39.57 102 PHE B CA 1
ATOM 2304 C C . PHE B 1 102 ? -9.528 9.587 16.628 1.00 38.44 102 PHE B C 1
ATOM 2305 O O . PHE B 1 102 ? -10.147 10.077 17.582 1.00 36.39 102 PHE B O 1
ATOM 2313 N N . VAL B 1 103 ? -9.647 8.320 16.246 1.00 34.60 103 VAL B N 1
ATOM 2314 C CA . VAL B 1 103 ? -10.450 7.372 17.003 1.00 35.23 103 VAL B CA 1
ATOM 2315 C C . VAL B 1 103 ? -9.642 6.101 17.274 1.00 29.35 103 VAL B C 1
ATOM 2316 O O . VAL B 1 103 ? -9.008 5.553 16.375 1.00 31.28 103 VAL B O 1
ATOM 2320 N N . LEU B 1 104 ? -9.660 5.647 18.520 1.00 27.02 104 LEU B N 1
ATOM 2321 C CA . LEU B 1 104 ? -9.132 4.339 18.858 1.00 27.46 104 LEU B CA 1
ATOM 2322 C C . LEU B 1 104 ? -10.298 3.386 19.101 1.00 29.15 104 LEU B C 1
ATOM 2323 O O . LEU B 1 104 ? -11.351 3.790 19.596 1.00 33.86 104 LEU B O 1
ATOM 2328 N N . VAL B 1 105 ? -10.105 2.122 18.757 1.00 27.08 105 VAL B N 1
ATOM 2329 C CA . VAL B 1 105 ? -11.056 1.079 19.131 1.00 29.35 105 VAL B CA 1
ATOM 2330 C C . VAL B 1 105 ? -10.297 0.031 19.930 1.00 31.63 105 VAL B C 1
ATOM 2331 O O . VAL B 1 105 ? -9.332 -0.542 19.442 1.00 28.28 105 VAL B O 1
ATOM 2335 N N . HIS B 1 106 ? -10.740 -0.220 21.159 1.00 31.99 106 HIS B N 1
ATOM 2336 C CA . HIS B 1 106 ? -9.960 -1.010 22.098 1.00 25.94 106 HIS B CA 1
ATOM 2337 C C . HIS B 1 106 ? -10.838 -1.999 22.844 1.00 28.02 106 HIS B C 1
ATOM 2338 O O . HIS B 1 106 ? -11.787 -1.600 23.501 1.00 28.18 106 HIS B O 1
ATOM 2345 N N . ASP B 1 107 ? -10.525 -3.290 22.726 1.00 29.72 107 ASP B N 1
ATOM 2346 C CA . ASP B 1 107 ? -11.271 -4.348 23.408 1.00 25.20 107 ASP B CA 1
ATOM 2347 C C . ASP B 1 107 ? -11.229 -4.172 24.923 1.00 24.30 107 ASP B C 1
ATOM 2348 O O . ASP B 1 107 ? -10.158 -4.058 25.494 1.00 25.37 107 ASP B O 1
ATOM 2353 N N . ALA B 1 108 ? -12.382 -4.195 25.582 1.00 22.64 108 ALA B N 1
ATOM 2354 C CA . ALA B 1 108 ? -12.395 -4.209 27.039 1.00 24.07 108 ALA B CA 1
ATOM 2355 C C . ALA B 1 108 ? -11.672 -5.460 27.542 1.00 29.58 108 ALA B C 1
ATOM 2356 O O . ALA B 1 108 ? -11.092 -5.450 28.624 1.00 25.85 108 ALA B O 1
ATOM 2358 N N . ALA B 1 109 ? -11.701 -6.530 26.746 1.00 24.79 109 ALA B N 1
ATOM 2359 C CA . ALA B 1 109 ? -11.082 -7.801 27.137 1.00 23.60 109 ALA B CA 1
ATOM 2360 C C . ALA B 1 109 ? -9.561 -7.743 27.186 1.00 26.69 109 ALA B C 1
ATOM 2361 O O . ALA B 1 109 ? -8.911 -8.647 27.724 1.00 29.36 109 ALA B O 1
ATOM 2363 N N . ARG B 1 110 ? -8.978 -6.694 26.617 1.00 25.90 110 ARG B N 1
ATOM 2364 C CA . ARG B 1 110 ? -7.532 -6.493 26.742 1.00 27.49 110 ARG B CA 1
ATOM 2365 C C . ARG B 1 110 ? -7.242 -5.554 27.906 1.00 28.43 110 ARG B C 1
ATOM 2366 O O . ARG B 1 110 ? -6.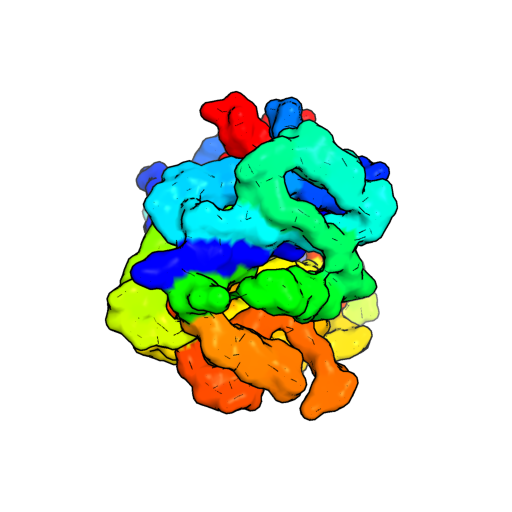591 -4.515 27.757 1.00 24.77 110 ARG B O 1
ATOM 2374 N N . ALA B 1 111 ? -7.729 -5.955 29.075 1.00 25.54 111 ALA B N 1
ATOM 2375 C CA . ALA B 1 111 ? -7.792 -5.088 30.236 1.00 29.21 111 ALA B CA 1
ATOM 2376 C C . ALA B 1 111 ? -6.433 -4.678 30.789 1.00 28.58 111 ALA B C 1
ATOM 2377 O O . ALA B 1 111 ? -6.331 -3.660 31.460 1.00 27.29 111 ALA B O 1
ATOM 2379 N N . LEU B 1 112 ? -5.395 -5.457 30.499 1.00 25.43 112 LEU B N 1
ATOM 2380 C CA . LEU B 1 112 ? -4.069 -5.196 31.064 1.00 27.53 112 LEU B CA 1
ATOM 2381 C C . LEU B 1 112 ? -3.133 -4.478 30.090 1.00 29.83 112 LEU B C 1
ATOM 2382 O O . LEU B 1 112 ? -1.932 -4.371 30.328 1.00 29.98 112 LEU B O 1
ATOM 2387 N N . THR B 1 113 ? -3.681 -4.000 28.984 1.00 28.56 113 THR B N 1
ATOM 2388 C CA . THR B 1 113 ? -2.894 -3.240 28.020 1.00 27.89 113 THR B CA 1
ATOM 2389 C C . THR B 1 113 ? -2.090 -2.113 28.692 1.00 30.88 113 THR B C 1
ATOM 2390 O O . THR B 1 113 ? -2.652 -1.316 29.439 1.00 28.96 113 THR B O 1
ATOM 2394 N N . PRO B 1 114 ? -0.767 -2.050 28.444 1.00 28.70 114 PRO B N 1
ATOM 2395 C CA . PRO B 1 114 ? -0.018 -0.936 29.034 1.00 30.12 114 PRO B CA 1
ATOM 2396 C C . PRO B 1 114 ? -0.382 0.400 28.385 1.00 25.87 114 PRO B C 1
ATOM 2397 O O . PRO B 1 114 ? -0.515 0.479 27.163 1.00 29.49 114 PRO B O 1
ATOM 2401 N N . PRO B 1 115 ? -0.537 1.448 29.196 1.00 33.46 115 PRO B N 1
ATOM 2402 C CA . PRO B 1 115 ? -0.818 2.801 28.696 1.00 32.11 115 PRO B CA 1
ATOM 2403 C C . PRO B 1 115 ? 0.194 3.253 27.648 1.00 32.61 115 PRO B C 1
ATOM 2404 O O . PRO B 1 115 ? -0.174 4.011 26.753 1.00 35.22 115 PRO B O 1
ATOM 2408 N N . ALA B 1 116 ? 1.438 2.792 27.746 1.00 32.25 116 ALA B N 1
ATOM 2409 C CA . ALA B 1 116 ? 2.462 3.171 26.777 1.00 29.64 116 ALA B CA 1
ATOM 2410 C C . ALA B 1 116 ? 2.172 2.604 25.382 1.00 32.96 116 ALA B C 1
ATOM 2411 O O . ALA B 1 116 ? 2.540 3.196 24.367 1.00 32.58 116 ALA B O 1
ATOM 2413 N N . LEU B 1 117 ? 1.511 1.456 25.320 1.00 34.67 117 LEU B N 1
ATOM 2414 C CA . LEU B 1 117 ? 1.123 0.927 24.020 1.00 33.57 117 LEU B CA 1
ATOM 2415 C C . LEU B 1 117 ? 0.102 1.868 23.402 1.00 34.29 117 LEU B C 1
ATOM 2416 O O . LEU B 1 117 ? 0.157 2.175 22.215 1.00 34.71 117 LEU B O 1
ATOM 2421 N N . VAL B 1 118 ? -0.832 2.329 24.220 1.00 33.16 118 VAL B N 1
ATOM 2422 C CA . VAL B 1 118 ? -1.866 3.237 23.748 1.00 30.41 118 VAL B CA 1
ATOM 2423 C C . VAL B 1 118 ? -1.211 4.491 23.178 1.00 35.69 118 VAL B C 1
ATOM 2424 O O . VAL B 1 118 ? -1.576 4.980 22.101 1.00 33.50 118 VAL B O 1
ATOM 2428 N N . ALA B 1 119 ? -0.230 5.005 23.907 1.00 28.88 119 ALA B N 1
ATOM 2429 C CA . ALA B 1 119 ? 0.454 6.225 23.498 1.00 25.71 119 ALA B CA 1
ATOM 2430 C C . ALA B 1 119 ? 1.248 5.975 22.217 1.00 34.59 119 ALA B C 1
ATOM 2431 O O . ALA B 1 119 ? 1.371 6.863 21.371 1.00 35.34 119 ALA B O 1
ATOM 2433 N N . ARG B 1 120 ? 1.791 4.768 22.081 1.00 38.80 120 ARG B N 1
ATOM 2434 C CA . ARG B 1 120 ? 2.568 4.407 20.898 1.00 40.90 120 ARG B CA 1
ATOM 2435 C C . ARG B 1 120 ? 1.686 4.406 19.646 1.00 34.70 120 ARG B C 1
ATOM 2436 O O . ARG B 1 120 ? 2.104 4.849 18.576 1.00 37.73 120 ARG B O 1
ATOM 2444 N N . VAL B 1 121 ? 0.457 3.927 19.786 1.00 29.34 121 VAL B N 1
ATOM 2445 C CA . VAL B 1 121 ? -0.498 3.935 18.672 1.00 30.92 121 VAL B CA 1
ATOM 2446 C C . VAL B 1 121 ? -0.891 5.363 18.276 1.00 35.89 121 VAL B C 1
ATOM 2447 O O . VAL B 1 121 ? -0.980 5.697 17.093 1.00 33.45 121 VAL B O 1
ATOM 2451 N N . VAL B 1 122 ? -1.110 6.216 19.267 1.00 31.42 122 VAL B N 1
ATOM 2452 C CA . VAL B 1 122 ? -1.495 7.592 18.978 1.00 34.93 122 VAL B CA 1
ATOM 2453 C C . VAL B 1 122 ? -0.351 8.366 18.328 1.00 35.94 122 VAL B C 1
ATOM 2454 O O . VAL B 1 122 ? -0.572 9.172 17.439 1.00 45.48 122 VAL B O 1
ATOM 2458 N N . GLU B 1 123 ? 0.870 8.095 18.766 1.00 34.66 123 GLU B N 1
ATOM 2459 C CA . GLU B 1 123 ? 2.044 8.750 18.224 1.00 40.60 123 GLU B CA 1
ATOM 2460 C C . GLU B 1 123 ? 2.209 8.448 16.730 1.00 42.62 123 GLU B C 1
ATOM 2461 O O . GLU B 1 123 ? 2.629 9.308 15.951 1.00 42.85 123 GLU B O 1
ATOM 2467 N N . ALA B 1 124 ? 1.888 7.219 16.336 1.00 38.93 124 ALA B N 1
ATOM 2468 C CA . ALA B 1 124 ? 1.979 6.809 14.936 1.00 35.77 124 ALA B CA 1
ATOM 2469 C C . ALA B 1 124 ? 0.914 7.530 14.110 1.00 37.00 124 ALA B C 1
ATOM 2470 O O . ALA B 1 124 ? 1.157 7.929 12.968 1.00 45.20 124 ALA B O 1
ATOM 2472 N N . LEU B 1 125 ? -0.265 7.709 14.694 1.00 38.26 125 LEU B N 1
ATOM 2473 C CA . LEU B 1 125 ? -1.306 8.501 14.049 1.00 40.47 125 LEU B CA 1
ATOM 2474 C C . LEU B 1 125 ? -0.832 9.941 13.877 1.00 43.54 125 LEU B C 1
ATOM 2475 O O . LEU B 1 125 ? -1.001 10.537 12.810 1.00 45.02 125 LEU B O 1
ATOM 2480 N N . ARG B 1 126 ? -0.226 10.498 14.920 1.00 37.55 126 ARG B N 1
ATOM 2481 C CA . ARG B 1 126 ? 0.278 11.865 14.847 1.00 43.71 126 ARG B CA 1
ATOM 2482 C C . ARG B 1 126 ? 1.485 11.966 13.918 1.00 46.18 126 ARG B C 1
ATOM 2483 O O . ARG B 1 126 ? 1.865 13.059 13.495 1.00 49.84 126 ARG B O 1
ATOM 2491 N N . ASP B 1 127 ? 2.081 10.823 13.599 1.00 43.85 127 ASP B N 1
ATOM 2492 C CA . ASP B 1 127 ? 3.182 10.783 12.645 1.00 54.34 127 ASP B CA 1
ATOM 2493 C C . ASP B 1 127 ? 2.662 10.763 11.210 1.00 53.17 127 ASP B C 1
ATOM 2494 O O . ASP B 1 127 ? 3.435 10.872 10.263 1.00 52.91 127 ASP B O 1
ATOM 2499 N N . GLY B 1 128 ? 1.350 10.620 11.055 1.00 45.54 128 GLY B N 1
ATOM 2500 C CA . GLY B 1 128 ? 0.735 10.738 9.747 1.00 47.83 128 GLY B CA 1
ATOM 2501 C C . GLY B 1 128 ? 0.216 9.443 9.149 1.00 47.35 128 GLY B C 1
ATOM 2502 O O . GLY B 1 128 ? -0.262 9.439 8.010 1.00 46.76 128 GLY B O 1
ATOM 2503 N N . TYR B 1 129 ? 0.312 8.344 9.895 1.00 41.11 129 TYR B N 1
ATOM 2504 C CA . TYR B 1 129 ? -0.289 7.094 9.451 1.00 38.96 129 TYR B CA 1
ATOM 2505 C C . TYR B 1 129 ? -1.792 7.173 9.682 1.00 42.13 129 TYR B C 1
ATOM 2506 O O . TYR B 1 129 ? -2.237 7.509 10.776 1.00 47.30 129 TYR B O 1
ATOM 2515 N N . ALA B 1 130 ? -2.576 6.877 8.652 1.00 42.54 130 ALA B N 1
ATOM 2516 C CA . ALA B 1 130 ? -4.029 7.052 8.734 1.00 44.61 130 ALA B CA 1
ATOM 2517 C C . ALA B 1 130 ? -4.715 5.915 9.480 1.00 37.66 130 ALA B C 1
ATOM 2518 O O . ALA B 1 130 ? -5.828 6.065 9.967 1.00 38.29 130 ALA B O 1
ATOM 2520 N N . ALA B 1 131 ? -4.039 4.777 9.572 1.00 40.90 131 ALA B N 1
ATOM 2521 C CA . ALA B 1 131 ? -4.584 3.619 10.260 1.00 36.52 131 ALA B CA 1
ATOM 2522 C C . ALA B 1 131 ? -3.433 2.837 10.862 1.00 37.77 131 ALA B C 1
ATOM 2523 O O . ALA B 1 131 ? -2.441 2.573 10.193 1.00 36.38 131 ALA B O 1
ATOM 2525 N N . VAL B 1 132 ? -3.576 2.470 12.131 1.00 36.35 132 VAL B N 1
ATOM 2526 C CA . VAL B 1 132 ? -2.484 1.866 12.887 1.00 30.81 132 VAL B CA 1
ATOM 2527 C C . VAL B 1 132 ? -2.961 0.694 13.745 1.00 32.48 132 VAL B C 1
ATOM 2528 O O . VAL B 1 132 ? -3.947 0.802 14.480 1.00 35.01 132 VAL B O 1
ATOM 2532 N N . VAL B 1 133 ? -2.272 -0.439 13.641 1.00 31.96 133 VAL B N 1
ATOM 2533 C CA . VAL B 1 133 ? -2.567 -1.561 14.526 1.00 31.80 133 VAL B CA 1
ATOM 2534 C C . VAL B 1 133 ? -1.298 -2.087 15.177 1.00 32.34 133 VAL B C 1
ATOM 2535 O O . VAL B 1 133 ? -0.249 -2.158 14.540 1.00 35.56 133 VAL B O 1
ATOM 2539 N N . PRO B 1 134 ? -1.394 -2.457 16.458 1.00 25.76 134 PRO B N 1
ATOM 2540 C CA . PRO B 1 134 ? -0.264 -3.059 17.175 1.00 29.38 134 PRO B CA 1
ATOM 2541 C C . PRO B 1 134 ? -0.224 -4.554 16.913 1.00 30.21 134 PRO B C 1
ATOM 2542 O O . PRO B 1 134 ? -1.270 -5.194 16.901 1.00 31.44 134 PRO B O 1
ATOM 2546 N N . VAL B 1 135 ? 0.962 -5.102 16.677 1.00 31.05 135 VAL B N 1
ATOM 2547 C CA . VAL B 1 135 ? 1.078 -6.498 16.299 1.00 28.67 135 VAL B CA 1
ATOM 2548 C C . VAL B 1 135 ? 2.182 -7.180 17.065 1.00 30.46 135 VAL B C 1
ATOM 2549 O O . VAL B 1 135 ? 3.080 -6.521 17.599 1.00 29.38 135 VAL B O 1
ATOM 2553 N N . LEU B 1 136 ? 2.102 -8.508 17.103 1.00 30.03 136 LEU B N 1
ATOM 2554 C CA . LEU B 1 136 ? 3.146 -9.359 17.659 1.00 25.74 136 LEU B CA 1
ATOM 2555 C C . LEU B 1 136 ? 3.374 -10.524 16.707 1.00 28.35 136 LEU B C 1
ATOM 2556 O O . LEU B 1 136 ? 2.474 -10.900 15.955 1.00 33.55 136 LEU B O 1
ATOM 2561 N N . PRO B 1 137 ? 4.578 -11.108 16.745 1.00 34.58 137 PRO B N 1
ATOM 2562 C CA . PRO B 1 137 ? 4.861 -12.322 15.984 1.00 34.83 137 PRO B CA 1
ATOM 2563 C C . PRO B 1 137 ? 4.032 -13.474 16.538 1.00 34.16 137 PRO B C 1
ATOM 2564 O O . PRO B 1 137 ? 3.633 -13.443 17.703 1.00 30.90 137 PRO B O 1
ATOM 2568 N N . LEU B 1 138 ? 3.754 -14.466 15.701 1.00 31.24 138 LEU B N 1
ATOM 2569 C CA . LEU B 1 138 ? 2.982 -15.628 16.114 1.00 30.55 138 LEU B CA 1
ATOM 2570 C C . LEU B 1 138 ? 3.900 -16.660 16.749 1.00 32.56 138 LEU B C 1
ATOM 2571 O O . LEU B 1 138 ? 4.956 -16.961 16.211 1.00 37.66 138 LEU B O 1
ATOM 2576 N N . SER B 1 139 ? 3.511 -17.199 17.899 1.00 26.88 139 SER B N 1
ATOM 2577 C CA . SER B 1 139 ? 4.315 -18.246 18.523 1.00 27.72 139 SER B CA 1
ATOM 2578 C C . SER B 1 139 ? 4.078 -19.574 17.841 1.00 23.34 139 SER B C 1
ATOM 2579 O O . SER B 1 139 ? 5.006 -20.345 17.598 1.00 33.36 139 SER B O 1
ATOM 2582 N N . ASP B 1 140 ? 2.817 -19.838 17.533 1.00 27.76 140 ASP B N 1
ATOM 2583 C CA . ASP B 1 140 ? 2.427 -21.085 16.909 1.00 29.13 140 ASP B CA 1
ATOM 2584 C C . ASP B 1 140 ? 2.490 -21.003 15.384 1.00 31.96 140 ASP B C 1
ATOM 2585 O O . ASP B 1 140 ? 2.204 -19.965 14.785 1.00 31.67 140 ASP B O 1
ATOM 2590 N N . THR B 1 141 ? 2.854 -22.110 14.756 1.00 27.63 141 THR B N 1
ATOM 2591 C CA . THR B 1 141 ? 2.599 -22.263 13.334 1.00 29.04 141 THR B CA 1
ATOM 2592 C C . THR B 1 141 ? 1.091 -22.193 13.138 1.00 29.51 141 THR B C 1
ATOM 2593 O O . THR B 1 141 ? 0.319 -22.670 13.973 1.00 31.65 141 THR B O 1
ATOM 2597 N N . ILE B 1 142 ? 0.686 -21.574 12.037 1.00 30.44 142 ILE B N 1
ATOM 2598 C CA . ILE B 1 142 ? -0.712 -21.377 11.700 1.00 28.10 142 ILE B CA 1
ATOM 2599 C C . ILE B 1 142 ? -1.002 -22.158 10.435 1.00 31.97 142 ILE B C 1
ATOM 2600 O O . ILE B 1 142 ? -0.220 -22.120 9.483 1.00 30.32 142 ILE B O 1
ATOM 2605 N N . LYS B 1 143 ? -2.120 -22.874 10.409 1.00 33.52 143 LYS B N 1
ATOM 2606 C CA . LYS B 1 143 ? -2.489 -23.588 9.195 1.00 34.40 143 LYS B CA 1
ATOM 2607 C C . LYS B 1 143 ? -3.900 -23.248 8.762 1.00 35.87 143 LYS B C 1
ATOM 2608 O O . LYS B 1 143 ? -4.745 -22.915 9.587 1.00 36.01 143 LYS B O 1
ATOM 2614 N N . ALA B 1 144 ? -4.142 -23.342 7.459 1.00 35.02 144 ALA B N 1
ATOM 2615 C CA . ALA B 1 144 ? -5.479 -23.235 6.911 1.00 33.32 144 ALA B CA 1
ATOM 2616 C C . ALA B 1 144 ? -6.112 -24.613 6.996 1.00 39.73 144 ALA B C 1
ATOM 2617 O O . ALA B 1 144 ? -5.530 -25.597 6.553 1.00 37.46 144 ALA B O 1
ATOM 2619 N N . VAL B 1 145 ? -7.309 -24.689 7.558 1.00 37.67 145 VAL B N 1
ATOM 2620 C CA . VAL B 1 145 ? -7.939 -25.982 7.774 1.00 39.19 145 VAL B CA 1
ATOM 2621 C C . VAL B 1 145 ? -9.361 -25.936 7.261 1.00 45.25 145 VAL B C 1
ATOM 2622 O O . VAL B 1 145 ? -10.055 -24.938 7.448 1.00 42.33 145 VAL B O 1
ATOM 2626 N N . ASP B 1 146 ? -9.801 -27.003 6.603 1.00 48.07 146 ASP B N 1
ATOM 2627 C CA . ASP B 1 146 ? -11.166 -27.016 6.092 1.00 49.55 146 ASP B CA 1
ATOM 2628 C C . ASP B 1 146 ? -12.149 -27.564 7.122 1.00 45.38 146 ASP B C 1
ATOM 2629 O O . ASP B 1 146 ? -11.761 -27.975 8.220 1.00 40.43 146 ASP B O 1
ATOM 2634 N N . ALA B 1 147 ? -13.424 -27.571 6.753 1.00 48.79 147 ALA B N 1
ATOM 2635 C CA . ALA B 1 147 ? -14.493 -27.910 7.683 1.00 50.14 147 ALA B CA 1
ATOM 2636 C C . ALA B 1 147 ? -14.411 -29.346 8.175 1.00 51.40 147 ALA B C 1
ATOM 2637 O O . ALA B 1 147 ? -15.022 -29.690 9.184 1.00 54.65 147 ALA B O 1
ATOM 2639 N N . ASN B 1 148 ? -13.666 -30.185 7.460 1.00 47.89 148 ASN B N 1
ATOM 2640 C CA . ASN B 1 148 ? -13.532 -31.587 7.844 1.00 47.05 148 ASN B CA 1
ATOM 2641 C C . ASN B 1 148 ? -12.270 -31.893 8.645 1.00 45.80 148 ASN B C 1
ATOM 2642 O O . ASN B 1 148 ? -11.971 -33.055 8.919 1.00 47.23 148 ASN B O 1
ATOM 2647 N N . GLY B 1 149 ? -11.535 -30.855 9.028 1.00 43.44 149 GLY B N 1
ATOM 2648 C CA . GLY B 1 149 ? -10.350 -31.047 9.850 1.00 38.99 149 GLY B CA 1
ATOM 2649 C C . GLY B 1 149 ? -9.120 -31.411 9.042 1.00 38.23 149 GLY B C 1
ATOM 2650 O O . GLY B 1 149 ? -8.105 -31.820 9.591 1.00 44.26 149 GLY B O 1
ATOM 2651 N N . VAL B 1 150 ? -9.212 -31.264 7.726 1.00 35.97 150 VAL B N 1
ATOM 2652 C CA . VAL B 1 150 ? -8.084 -31.533 6.851 1.00 36.81 150 VAL B CA 1
ATOM 2653 C C . VAL B 1 150 ? -7.278 -30.254 6.642 1.00 40.37 150 VAL B C 1
ATOM 2654 O O . VAL B 1 150 ? -7.842 -29.192 6.387 1.00 43.98 150 VAL B O 1
ATOM 2658 N N . VAL B 1 151 ? -5.958 -30.354 6.748 1.00 38.25 151 VAL B N 1
ATOM 2659 C CA . VAL B 1 151 ? -5.104 -29.193 6.539 1.00 37.93 151 VAL B CA 1
ATOM 2660 C C . VAL B 1 151 ? -4.991 -28.841 5.060 1.00 40.60 151 VAL B C 1
ATOM 2661 O O . VAL B 1 151 ? -4.674 -29.699 4.230 1.00 37.32 151 VAL B O 1
ATOM 2665 N N . LEU B 1 152 ? -5.240 -27.577 4.731 1.00 38.17 152 LEU B N 1
ATOM 2666 C CA . LEU B 1 152 ? -5.129 -27.112 3.351 1.00 46.03 152 LEU B CA 1
ATOM 2667 C C . LEU B 1 152 ? -3.711 -26.654 3.021 1.00 49.31 152 LEU B C 1
ATOM 2668 O O . LEU B 1 152 ? -3.281 -26.719 1.869 1.00 48.14 152 LEU B O 1
ATOM 2673 N N . GLY B 1 153 ? -2.987 -26.186 4.031 1.00 39.91 153 GLY B N 1
ATOM 2674 C CA . GLY B 1 153 ? -1.637 -25.702 3.818 1.00 39.47 153 GLY B CA 1
ATOM 2675 C C . GLY B 1 153 ? -1.137 -24.852 4.964 1.00 37.18 153 GLY B C 1
ATOM 2676 O O . GLY B 1 153 ? -1.900 -24.468 5.847 1.00 37.62 153 GLY B O 1
ATOM 2677 N N . THR B 1 154 ? 0.161 -24.576 4.964 1.00 41.63 154 THR B N 1
ATOM 2678 C CA . THR B 1 154 ? 0.756 -23.748 6.001 1.00 38.46 154 THR B CA 1
ATOM 2679 C C . THR B 1 154 ? 1.352 -22.476 5.395 1.00 37.30 154 THR B C 1
ATOM 2680 O O . THR B 1 154 ? 2.409 -22.514 4.773 1.00 37.28 154 THR B O 1
ATOM 2684 N N . PRO B 1 155 ? 0.668 -21.344 5.579 1.00 36.42 155 PRO B N 1
ATOM 2685 C CA . PRO B 1 155 ? 1.224 -20.060 5.139 1.00 41.88 155 PRO B CA 1
ATOM 2686 C C . PRO B 1 155 ? 2.519 -19.784 5.890 1.00 43.42 155 PRO B C 1
ATOM 2687 O O . PRO B 1 155 ? 2.678 -20.238 7.022 1.00 42.26 155 PRO B O 1
ATOM 2691 N N . GLU B 1 156 ? 3.441 -19.063 5.269 1.00 39.11 156 GLU B N 1
ATOM 2692 C CA . GLU B 1 156 ? 4.701 -18.736 5.926 1.00 39.97 156 GLU B CA 1
ATOM 2693 C C . GLU B 1 156 ? 4.430 -17.904 7.178 1.00 40.72 156 GLU B C 1
ATOM 2694 O O . GLU B 1 156 ? 3.866 -16.815 7.092 1.00 40.89 156 GLU B O 1
ATOM 2700 N N . ARG B 1 157 ? 4.816 -18.421 8.343 1.00 35.52 157 ARG B N 1
ATOM 2701 C CA . ARG B 1 157 ? 4.525 -17.741 9.606 1.00 32.86 157 ARG B CA 1
ATOM 2702 C C . ARG B 1 157 ? 5.123 -16.342 9.675 1.00 33.26 157 ARG B C 1
ATOM 2703 O O . ARG B 1 157 ? 4.478 -15.412 10.164 1.00 31.52 157 ARG B O 1
ATOM 2711 N N . ALA B 1 158 ? 6.354 -16.189 9.199 1.00 33.85 158 ALA B N 1
ATOM 2712 C CA . ALA B 1 158 ? 7.040 -14.899 9.289 1.00 37.33 158 ALA B CA 1
ATOM 2713 C C . ALA B 1 158 ? 6.326 -13.788 8.507 1.00 36.17 158 ALA B C 1
ATOM 2714 O O . ALA B 1 158 ? 6.639 -12.610 8.670 1.00 35.99 158 ALA B O 1
ATOM 2716 N N . GLY B 1 159 ? 5.392 -14.161 7.640 1.00 39.41 159 GLY B N 1
ATOM 2717 C CA . GLY B 1 159 ? 4.679 -13.177 6.835 1.00 38.68 159 GLY B CA 1
ATOM 2718 C C . GLY B 1 159 ? 3.391 -12.723 7.507 1.00 35.46 159 GLY B C 1
ATOM 2719 O O . GLY B 1 159 ? 2.680 -11.863 6.995 1.00 32.90 159 GLY B O 1
ATOM 2720 N N . LEU B 1 160 ? 3.102 -13.304 8.665 1.00 31.96 160 LEU B N 1
ATOM 2721 C CA . LEU B 1 160 ? 1.849 -13.057 9.386 1.00 31.20 160 LEU B CA 1
ATOM 2722 C C . LEU B 1 160 ? 2.113 -12.420 10.736 1.00 30.70 160 LEU B C 1
ATOM 2723 O O . LEU B 1 160 ? 3.197 -12.590 11.298 1.00 31.07 160 LEU B O 1
ATOM 2728 N N . ARG B 1 161 ? 1.122 -11.709 11.274 1.00 26.06 161 ARG B N 1
ATOM 2729 C CA . ARG B 1 161 ? 1.259 -11.143 12.611 1.00 25.50 161 ARG B CA 1
ATOM 2730 C C . ARG B 1 161 ? -0.048 -11.303 13.369 1.00 28.72 161 ARG B C 1
ATOM 2731 O O . ARG B 1 161 ? -1.119 -11.319 12.763 1.00 30.95 161 ARG B O 1
ATOM 2739 N N . ALA B 1 162 ? 0.038 -11.449 14.688 1.00 22.77 162 ALA B N 1
ATOM 2740 C CA . ALA B 1 162 ? -1.152 -11.450 15.520 1.00 26.99 162 ALA B CA 1
ATOM 2741 C C . ALA B 1 162 ? -1.451 -9.999 15.838 1.00 30.46 162 ALA B C 1
ATOM 2742 O O . ALA B 1 162 ? -0.554 -9.241 16.189 1.00 34.39 162 ALA B O 1
ATOM 2744 N N . VAL B 1 163 ? -2.702 -9.595 15.710 1.00 26.42 163 VAL B N 1
ATOM 2745 C CA . VAL B 1 163 ? -3.002 -8.182 15.912 1.00 26.81 163 VAL B CA 1
ATOM 2746 C C . VAL B 1 163 ? -3.778 -7.921 17.200 1.00 30.68 163 VAL B C 1
ATOM 2747 O O . VAL B 1 163 ? -4.623 -8.721 17.619 1.00 24.67 163 VAL B O 1
ATOM 2751 N N . GLN B 1 164 ? -3.443 -6.810 17.851 1.00 28.82 164 GLN B N 1
ATOM 2752 C CA . GLN B 1 164 ? -4.036 -6.472 19.135 1.00 25.73 164 GLN B CA 1
ATOM 2753 C C . GLN B 1 164 ? -4.921 -5.242 18.989 1.00 27.55 164 GLN B C 1
ATOM 2754 O O . GLN B 1 164 ? -5.307 -4.874 17.886 1.00 26.22 164 GLN B O 1
ATOM 2760 N N . THR B 1 165 ? -5.249 -4.616 20.111 1.00 27.69 165 THR B N 1
ATOM 2761 C CA . THR B 1 165 ? -5.889 -3.313 20.114 1.00 25.50 165 THR B CA 1
ATOM 2762 C C . THR B 1 165 ? -5.172 -2.552 21.224 1.00 30.39 165 THR B C 1
ATOM 2763 O O . THR B 1 165 ? -4.478 -3.163 22.021 1.00 25.66 165 THR B O 1
ATOM 2767 N N . PRO B 1 166 ? -5.307 -1.217 21.277 1.00 29.00 166 PRO B N 1
ATOM 2768 C CA . PRO B 1 166 ? -6.122 -0.321 20.457 1.00 26.98 166 PRO B CA 1
ATOM 2769 C C . PRO B 1 166 ? -5.684 -0.252 19.008 1.00 29.20 166 PRO B 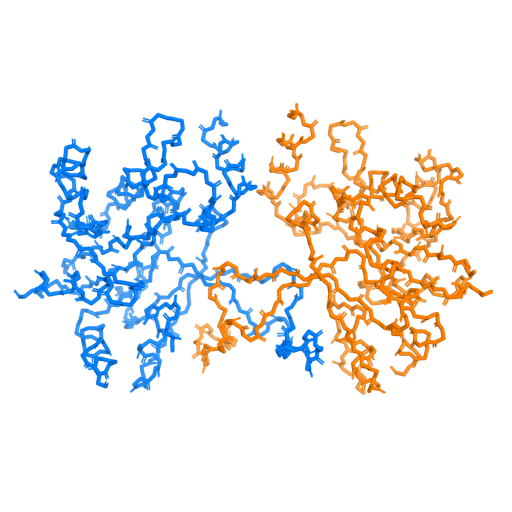C 1
ATOM 2770 O O . PRO B 1 166 ? -4.494 -0.158 18.715 1.00 30.30 166 PRO B O 1
ATOM 2774 N N . GLN B 1 167 ? -6.658 -0.298 18.108 1.00 26.10 167 GLN B N 1
ATOM 2775 C CA . GLN B 1 167 ? -6.412 0.038 16.714 1.00 28.03 167 GLN B CA 1
ATOM 2776 C C . GLN B 1 167 ? -6.767 1.512 16.554 1.00 31.50 167 GLN B C 1
ATOM 2777 O O . GLN B 1 167 ? -7.783 1.963 17.083 1.00 32.23 167 GLN B O 1
ATOM 2783 N N . GLY B 1 168 ? -5.921 2.271 15.858 1.00 30.42 168 GLY B N 1
ATOM 2784 C CA . GLY B 1 168 ? -6.124 3.708 15.748 1.00 27.58 168 GLY B CA 1
ATOM 2785 C C . GLY B 1 168 ? -6.377 4.146 14.317 1.00 34.56 168 GLY B C 1
ATOM 2786 O O . GLY B 1 168 ? -5.831 3.553 13.380 1.00 33.04 168 GLY B O 1
ATOM 2787 N N . PHE B 1 169 ? -7.207 5.177 14.151 1.00 33.55 169 PHE B N 1
ATOM 2788 C CA . PHE B 1 169 ? -7.611 5.658 12.826 1.00 33.95 169 PHE B CA 1
ATOM 2789 C C . PHE B 1 169 ? -7.868 7.165 12.822 1.00 36.55 169 PHE B C 1
ATOM 2790 O O . PHE B 1 169 ? -8.210 7.747 13.850 1.00 36.11 169 PHE B O 1
ATOM 2798 N N . THR B 1 170 ? -7.700 7.804 11.668 1.00 36.57 170 THR B N 1
ATOM 2799 C CA . THR B 1 170 ? -8.290 9.115 11.509 1.00 37.16 170 THR B CA 1
ATOM 2800 C C . THR B 1 170 ? -9.788 8.850 11.517 1.00 41.36 170 THR B C 1
ATOM 2801 O O . THR B 1 170 ? -10.256 7.862 10.952 1.00 38.59 170 THR B O 1
ATOM 2805 N N . THR B 1 171 ? -10.541 9.727 12.162 1.00 42.66 171 THR B N 1
ATOM 2806 C CA . THR B 1 171 ? -11.969 9.510 12.319 1.00 48.86 171 THR B CA 1
ATOM 2807 C C . THR B 1 171 ? -12.666 9.410 10.964 1.00 47.72 171 THR B C 1
ATOM 2808 O O . THR B 1 171 ? -13.506 8.533 10.744 1.00 44.33 171 THR B O 1
ATOM 2812 N N . ASP B 1 172 ? -12.297 10.300 10.051 1.00 46.80 172 ASP B N 1
ATOM 2813 C CA . ASP B 1 172 ? -12.891 10.319 8.721 1.00 48.17 172 ASP B CA 1
ATOM 2814 C C . ASP B 1 172 ? -12.797 8.956 8.035 1.00 50.37 172 ASP B C 1
ATOM 2815 O O . ASP B 1 172 ? -13.774 8.464 7.465 1.00 48.77 172 ASP B O 1
ATOM 2820 N N . LEU B 1 173 ? -11.612 8.357 8.090 1.00 45.68 173 LEU B N 1
ATOM 2821 C CA . LEU B 1 173 ? -11.349 7.086 7.421 1.00 41.36 173 LEU B CA 1
ATOM 2822 C C . LEU B 1 173 ? -12.122 5.930 8.059 1.00 39.24 173 LEU B C 1
ATOM 2823 O O . LEU B 1 173 ? -12.693 5.090 7.357 1.00 37.50 173 LEU B O 1
ATOM 2828 N N . LEU B 1 174 ? -12.136 5.881 9.387 1.00 36.20 174 LEU B N 1
ATOM 2829 C CA . LEU B 1 174 ? -12.892 4.847 10.097 1.00 38.13 174 LEU B CA 1
ATOM 2830 C C . LEU B 1 174 ? -14.385 4.914 9.779 1.00 39.97 174 LEU B C 1
ATOM 2831 O O . LEU B 1 174 ? -15.024 3.894 9.508 1.00 42.54 174 LEU B O 1
ATOM 2836 N N . LEU B 1 175 ? -14.934 6.122 9.817 1.00 35.40 175 LEU B N 1
ATOM 2837 C CA . LEU B 1 175 ? -16.335 6.341 9.499 1.00 40.82 175 LEU B CA 1
ATOM 2838 C C . LEU B 1 175 ? -16.672 5.866 8.090 1.00 46.30 175 LEU B C 1
ATOM 2839 O O . LEU B 1 175 ? -17.653 5.143 7.881 1.00 43.48 175 LEU B O 1
ATOM 2844 N N . ARG B 1 176 ? -15.866 6.285 7.119 1.00 46.16 176 ARG B N 1
ATOM 2845 C CA . ARG B 1 176 ? -16.080 5.867 5.740 1.00 44.70 176 ARG B CA 1
ATOM 2846 C C . ARG B 1 176 ? -15.953 4.354 5.592 1.00 43.31 176 ARG B C 1
ATOM 2847 O O . ARG B 1 176 ? -16.688 3.741 4.830 1.00 46.84 176 ARG B O 1
ATOM 2855 N N . SER B 1 177 ? -15.029 3.749 6.330 1.00 37.06 177 SER B N 1
ATOM 2856 C CA . SER B 1 177 ? -14.841 2.304 6.237 1.00 40.10 177 SER B CA 1
ATOM 2857 C C . SER B 1 177 ? -16.053 1.552 6.779 1.00 42.91 177 SER B C 1
ATOM 2858 O O . SER B 1 177 ? -16.526 0.599 6.161 1.00 42.32 177 SER B O 1
ATOM 2861 N N . TYR B 1 178 ? -16.553 1.980 7.935 1.00 42.85 178 TYR B N 1
ATOM 2862 C CA . TYR B 1 178 ? -17.718 1.336 8.543 1.00 46.90 178 TYR B CA 1
ATOM 2863 C C . TYR B 1 178 ? -18.999 1.590 7.748 1.00 50.21 178 TYR B C 1
ATOM 2864 O O . TYR B 1 178 ? -19.944 0.802 7.804 1.00 48.08 178 TYR B O 1
ATOM 2873 N N . GLN B 1 179 ? -19.021 2.681 6.994 1.00 50.84 179 GLN B N 1
ATOM 2874 C CA . GLN B 1 179 ? -20.181 3.010 6.185 1.00 57.33 179 GLN B CA 1
ATOM 2875 C C . GLN B 1 179 ? -20.287 2.109 4.947 1.00 58.77 179 GLN B C 1
ATOM 2876 O O . GLN B 1 179 ? -21.382 1.719 4.544 1.00 56.88 179 GLN B O 1
ATOM 2882 N N . ARG B 1 180 ? -19.142 1.778 4.357 1.00 58.26 180 ARG B N 1
ATOM 2883 C CA . ARG B 1 180 ? -19.094 0.976 3.136 1.00 65.99 180 ARG B CA 1
ATOM 2884 C C . ARG B 1 180 ? -19.303 -0.517 3.400 1.00 68.13 180 ARG B C 1
ATOM 2885 O O . ARG B 1 180 ? -18.634 -1.112 4.254 1.00 70.70 180 ARG B O 1
ATOM 2893 N N . LEU B 1 185 ? -19.750 -6.374 -0.035 1.00 77.44 185 LEU B N 1
ATOM 2894 C CA . LEU B 1 185 ? -19.770 -7.598 0.757 1.00 84.10 185 LEU B CA 1
ATOM 2895 C C . LEU B 1 185 ? -20.861 -7.581 1.837 1.00 92.17 185 LEU B C 1
ATOM 2896 O O . LEU B 1 185 ? -20.587 -7.256 2.994 1.00 97.26 185 LEU B O 1
ATOM 2898 N N . PRO B 1 186 ? -22.106 -7.931 1.457 1.00 91.42 186 PRO B N 1
ATOM 2899 C CA . PRO B 1 186 ? -23.218 -8.041 2.411 1.00 87.27 186 PRO B CA 1
ATOM 2900 C C . PRO B 1 186 ? -23.095 -9.265 3.319 1.00 83.54 186 PRO B C 1
ATOM 2901 O O . PRO B 1 186 ? -23.685 -9.281 4.401 1.00 83.27 186 PRO B O 1
ATOM 2905 N N . ALA B 1 187 ? -22.333 -10.268 2.885 1.00 79.71 187 ALA B N 1
ATOM 2906 C CA . ALA B 1 187 ? -22.133 -11.486 3.675 1.00 74.72 187 ALA B CA 1
ATOM 2907 C C . ALA B 1 187 ? -20.801 -11.530 4.443 1.00 69.11 187 ALA B C 1
ATOM 2908 O O . ALA B 1 187 ? -20.343 -12.606 4.828 1.00 65.12 187 ALA B O 1
ATOM 2910 N N . ALA B 1 188 ? -20.185 -10.369 4.652 1.00 70.86 188 ALA B N 1
ATOM 2911 C CA . ALA B 1 188 ? -19.005 -10.258 5.518 1.00 79.52 188 ALA B CA 1
ATOM 2912 C C . ALA B 1 188 ? -19.375 -9.411 6.737 1.00 80.33 188 ALA B C 1
ATOM 2913 O O . ALA B 1 188 ? -20.140 -8.455 6.577 1.00 80.38 188 ALA B O 1
ATOM 2915 N N . GLU B 1 189 ? -18.873 -9.700 7.948 1.00 82.08 189 GLU B N 1
ATOM 2916 C CA . GLU B 1 189 ? -17.871 -10.724 8.326 1.00 70.33 189 GLU B CA 1
ATOM 2917 C C . GLU B 1 189 ? -16.458 -10.151 8.516 1.00 60.71 189 GLU B C 1
ATOM 2918 O O . GLU B 1 189 ? -15.562 -10.378 7.695 1.00 61.24 189 GLU B O 1
ATOM 2920 N N . TYR B 1 190 ? -16.283 -9.402 9.606 1.00 46.46 190 TYR B N 1
ATOM 2921 C CA . TYR B 1 190 ? -14.980 -8.883 10.012 1.00 39.21 190 TYR B CA 1
ATOM 2922 C C . TYR B 1 190 ? -14.723 -9.138 11.499 1.00 39.51 190 TYR B C 1
ATOM 2923 O O . TYR B 1 190 ? -15.625 -8.997 12.318 1.00 39.96 190 TYR B O 1
ATOM 2932 N N . THR B 1 191 ? -13.486 -9.487 11.845 1.00 34.82 191 THR B N 1
ATOM 2933 C CA . THR B 1 191 ? -13.127 -9.748 13.239 1.00 33.04 191 THR B CA 1
ATOM 2934 C C . THR B 1 191 ? -12.426 -8.564 13.904 1.00 32.55 191 THR B C 1
ATOM 2935 O O . THR B 1 191 ? -12.225 -8.568 15.112 1.00 32.71 191 THR B O 1
ATOM 2939 N N . ASP B 1 192 ? -12.044 -7.557 13.124 1.00 31.44 192 ASP B N 1
ATOM 2940 C CA . ASP B 1 192 ? -11.536 -6.320 13.723 1.00 31.28 192 ASP B CA 1
ATOM 2941 C C . ASP B 1 192 ? -11.943 -5.100 12.916 1.00 32.01 192 ASP B C 1
ATOM 2942 O O . ASP B 1 192 ? -12.696 -5.203 11.945 1.00 31.91 192 ASP B O 1
ATOM 2947 N N . ASP B 1 193 ? -11.444 -3.940 13.325 1.00 27.96 193 ASP B N 1
ATOM 2948 C CA . ASP B 1 193 ? -11.814 -2.693 12.677 1.00 30.34 193 ASP B CA 1
ATOM 2949 C C . ASP B 1 193 ? -10.926 -2.404 11.485 1.00 32.50 193 ASP B C 1
ATOM 2950 O O . ASP B 1 193 ? -11.398 -1.907 10.471 1.00 33.02 193 ASP B O 1
ATOM 2955 N N . ALA B 1 194 ? -9.639 -2.724 11.595 1.00 31.20 194 ALA B N 1
ATOM 2956 C CA . ALA B 1 194 ? -8.727 -2.433 10.494 1.00 30.03 194 ALA B CA 1
ATOM 2957 C C . ALA B 1 194 ? -9.146 -3.160 9.219 1.00 34.47 194 ALA B C 1
ATOM 2958 O O . ALA B 1 194 ? -8.859 -2.688 8.112 1.00 33.95 194 ALA B O 1
ATOM 2960 N N . SER B 1 195 ? -9.831 -4.297 9.374 1.00 36.33 195 SER B N 1
ATOM 2961 C CA . SER B 1 195 ? -10.373 -5.057 8.232 1.00 35.95 195 SER B CA 1
ATOM 2962 C C . SER B 1 195 ? -11.276 -4.226 7.330 1.00 36.97 195 SER B C 1
ATOM 2963 O O . SER B 1 195 ? -11.225 -4.341 6.096 1.00 36.91 195 SER B O 1
ATOM 2966 N N . LEU B 1 196 ? -12.141 -3.417 7.926 1.00 36.57 196 LEU B N 1
ATOM 2967 C CA . LEU B 1 196 ? -13.022 -2.579 7.101 1.00 38.95 196 LEU B CA 1
ATOM 2968 C C . LEU B 1 196 ? -12.228 -1.525 6.338 1.00 39.67 196 LEU B C 1
ATOM 2969 O O . LEU B 1 196 ? -12.536 -1.219 5.185 1.00 39.49 196 LEU B O 1
ATOM 2974 N N . VAL B 1 197 ? -11.201 -0.977 6.982 1.00 38.67 197 VAL B N 1
ATOM 2975 C CA . VAL B 1 197 ? -10.323 0.001 6.330 1.00 33.40 197 VAL B CA 1
ATOM 2976 C C . VAL B 1 197 ? -9.556 -0.626 5.156 1.00 35.09 197 VAL B C 1
ATOM 2977 O O . VAL B 1 197 ? -9.469 -0.042 4.071 1.00 35.25 197 VAL B O 1
ATOM 2981 N N . GLU B 1 198 ? -9.028 -1.828 5.367 1.00 37.92 198 GLU B N 1
ATOM 2982 C CA . GLU B 1 198 ? -8.353 -2.564 4.300 1.00 39.14 198 GLU B CA 1
ATOM 2983 C C . GLU B 1 198 ? -9.311 -2.847 3.163 1.00 41.56 198 GLU B C 1
ATOM 2984 O O . GLU B 1 198 ? -8.919 -2.844 1.993 1.00 35.07 198 GLU B O 1
ATOM 2990 N N . HIS B 1 199 ? -10.570 -3.100 3.507 1.00 45.83 199 HIS B N 1
ATOM 2991 C CA . HIS B 1 199 ? -11.565 -3.411 2.490 1.00 49.18 199 HIS B CA 1
ATOM 2992 C C . HIS B 1 199 ? -11.792 -2.262 1.519 1.00 50.68 199 HIS B C 1
ATOM 2993 O O . HIS B 1 199 ? -11.960 -2.491 0.322 1.00 48.70 199 HIS B O 1
ATOM 3000 N N . ILE B 1 200 ? -11.820 -1.029 2.017 1.00 47.47 200 ILE B N 1
ATOM 3001 C CA . ILE B 1 200 ? -12.023 0.109 1.116 1.00 55.40 200 ILE B CA 1
ATOM 3002 C C . ILE B 1 200 ? -10.717 0.712 0.608 1.00 53.77 200 ILE B C 1
ATOM 3003 O O . ILE B 1 200 ? -10.709 1.819 0.084 1.00 57.49 200 ILE B O 1
ATOM 3008 N N . GLY B 1 201 ? -9.615 -0.012 0.772 1.00 49.99 201 GLY B N 1
ATOM 3009 C CA . GLY B 1 201 ? -8.349 0.400 0.194 1.00 52.55 201 GLY B CA 1
ATOM 3010 C C . GLY B 1 201 ? -7.424 1.235 1.065 1.00 54.80 201 GLY B C 1
ATOM 3011 O O . GLY B 1 201 ? -6.360 1.642 0.608 1.00 50.74 201 GLY B O 1
ATOM 3012 N N . GLY B 1 202 ? -7.809 1.493 2.311 1.00 51.44 202 GLY B N 1
ATOM 3013 C CA . GLY B 1 202 ? -6.954 2.260 3.200 1.00 48.11 202 GLY B CA 1
ATOM 3014 C C . GLY B 1 202 ? -5.699 1.484 3.564 1.00 47.46 202 GLY B C 1
ATOM 3015 O O . GLY B 1 202 ? -5.751 0.269 3.742 1.00 52.86 202 GLY B O 1
ATOM 3016 N N . GLN B 1 203 ? -4.568 2.177 3.668 1.00 43.07 203 GLN B N 1
ATOM 3017 C CA . GLN B 1 203 ? -3.318 1.529 4.049 1.00 46.69 203 GLN B CA 1
ATOM 3018 C C . GLN B 1 203 ? -3.169 1.512 5.560 1.00 42.01 203 GLN B C 1
ATOM 3019 O O . GLN B 1 203 ? -3.248 2.551 6.215 1.00 40.45 203 GLN B O 1
ATOM 3025 N N . VAL B 1 204 ? -2.953 0.323 6.104 1.00 36.64 204 VAL B N 1
ATOM 3026 C CA . VAL B 1 204 ? -2.805 0.164 7.541 1.00 38.85 204 VAL B CA 1
ATOM 3027 C C . VAL B 1 204 ? -1.349 -0.150 7.886 1.00 42.86 204 VAL B C 1
ATOM 3028 O O . VAL B 1 204 ? -0.749 -1.064 7.319 1.00 40.69 204 VAL B O 1
ATOM 3032 N N . GLN B 1 205 ? -0.791 0.627 8.807 1.00 37.29 205 GLN B N 1
ATOM 3033 C CA . GLN B 1 205 ? 0.585 0.454 9.260 1.00 41.31 205 GLN B CA 1
ATOM 3034 C C . GLN B 1 205 ? 0.615 -0.264 10.614 1.00 37.98 205 GLN B C 1
ATOM 3035 O O . GLN B 1 205 ? -0.228 -0.014 11.464 1.00 34.81 205 GLN B O 1
ATOM 3041 N N . VAL B 1 206 ? 1.579 -1.153 10.823 1.00 35.70 206 VAL B N 1
ATOM 3042 C CA . VAL B 1 206 ? 1.687 -1.812 12.118 1.00 38.81 206 VAL B CA 1
ATOM 3043 C C . VAL B 1 206 ? 2.721 -1.113 12.995 1.00 36.68 206 VAL B C 1
ATOM 3044 O O . VAL B 1 206 ? 3.654 -0.477 12.493 1.00 33.16 206 VAL B O 1
ATOM 3048 N N . VAL B 1 207 ? 2.519 -1.206 14.304 1.00 32.19 207 VAL B N 1
ATOM 3049 C CA . VAL B 1 207 ? 3.548 -0.870 15.283 1.00 31.42 207 VAL B CA 1
ATOM 3050 C C . VAL B 1 207 ? 3.693 -2.058 16.224 1.00 34.82 207 VAL B C 1
ATOM 3051 O O . VAL B 1 207 ? 2.842 -2.947 16.231 1.00 32.75 207 VAL B O 1
ATOM 3055 N N . ASP B 1 208 ? 4.763 -2.083 17.014 1.00 34.63 208 ASP B N 1
ATOM 3056 C CA . ASP B 1 208 ? 4.984 -3.190 17.934 1.00 31.81 208 ASP B CA 1
ATOM 3057 C C . ASP B 1 208 ? 3.890 -3.214 18.987 1.00 32.94 208 ASP B C 1
ATOM 3058 O O . ASP B 1 208 ? 3.584 -2.182 19.591 1.00 27.08 208 ASP B O 1
ATOM 3063 N N . GLY B 1 209 ? 3.293 -4.383 19.203 1.00 27.51 209 GLY B N 1
ATOM 3064 C CA . GLY B 1 209 ? 2.293 -4.528 20.249 1.00 28.49 209 GLY B CA 1
ATOM 3065 C C . GLY B 1 209 ? 2.979 -4.774 21.580 1.00 33.78 209 GLY B C 1
ATOM 3066 O O . GLY B 1 209 ? 4.130 -4.375 21.770 1.00 36.63 209 GLY B O 1
ATOM 3067 N N . ASP B 1 210 ? 2.285 -5.438 22.499 1.00 30.27 210 ASP B N 1
ATOM 3068 C CA . ASP B 1 210 ? 2.841 -5.734 23.823 1.00 28.14 210 ASP B CA 1
ATOM 3069 C C . ASP B 1 210 ? 2.186 -6.982 24.394 1.00 30.37 210 ASP B C 1
ATOM 3070 O O . ASP B 1 210 ? 0.959 -7.077 24.410 1.00 32.29 210 ASP B O 1
ATOM 3075 N N . PRO B 1 211 ? 3.000 -7.954 24.845 1.00 32.35 211 PRO B N 1
ATOM 3076 C CA . PRO B 1 211 ? 2.445 -9.187 25.414 1.00 31.02 211 PRO B CA 1
ATOM 3077 C C . PRO B 1 211 ? 1.361 -8.922 26.460 1.00 29.12 211 PRO B C 1
ATOM 3078 O O . PRO B 1 211 ? 0.444 -9.724 26.577 1.00 31.62 211 PRO B O 1
ATOM 3082 N N . LEU B 1 212 ? 1.467 -7.825 27.205 1.00 29.91 212 LEU B N 1
ATOM 3083 C CA . LEU B 1 212 ? 0.487 -7.513 28.253 1.00 26.50 212 LEU B CA 1
ATOM 3084 C C . LEU B 1 212 ? -0.871 -7.069 27.710 1.00 30.01 212 LEU B C 1
ATOM 3085 O O . LEU B 1 212 ? -1.850 -6.988 28.458 1.00 30.24 212 LEU B O 1
ATOM 3090 N N . ALA B 1 213 ? -0.933 -6.774 26.414 1.00 25.29 213 ALA B N 1
ATOM 3091 C CA . ALA B 1 213 ? -2.198 -6.400 25.783 1.00 25.33 213 ALA B CA 1
ATOM 3092 C C . ALA B 1 213 ? -2.952 -7.635 25.282 1.00 25.03 213 ALA B C 1
ATOM 3093 O O . ALA B 1 213 ? -3.862 -7.519 24.466 1.00 25.79 213 ALA B O 1
ATOM 3095 N N . PHE B 1 214 ? -2.570 -8.811 25.776 1.00 22.94 214 PHE B N 1
ATOM 3096 C CA . PHE B 1 214 ? -3.262 -10.045 25.419 1.00 25.20 214 PHE B CA 1
ATOM 3097 C C . PHE B 1 214 ? -4.763 -9.969 25.719 1.00 28.12 214 PHE B C 1
ATOM 3098 O O . PHE B 1 214 ? -5.191 -9.329 26.679 1.00 27.40 214 PHE B O 1
ATOM 3106 N N . LYS B 1 215 ? -5.556 -10.629 24.886 1.00 26.17 215 LYS B N 1
ATOM 3107 C CA . LYS B 1 215 ? -6.997 -10.662 25.076 1.00 26.69 215 LYS B CA 1
ATOM 3108 C C . LYS B 1 215 ? -7.368 -11.751 26.079 1.00 27.44 215 LYS B C 1
ATOM 3109 O O . LYS B 1 215 ? -6.939 -12.897 25.961 1.00 32.78 215 LYS B O 1
ATOM 3115 N N . ILE B 1 216 ? -8.139 -11.392 27.090 1.00 22.89 216 ILE B N 1
ATOM 3116 C CA . ILE B 1 216 ? -8.615 -12.398 28.022 1.00 27.53 216 ILE B CA 1
ATOM 3117 C C . ILE B 1 216 ? -9.695 -13.206 27.321 1.00 28.65 216 ILE B C 1
ATOM 3118 O O . ILE B 1 216 ? -10.811 -12.745 27.150 1.00 30.27 216 ILE B O 1
ATOM 3123 N N . THR B 1 217 ? -9.336 -14.412 26.889 1.00 27.93 217 THR B N 1
ATOM 3124 C CA . THR B 1 217 ? -10.177 -15.204 25.996 1.00 29.10 217 THR B CA 1
ATOM 3125 C C . THR B 1 217 ? -10.573 -16.542 26.596 1.00 28.42 217 THR B C 1
ATOM 3126 O O . THR B 1 217 ? -11.713 -16.975 26.471 1.00 29.63 217 THR B O 1
ATOM 3130 N N . THR B 1 218 ? -9.615 -17.204 27.237 1.00 25.52 218 THR B N 1
ATOM 3131 C CA . THR B 1 218 ? -9.845 -18.504 27.845 1.00 27.86 218 THR B CA 1
ATOM 3132 C C . THR B 1 218 ? -9.619 -18.391 29.340 1.00 32.58 218 THR B C 1
ATOM 3133 O O . THR B 1 218 ? -9.110 -17.371 29.824 1.00 27.60 218 THR B O 1
ATOM 3137 N N . LYS B 1 219 ? -9.969 -19.445 30.076 1.00 25.34 219 LYS B N 1
ATOM 3138 C CA . LYS B 1 219 ? -9.717 -19.461 31.512 1.00 28.32 219 LYS B CA 1
ATOM 3139 C C . LYS B 1 219 ? -8.221 -19.443 31.841 1.00 29.99 219 LYS B C 1
ATOM 3140 O O . LYS B 1 219 ? -7.819 -18.968 32.906 1.00 27.85 219 LYS B O 1
ATOM 3146 N N . LEU B 1 220 ? -7.386 -19.941 30.936 1.00 28.25 220 LEU B N 1
ATOM 3147 C CA . LEU B 1 220 ? -5.948 -19.799 31.141 1.00 29.29 220 LEU B CA 1
ATOM 3148 C C . LEU B 1 220 ? -5.520 -18.336 31.056 1.00 25.37 220 LEU B C 1
ATOM 3149 O O . LEU B 1 220 ? -4.652 -17.906 31.810 1.00 30.46 220 LEU B O 1
ATOM 3154 N N . ASP B 1 221 ? -6.094 -17.582 30.118 1.00 22.42 221 ASP B N 1
ATOM 3155 C CA . ASP B 1 221 ? -5.804 -16.153 30.029 1.00 23.46 221 ASP B CA 1
ATOM 3156 C C . ASP B 1 221 ? -6.201 -15.444 31.322 1.00 28.19 221 ASP B C 1
ATOM 3157 O O . ASP B 1 221 ? -5.541 -14.510 31.760 1.00 25.46 221 ASP B O 1
ATOM 3162 N N . LEU B 1 222 ? -7.300 -15.887 31.916 1.00 28.21 222 LEU B N 1
ATOM 3163 C CA . LEU B 1 222 ? -7.791 -15.289 33.143 1.00 30.83 222 LEU B CA 1
ATOM 3164 C C . LEU B 1 222 ? -6.817 -15.619 34.269 1.00 28.51 222 LEU B C 1
ATOM 3165 O O . LEU B 1 222 ? -6.466 -14.769 35.079 1.00 28.89 222 LEU B O 1
ATOM 3170 N N . LEU B 1 223 ? -6.372 -16.865 34.304 1.00 25.72 223 LEU B N 1
ATOM 3171 C CA . LEU B 1 223 ? -5.346 -17.264 35.255 1.00 30.18 223 LEU B CA 1
ATOM 3172 C C . LEU B 1 223 ? -4.097 -16.384 35.166 1.00 29.10 223 LEU B C 1
ATOM 3173 O O . LEU B 1 223 ? -3.561 -15.931 36.175 1.00 33.60 223 LEU B O 1
ATOM 3178 N N . LEU B 1 224 ? -3.645 -16.120 33.950 1.00 23.60 224 LEU B N 1
ATOM 3179 C CA . LEU B 1 224 ? -2.498 -15.259 33.751 1.00 22.78 224 LEU B CA 1
ATOM 3180 C C . LEU B 1 224 ? -2.791 -13.818 34.181 1.00 30.87 224 LEU B C 1
ATOM 3181 O O . LEU B 1 224 ? -1.940 -13.160 34.783 1.00 29.24 224 LEU B O 1
ATOM 3186 N N . ALA B 1 225 ? -3.986 -13.315 33.868 1.00 26.31 225 ALA B N 1
ATOM 3187 C CA . ALA B 1 225 ? -4.317 -11.933 34.228 1.00 25.45 225 ALA B CA 1
ATOM 3188 C C . ALA B 1 225 ? -4.279 -11.794 35.744 1.00 26.38 225 ALA B C 1
ATOM 3189 O O . ALA B 1 225 ? -3.784 -10.798 36.285 1.00 28.32 225 ALA B O 1
ATOM 3191 N N . GLN B 1 226 ? -4.788 -12.813 36.427 1.00 29.35 226 GLN B N 1
ATOM 3192 C CA . GLN B 1 226 ? -4.804 -12.826 37.885 1.00 33.72 226 GLN B CA 1
ATOM 3193 C C . GLN B 1 226 ? -3.400 -12.842 38.462 1.00 36.48 226 GLN B C 1
ATOM 3194 O O . GLN B 1 226 ? -3.138 -12.186 39.457 1.00 38.52 226 GLN B O 1
ATOM 3200 N N . ALA B 1 227 ? -2.496 -13.587 37.837 1.00 34.56 227 ALA B N 1
ATOM 3201 C CA . ALA B 1 227 ? -1.124 -13.654 38.322 1.00 37.29 227 ALA B CA 1
ATOM 3202 C C . ALA B 1 227 ? -0.456 -12.303 38.125 1.00 37.25 227 ALA B C 1
ATOM 3203 O O . ALA B 1 227 ? 0.314 -11.856 38.960 1.00 37.96 227 ALA B O 1
ATOM 3205 N N . ILE B 1 228 ? -0.753 -11.652 37.008 1.00 35.06 228 ILE B N 1
ATOM 3206 C CA . ILE B 1 228 ? -0.162 -10.351 36.726 1.00 33.25 228 ILE B CA 1
ATOM 3207 C C . ILE B 1 228 ? -0.596 -9.296 37.745 1.00 31.01 228 ILE B C 1
ATOM 3208 O O . ILE B 1 228 ? 0.238 -8.594 38.311 1.00 36.45 228 ILE B O 1
ATOM 3213 N N . VAL B 1 229 ? -1.899 -9.183 37.990 1.00 30.79 229 VAL B N 1
ATOM 3214 C CA . VAL B 1 229 ? -2.397 -8.115 38.856 1.00 33.88 229 VAL B CA 1
ATOM 3215 C C . VAL B 1 229 ? -2.132 -8.365 40.347 1.00 39.98 229 VAL B C 1
ATOM 3216 O O . VAL B 1 229 ? -2.076 -7.422 41.132 1.00 39.12 229 VAL B O 1
ATOM 3220 N N . ARG B 1 230 ? -1.978 -9.627 40.732 1.00 45.05 230 ARG B N 1
ATOM 3221 C CA . ARG B 1 230 ? -1.683 -9.962 42.123 1.00 52.01 230 ARG B CA 1
ATOM 3222 C C . ARG B 1 230 ? -0.179 -9.908 42.360 1.00 57.05 230 ARG B C 1
ATOM 3223 O O . ARG B 1 230 ? 0.280 -9.812 43.499 1.00 66.40 230 ARG B O 1
ATOM 3231 N N . GLY B 1 231 ? 0.584 -9.970 41.275 1.00 57.06 231 GLY B N 1
ATOM 3232 C CA . GLY B 1 231 ? 2.033 -10.029 41.354 1.00 64.80 231 GLY B CA 1
ATOM 3233 C C . GLY B 1 231 ? 2.671 -8.682 41.623 1.00 77.25 231 GLY B C 1
ATOM 3234 O O . GLY B 1 231 ? 3.899 -8.566 41.682 1.00 80.17 231 GLY B O 1
#

Sequence (436 aa):
GEVVAIVPAAGSGERLAVGVPKAFYQLDGQTLIERAVDGLLDSGVVDTVVVVAVPADRTDEARQILGHRAMIVAGGSSNRTDTVNLALTVLSEPEFVLVHDAARALTPPALVARVVEALRDGYAAVVPVLPLSDTIKAVDANGVVLGTPERAGLRAVVQTPQGFTTDLLLRSYQRGSLEYTDDASLVEHIGGQVQVVDGDPLAFKITTKLDLLLAQAIVVRGGEVVAIVPAAGSGERLAVVGVVPKAFYQLDGQTLIERAVDGLLDSGVVDTVVVVAVPADRTDEARQILGHRAMIVAGGSSNRTDDTVNLALTVLEPEFVLVHDAARALTPPALVARVVEALRDGYAAVVPVLPLSDTIKAVDANGVVLGTPERAGLRAVQTPQGFTTDLLLRSYQRLPAAEYTDDASLVEHIGGQVQVVDGDPLAFKITTKLDLLLAQAIVRG

Foldseek 3Di:
DAEEEEEEQAAQCVQQPPPGRQQQDQQPHAGLQQLQLVQQVVLVRHDAYEYEYAQVCQVVVCVRNPRSHHYHHADDDSLRRVLVRLVVVCDGFKYWYAYSQLRQFHSPQSVVQVVVVVVPQAKEWAWDQDDDFDFDADPVRHTPGTDDRRVDTDTFDRIMGGSVLQNVLSVVVVVPDPDSVVSSVVVPHDYDYDHGDPSSDGQRYNVSSVVVNVVVVD/DAEEEEEEQADACVQQPPPGRQQQDAQVRRGLLQLQLVQQVVLVRHDAYEYEYAPVCQVVVCVRQPRSHHYHHADDDSLRRVVVSCVVAPDFKYWYAYSQLSQFHSPLSNVQVVVVVVPQAKEWAWAQDPDFDFDADPVRHTPGTDDRVVDTHTFDRIMHGRVLLNVLSVDPPVDDDPDSVVSSVVVPGDYDYDHGDPSSDGCRYVVSSVVVNVVVVD

Organism: Mycobacterium tuberculosis (strain ATCC 25618 / H37Rv) (NCBI:txid83332)

Nearest PDB structures (foldseek):
  3q80-assembly1_B  TM=1.005E+00  e=6.855E-48  Mycobacterium tuberculosis H37Rv
  3q80-assembly1_A  TM=9.889E-01  e=9.551E-44  Mycobacterium tuberculosis H37Rv
  3q7u-assembly1_A  TM=9.852E-01  e=1.693E-43  Mycobacterium tuberculosis H37Rv
  2xwm-assembly1_A  TM=9.529E-01  e=1.250E-34  Mycolicibacterium smegmatis MC2 155
  7kmw-assembly4_D  TM=9.413E-01  e=1.402E-33  Mycobacterium avium subsp. paratuberculosis K-10

Secondary structure (DSSP, 8-state):
--EEEEEE-----TTT-SSS-GGG-EETTEEHHHHHHHHHHHTS---EEEEEE-GGGHHHHHHHHGGG-EEEE--SSHHHHHHHHHGGG---SEEEE--TT-TT--HHHHHHHHHHHHTT-SEEEEEE--SS-EEEE-TTSBEEE---GGGEEEE-S-EEEEHHHHHHHHHHHT---SSSHHHHHHTT---EEEE--GGG----SHHHHHHHHHHHH-/--EEEEEE-----TTT-SSS-GGG-EETTEEHHHHHHHHHHHTS---EEEEEE-GGGHHHHHHHHGGG-EEEE--SSHHHHHHHHHHT---SEEEE--TT-TT--HHHHHHHHHHHHTT-SEEEEEE--SS-EEEE-TTSBEEE---GGGEEEE-S-EEEEHHHHHHHHH--TT---SSSHHHHHHTT---EEEE--GGG----SHHHHHHHHHHHH-

InterPro domains:
  IPR001228 2-C-methyl-D-erythritol 4-phosphate cytidylyltransferase [MF_00108] (7-229)
  IPR001228 2-C-methyl-D-erythritol 4-phosphate cytidylyltransferase [TIGR00453] (9-228)
  IPR018294 4-diphosphocytidyl-2C-methyl-D-erythritol synthase, conserved site [PS01295] (103-110)
  IPR029044 Nucleotide-diphospho-sugar transferases [G3DSA:3.90.550.10] (2-231)
  IPR029044 Nucleotide-diphospho-sugar transferases [SSF53448] (8-229)
  IPR034683 Cytidylyltransferase IspD/TarI [PF01128] (8-230)
  IPR034683 Cytidylyltransferase IspD/TarI [cd02516] (8-225)
  IPR050088 IspD/TarI cytidylyltransferase, baterial-type [PTHR32125] (3-229)

B-factor: mean 38.65, std 13.48, range [13.47, 123.73]

CATH classification: 3.90.550.10

GO terms:
  GO:0000287 magnesium ion binding (F, IDA)
  GO:0002135 CTP binding (F, IDA)
  GO:0030145 manganese ion binding (F, IDA)
  GO:0008270 zinc ion binding (F, IDA)
  GO:0050518 2-C-methyl-D-erythritol 4-phosphate cytidylyltransferase activity (F, IDA)
  GO:0005886 plasma membrane (C, HDA)
  GO:0005515 protein binding (F, IPI)

Solvent-accessible surface area: 18060 Å² total; per-residue (Å²): 71,98,0,12,0,0,0,15,4,16,49,88,13,150,126,2,62,50,84,40,22,40,7,12,44,113,1,75,56,67,13,0,0,30,38,2,0,40,13,1,63,103,18,70,41,13,81,57,2,2,0,0,0,25,72,132,65,26,97,62,0,117,147,46,3,36,199,72,17,98,10,26,38,14,27,111,88,63,35,50,4,0,48,73,0,7,91,46,15,106,168,17,87,10,0,0,0,3,15,2,10,6,6,26,9,21,51,64,1,1,19,76,0,2,104,8,4,122,114,62,103,43,0,0,0,0,8,39,72,18,37,28,8,1,0,26,14,52,112,119,12,25,13,123,19,41,52,136,70,74,26,15,66,9,3,2,6,0,1,0,0,40,8,93,34,0,65,121,0,5,102,127,31,67,173,139,73,44,6,0,0,10,4,0,34,118,47,65,23,122,1,24,24,26,110,10,33,54,59,0,32,39,0,3,29,128,27,29,11,65,13,0,37,23,35,40,149,111,72,46,0,17,0,1,0,14,5,14,53,80,12,140,118,2,58,54,74,56,25,42,8,14,42,117,0,60,58,67,11,0,0,30,41,2,0,39,12,0,60,105,16,69,43,14,93,56,1,5,0,0,0,25,74,130,60,26,99,63,0,117,147,43,2,38,200,74,16,92,8,29,40,15,24,117,90,68,37,59,4,0,64,76,1,10,97,52,109,142,17,90,9,0,0,0,2,14,2,11,6,7,24,8,25,48,64,1,1,29,86,0,2,108,7,4,122,104,64,100,42,0,0,0,0,9,41,66,22,37,31,5,1,0,25,12,46,113,122,12,27,14,126,22,39,50,127,69,74,29,13,74,10,3,2,6,0,2,0,0,39,3,77,12,0,53,96,1,22,156,167,85,148,100,40,90,53,50,8,0,0,10,7,0,36,100,30,63,20,132,2,28,24,28,109,9,31,55,58,0,30,40,1,4,28,124,28,30,11,59,12,0,49,28,39,37,146,109